Protein AF-0000000079777144 (afdb_homodimer)

Foldseek 3Di:
DPPQLLVVLQVVQPDQPQPQPPDDPGDRPRPRPNVNVVSVVVSVQLVVQVVCQVVVHPFFEWEDEDHDIGGHHLVLLLVQFVLSVVQCPPVVQDRGHGYHYDHLAHPVLVVQVRVCSRSVDHDDDLVCLLRNLVVCVVRHRVVSNVVSLVVCQVPPDLQCLLVQLVSCVVVVVPVSNVVSVVRCQQCVLQCCPPVHPNVVSLLPDDPVVLLVNLLDLSRQDQALVSSLVSLQSSCVSPVVPRVVCSQVSVVSRPLLRDDLVVLVCLCPDPPGSCVVHPSSSVVSVVSSVCSVPVPPDPPDPPDPPPPVPVDHRVNNVVAPWDWDAWDDDPPATFQAIWTHGPSVRDIDGDDGHPAGQWADWDWDDDPNDIDIHDTDRDD/DPPQLLVVLVVVQPDQPQPQPPDDPGDRPRPRPNVNVVSVVVSVQLVVQVVCQVVVHPFFEWEDEDHDIGGHHLVLLLVQFVLSVVVCPPVVQPDGHYYHYDHLAHPVLVVQVRVCSRSVDHDDDLVCLLRNLVVCVVRHRVVSNVVSLVVCQVPPDLQCLLVQLVSCVVVVVPVSNVVSVVRCQQCVLQLCPPVDPNVVSLLPDDPVVLLVNLLDLSRQDQALVSSLVSLQSSCVSPVVPRVVCSQVSVVSRPLLRDDLVVLVCLCPDPVHSCVVHPSSSVVSVVSSVCSVPVPPDPPDPPDPPPPVPVDHRVNNVVAPWDWDAWDDDPPATFQAIWTHGPSVRDIDGDDGHPDGQWADWDWDDDPNDIDIHDTDRDD

Secondary structure (DSSP, 8-state):
----THHHHHTTTT---------TTS--------HHHHHHHHHHHHHHHHHHHHTT-S--EEEEETTEEEEE-HHHHHHH-HHHHHHHHSTTS-SSSEEEE-TTS-HHHHHHHHHHHHHS-----TTTHHHHHHHHHHTT-HHHHHHHHHHHHHT--TTTHHHHHHHHHHTT-HHHHHHHHHHHHHTHHHHT-TTSTTHHHHHHS-HHHHHHHHH-TT---S-HHHHHHHHHHHHHHSHHHHGGGHHHHHTTS-GGGS-HHHHHHHHH-TT-GGGG-HHHHHHHHHHHHHHHHTTT----S-SS------PPPHHHH---EEEEEEEEETTEEEEEEEEEETTTTEEEEPPPPSSTTEEEEEEEEETTEEEEEEEEE--/----THHHHHTTTT---------TTS--------HHHHHHHHHHHHHHHHHHHHTT-S--EEEEETTEEEEE-HHHHHHH-HHHHHHHHSTT---SSEEEE-TTS-HHHHHHHHHHHHHS-----TTTHHHHHHHHHHTT-HHHHHHHHHHHHHT--TTTHHHHHHHHHHTT-HHHHHHHHHHHHHTHHHHT-TTSTTHHHHHHS-HHHHHHHHH-TT---S-HHHHHHHHHHHHHHSHHHHGGGHHHHHTTS-GGGS-HHHHHHHHH-TT-GGGG-HHHHHHHHHHHHHHHHTTT----S-SS------PPPHHHH---EEEEEEEEETTEEEEEEEEEETTTTEEEEPPPPSSTTEEEEEEEEETTEEEEEEEEE--

InterPro domains:
  IPR000210 BTB/POZ domain [PF00651] (49-155)
  IPR000210 BTB/POZ domain [PS50097] (59-126)
  IPR000210 BTB/POZ domain [SM00225] (59-156)
  IPR011333 SKP1/BTB/POZ domain superfamily [G3DSA:3.30.710.10] (37-157)
  IPR011333 SKP1/BTB/POZ domain superfamily [SSF54695] (44-154)
  IPR011705 BTB/Kelch-associated [PF07707] (161-267)
  IPR011705 BTB/Kelch-associated [SM00875] (161-268)

pLDDT: mean 78.2, std 20.76, range [20.33, 97.12]

Solvent-accessible surface area (backbone atoms only — not comparable to full-atom values): 42058 Å² total; per-residue (Å²): 135,78,82,56,74,65,67,63,51,58,74,51,54,70,82,73,71,78,60,71,54,71,51,87,90,70,60,58,44,37,44,53,54,52,60,60,46,23,45,53,42,44,50,40,29,34,51,24,44,43,50,28,41,77,69,59,47,80,49,43,27,34,42,30,19,85,94,43,77,43,64,34,41,56,54,54,46,30,20,48,14,61,46,45,32,54,53,65,65,37,77,87,48,66,88,57,76,36,75,44,80,39,82,92,35,56,51,69,40,50,52,46,51,51,46,23,56,49,68,20,48,47,80,35,30,85,88,47,34,65,60,36,30,53,40,24,57,72,45,40,26,66,64,58,31,52,50,36,52,52,48,49,62,75,62,62,40,83,80,45,18,66,62,49,22,54,53,19,56,76,69,65,35,60,69,55,21,50,53,22,44,52,54,41,29,64,40,36,57,60,35,52,29,80,90,35,80,37,20,57,59,57,52,67,52,54,68,68,58,52,50,53,56,50,54,42,55,69,37,32,36,88,47,64,60,58,55,48,50,40,52,50,52,39,28,59,72,42,43,90,79,34,48,84,48,45,47,67,52,52,70,36,39,64,64,86,78,50,55,57,68,58,54,50,49,48,58,66,35,86,87,33,69,46,63,79,27,63,69,36,44,52,50,52,50,49,52,41,47,52,66,65,50,60,72,78,62,78,72,72,81,67,75,86,73,60,81,70,70,76,70,78,41,57,38,50,65,62,42,66,50,50,65,48,72,44,52,77,54,99,89,43,56,33,30,45,29,41,26,30,27,69,78,72,69,38,77,43,91,44,72,57,49,93,55,67,23,51,36,80,56,45,78,45,77,55,95,92,36,83,43,74,44,81,43,44,65,58,128,136,78,82,54,73,63,67,62,51,59,73,50,50,71,81,72,70,79,60,72,54,72,51,88,89,70,60,57,45,36,43,53,52,52,58,57,46,22,44,53,41,44,49,41,28,34,51,24,45,42,49,29,41,76,68,60,48,79,48,41,27,33,41,30,19,86,93,42,78,43,64,33,41,57,54,55,45,29,21,48,13,62,47,45,32,56,54,62,64,38,70,88,50,62,60,71,73,37,74,45,80,40,82,92,35,56,49,68,41,49,52,45,51,51,44,24,55,48,67,20,46,46,80,38,29,83,87,46,32,65,58,34,30,54,42,25,57,72,45,41,27,66,65,58,31,52,50,35,52,53,47,50,62,74,63,63,41,84,78,46,18,65,61,49,21,53,53,20,56,76,70,66,35,61,70,57,22,51,55,23,44,52,54,40,27,63,40,37,57,58,36,53,29,83,90,36,80,37,20,58,58,58,51,66,52,54,68,69,57,52,51,53,55,50,53,42,55,70,38,32,37,88,45,63,62,60,56,48,50,41,53,51,51,38,29,60,71,44,44,90,81,34,46,85,47,46,48,67,52,51,70,39,38,62,63,85,78,50,55,57,69,58,55,50,49,47,58,65,37,86,86,33,69,46,62,78,27,64,66,36,44,52,51,52,50,50,51,41,46,53,67,64,50,59,74,77,63,77,72,73,82,68,75,85,73,61,81,70,72,74,71,78,42,57,40,49,63,63,41,66,51,49,66,46,72,43,51,77,55,100,89,43,55,32,30,45,29,41,27,30,26,69,76,71,68,40,75,43,90,43,73,55,48,93,54,66,25,49,37,81,55,44,78,45,77,56,96,92,35,81,42,75,46,81,43,45,67,58,127

Organism: Hymenolepis diminuta (NCBI:txid6216)

Sequence (758 aa):
MKNNPLCFIKRMSANLHLSEDLSENGVLKETYFLEDCIYEQVAVLLHGLEECRQKQLFTDVILCASEEEFPCHKVVLAASSRYFSAMFMTPFSEQRTSRVNLKQISPWALRHLIDFAYTGRLTLSTTVVQDLFVAANLLDYPLAVKACIDFMQRHLHISNCLGVQLLAEVYELHDLAKSARTLAVENFSTLVNPEESTSEEWLQLPLKSVESYLCADDLEVRSEKVVLEACLAWVAHEPEKRICHLTDLLHHVRLQQLSPGLLRTYIESPSSIIRESPAAQVYIKEVISSMDGNNHITLSPVNGNTAISVQPRPSTLKRPTLVAVGGISSTFILDSVDAFSFVRGRCLTCPAMPVNSLMWFSATVAENILIITGGIRVSMKNNPLCFIKRMSANLHLSEDLSENGVLKETYFLEDCIYEQVAVLLHGLEECRQKQLFTDVILCASEEEFPCHKVVLAASSRYFSAMFMTPFSEQRTSRVNLKQISPWALRHLIDFAYTGRLTLSTTVVQDLFVAANLLDYPLAVKACIDFMQRHLHISNCLGVQLLAEVYELHDLAKSARTLAVENFSTLVNPEESTSEEWLQLPLKSVESYLCADDLEVRSEKVVLEACLAWVAHEPEKRICHLTDLLHHVRLQQLSPGLLRTYIESPSSIIRESPAAQVYIKEVISSMDGNNHITLSPVNGNTAISVQPRPSTLKRPTLVAVGGISSTFILDSVDAFSFVRGRCLTCPAMPVNSLMWFSATVAENILIITGGIRVS

Nearest PDB structures (foldseek):
  8h3r-assembly1_B  TM=6.424E-01  e=6.244E-16  Homo sapiens
  6i2m-assembly1_A-2  TM=8.293E-01  e=1.165E-12  Vaccinia virus WR
  4hxi-assembly1_A  TM=8.090E-01  e=3.604E-12  Homo sapiens
  9dtq-assembly1_B  TM=6.673E-01  e=7.252E-12  Homo sapiens
  4j8z-assembly1_A  TM=7.845E-01  e=2.526E-10  Homo sapiens

Radius of gyration: 46.59 Å; Cα contacts (8 Å, |Δi|>4): 1109; chains: 2; bounding box: 46×141×112 Å

Structure (mmCIF, N/CA/C/O backbone):
data_AF-0000000079777144-model_v1
#
loop_
_entity.id
_entity.type
_entity.pdbx_description
1 polymer 'BTB domain-containing protein'
#
loop_
_atom_site.group_PDB
_atom_site.id
_atom_site.type_symbol
_atom_site.label_atom_id
_atom_site.label_alt_id
_atom_site.label_comp_id
_atom_site.label_asym_id
_atom_site.label_entity_id
_atom_site.label_seq_id
_atom_site.pdbx_PDB_ins_code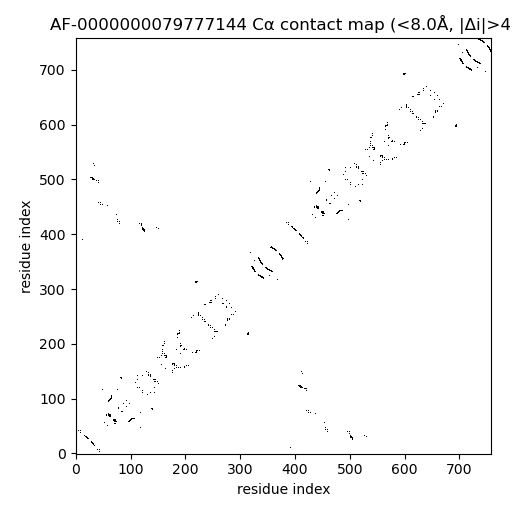
_atom_site.Cartn_x
_atom_site.Cartn_y
_atom_site.Cartn_z
_atom_site.occupancy
_atom_site.B_iso_or_equiv
_atom_site.auth_seq_id
_atom_site.auth_comp_id
_atom_site.auth_asym_id
_atom_site.auth_atom_id
_atom_site.pdbx_PDB_model_num
ATOM 1 N N . MET A 1 1 ? 22.859 -4.25 -3.549 1 20.56 1 MET A N 1
ATOM 2 C CA . MET A 1 1 ? 22.078 -3.084 -3.975 1 20.56 1 MET A CA 1
ATOM 3 C C . MET A 1 1 ? 20.578 -3.357 -3.869 1 20.56 1 MET A C 1
ATOM 5 O O . MET A 1 1 ? 20.031 -4.098 -4.68 1 20.56 1 MET A O 1
ATOM 9 N N . LYS A 1 2 ? 20.141 -3.473 -2.617 1 30.06 2 LYS A N 1
ATOM 10 C CA . LYS A 1 2 ? 18.875 -3.877 -2.002 1 30.06 2 LYS A CA 1
ATOM 11 C C . LYS A 1 2 ? 17.719 -3.051 -2.539 1 30.06 2 LYS A C 1
ATOM 13 O O . LYS A 1 2 ? 17.75 -1.818 -2.521 1 30.06 2 LYS A O 1
ATOM 18 N N . ASN A 1 3 ? 17.062 -3.633 -3.523 1 30.31 3 ASN A N 1
ATOM 19 C CA . ASN A 1 3 ? 15.969 -3.104 -4.332 1 30.31 3 ASN A CA 1
ATOM 20 C C . ASN A 1 3 ? 14.906 -2.439 -3.465 1 30.31 3 ASN A C 1
ATOM 22 O O . ASN A 1 3 ? 14.266 -3.102 -2.648 1 30.31 3 ASN A O 1
ATOM 26 N N . ASN A 1 4 ? 15.195 -1.216 -3.137 1 31.25 4 ASN A N 1
ATOM 27 C CA . ASN A 1 4 ? 14.461 -0.296 -2.281 1 31.25 4 ASN A CA 1
ATOM 28 C C . ASN A 1 4 ? 12.992 -0.189 -2.705 1 31.25 4 ASN A C 1
ATOM 30 O O . ASN A 1 4 ? 12.703 0.223 -3.83 1 31.25 4 ASN A O 1
ATOM 34 N N . PRO A 1 5 ? 12.234 -0.875 -2.182 1 35.34 5 PRO A N 1
ATOM 35 C CA . PRO A 1 5 ? 10.797 -0.856 -2.477 1 35.34 5 PRO A CA 1
ATOM 36 C C . PRO A 1 5 ? 10.281 0.546 -2.787 1 35.34 5 PRO A C 1
ATOM 38 O O . PRO A 1 5 ? 9.211 0.694 -3.385 1 35.34 5 PRO A O 1
ATOM 41 N N . LEU A 1 6 ? 10.953 1.584 -2.273 1 35.97 6 LEU A N 1
ATOM 42 C CA . LEU A 1 6 ? 10.555 2.982 -2.367 1 35.97 6 LEU A CA 1
ATOM 43 C C . LEU A 1 6 ? 10.586 3.463 -3.814 1 35.97 6 LEU A C 1
ATOM 45 O O . LEU A 1 6 ? 9.898 4.418 -4.176 1 35.97 6 LEU A O 1
ATOM 49 N N . CYS A 1 7 ? 11.531 2.939 -4.488 1 35.06 7 CYS A N 1
ATOM 50 C CA . CYS A 1 7 ? 11.742 3.457 -5.836 1 35.06 7 CYS A CA 1
ATOM 51 C C . CYS A 1 7 ? 10.492 3.264 -6.691 1 35.06 7 CYS A C 1
ATOM 53 O O . CYS A 1 7 ? 10.258 4.027 -7.629 1 35.06 7 CYS A O 1
ATOM 55 N N . PHE A 1 8 ? 9.797 2.283 -6.367 1 33.94 8 PHE A N 1
ATOM 56 C CA . PHE A 1 8 ? 8.711 1.914 -7.27 1 33.94 8 PHE A CA 1
ATOM 57 C C . PHE A 1 8 ? 7.496 2.814 -7.055 1 33.94 8 PHE A C 1
ATOM 59 O O . PHE A 1 8 ? 6.832 3.209 -8.016 1 33.94 8 PHE A O 1
ATOM 66 N N . ILE A 1 9 ? 7.199 3.184 -5.848 1 37.06 9 ILE A N 1
ATOM 67 C CA . ILE A 1 9 ? 5.984 3.936 -5.551 1 37.06 9 ILE A CA 1
ATOM 68 C C . ILE A 1 9 ? 6.133 5.371 -6.051 1 37.06 9 ILE A C 1
ATOM 70 O O . ILE A 1 9 ? 5.141 6.016 -6.402 1 37.06 9 ILE A O 1
ATOM 74 N N . LYS A 1 10 ? 7.309 5.914 -6.125 1 37.75 10 LYS A N 1
ATOM 75 C CA . LYS A 1 10 ? 7.547 7.297 -6.539 1 37.75 10 LYS A CA 1
ATOM 76 C C . LYS A 1 10 ? 6.941 7.566 -7.914 1 37.75 10 LYS A C 1
ATOM 78 O O . LYS A 1 10 ? 6.441 8.664 -8.172 1 37.75 10 LYS A O 1
ATOM 83 N N . ARG A 1 11 ? 7.211 6.598 -8.805 1 32.28 11 ARG A N 1
ATOM 84 C CA . ARG A 1 11 ? 6.855 6.949 -10.172 1 32.28 11 ARG A CA 1
ATOM 85 C C . ARG A 1 11 ? 5.34 7.062 -10.336 1 32.28 11 ARG A C 1
ATOM 87 O O . ARG A 1 11 ? 4.848 7.383 -11.422 1 32.28 11 ARG A O 1
ATOM 94 N N . MET A 1 12 ? 4.695 6.68 -9.359 1 32.44 12 MET A N 1
ATOM 95 C CA . MET A 1 12 ? 3.238 6.711 -9.445 1 32.44 12 MET A CA 1
ATOM 96 C C . MET A 1 12 ? 2.717 8.133 -9.305 1 32.44 12 MET A C 1
ATOM 98 O O . MET A 1 12 ? 1.505 8.359 -9.328 1 32.44 12 MET A O 1
ATOM 102 N N . SER A 1 13 ? 3.479 9.117 -8.852 1 32.5 13 SER A N 1
ATOM 103 C CA . SER A 1 13 ? 3.039 10.398 -8.305 1 32.5 13 SER A CA 1
ATOM 104 C C . SER A 1 13 ? 2.314 11.234 -9.359 1 32.5 13 SER A C 1
ATOM 106 O O . SER A 1 13 ? 1.896 12.359 -9.086 1 32.5 13 SER A O 1
ATOM 108 N N . ALA A 1 14 ? 2.361 10.938 -10.656 1 29.81 14 ALA A N 1
ATOM 109 C CA . ALA A 1 14 ? 2.092 12.141 -11.445 1 29.81 14 ALA A CA 1
ATOM 110 C C . ALA A 1 14 ? 0.622 12.539 -11.344 1 29.81 14 ALA A C 1
ATOM 112 O O . ALA A 1 14 ? 0.288 13.727 -11.422 1 29.81 14 ALA A O 1
ATOM 113 N N . ASN A 1 15 ? -0.402 11.688 -11.492 1 29.61 15 ASN A N 1
ATOM 114 C CA . ASN A 1 15 ? -1.648 12.32 -11.914 1 29.61 15 ASN A CA 1
ATOM 115 C C . ASN A 1 15 ? -2.482 12.758 -10.719 1 29.61 15 ASN A C 1
ATOM 117 O O . ASN A 1 15 ? -3.008 11.93 -9.977 1 29.61 15 ASN A O 1
ATOM 121 N N . LEU A 1 16 ? -2.318 13.883 -10.172 1 31.88 16 LEU A N 1
ATOM 122 C CA . LEU A 1 16 ? -2.918 14.758 -9.172 1 31.88 16 LEU A CA 1
ATOM 123 C C . LEU A 1 16 ? -4.406 14.953 -9.438 1 31.88 16 LEU A C 1
ATOM 125 O O . LEU A 1 16 ? -4.789 15.523 -10.461 1 31.88 16 LEU A O 1
ATOM 129 N N . HIS A 1 17 ? -5.332 13.961 -9.273 1 33.16 17 HIS A N 1
ATOM 130 C CA . HIS A 1 17 ? -6.656 14.562 -9.383 1 33.16 17 HIS A CA 1
ATOM 131 C C . HIS A 1 17 ? -7.043 15.266 -8.086 1 33.16 17 HIS A C 1
ATOM 133 O O . HIS A 1 17 ? -7 14.672 -7.008 1 33.16 17 HIS A O 1
ATOM 139 N N . LEU A 1 18 ? -6.863 16.484 -7.93 1 33.81 18 LEU A N 1
ATOM 140 C CA . LEU A 1 18 ? -7.488 17.438 -7.023 1 33.81 18 LEU A CA 1
ATOM 141 C C . LEU A 1 18 ? -9.008 17.328 -7.082 1 33.81 18 LEU A C 1
ATOM 143 O O . LEU A 1 18 ? -9.609 17.531 -8.141 1 33.81 18 LEU A O 1
ATOM 147 N N . SER A 1 19 ? -9.602 16.328 -6.457 1 35.16 19 SER A N 1
ATOM 148 C CA . SER A 1 19 ? -11.039 16.578 -6.461 1 35.16 19 SER A CA 1
ATOM 149 C C . SER A 1 19 ? -11.422 17.656 -5.453 1 35.16 19 SER A C 1
ATOM 151 O O . SER A 1 19 ? -11.047 17.578 -4.281 1 35.16 19 SER A O 1
ATOM 153 N N . GLU A 1 20 ? -11.555 18.828 -5.809 1 36.72 20 GLU A N 1
ATOM 154 C CA . GLU A 1 20 ? -12.164 19.984 -5.16 1 36.72 20 GLU A CA 1
ATOM 155 C C . GLU A 1 20 ? -13.633 19.719 -4.84 1 36.72 20 GLU A C 1
ATOM 157 O O . GLU A 1 20 ? -14.461 19.594 -5.746 1 36.72 20 GLU A O 1
ATOM 162 N N . ASP A 1 21 ? -14.016 18.797 -4.023 1 37.97 21 ASP A N 1
ATOM 163 C CA . ASP A 1 21 ? -15.445 18.859 -3.742 1 37.97 21 ASP A CA 1
ATOM 164 C C . ASP A 1 21 ? -15.781 20.047 -2.844 1 37.97 21 ASP A C 1
ATOM 166 O O . ASP A 1 21 ? -15.219 20.188 -1.755 1 37.97 21 ASP A O 1
ATOM 170 N N . LEU A 1 22 ? -16.156 21.172 -3.416 1 34.62 22 LEU A N 1
ATOM 171 C CA . LEU A 1 22 ? -16.797 22.344 -2.826 1 34.62 22 LEU A CA 1
ATOM 172 C C . LEU A 1 22 ? -17.984 21.922 -1.964 1 34.62 22 LEU A C 1
ATOM 174 O O . LEU A 1 22 ? -18.922 21.281 -2.451 1 34.62 22 LEU A O 1
ATOM 178 N N . SER A 1 23 ? -17.859 21.484 -0.775 1 36.31 23 SER A N 1
ATOM 179 C CA . SER A 1 23 ? -19.141 21.438 -0.089 1 36.31 23 SER A CA 1
ATOM 180 C C . SER A 1 23 ? -19.859 22.797 -0.171 1 36.31 23 SER A C 1
ATOM 182 O O . SER A 1 23 ? -19.219 23.812 -0.452 1 36.31 23 SER A O 1
ATOM 184 N N . GLU A 1 24 ? -21.234 22.812 -0.146 1 36.56 24 GLU A N 1
ATOM 185 C CA . GLU A 1 24 ? -22.203 23.906 -0.263 1 36.56 24 GLU A CA 1
ATOM 186 C C . GLU A 1 24 ? -21.781 25.109 0.583 1 36.56 24 GLU A C 1
ATOM 188 O O . GLU A 1 24 ? -21.969 26.25 0.175 1 36.56 24 GLU A O 1
ATOM 193 N N . ASN A 1 25 ? -21.672 24.953 1.952 1 39.28 25 ASN A N 1
ATOM 194 C CA . ASN A 1 25 ? -21.828 26.125 2.811 1 39.28 25 ASN A CA 1
ATOM 195 C C . ASN A 1 25 ? -20.516 26.875 2.99 1 39.28 25 ASN A C 1
ATOM 197 O O . ASN A 1 25 ? -20.328 27.594 3.969 1 39.28 25 ASN A O 1
ATOM 201 N N . GLY A 1 26 ? -19.5 26.906 2.1 1 37.88 26 GLY A N 1
ATOM 202 C CA . GLY A 1 26 ? -18.375 27.812 1.983 1 37.88 26 GLY A CA 1
ATOM 203 C C . GLY A 1 26 ? -17.094 27.281 2.598 1 37.88 26 GLY A C 1
ATOM 204 O O . GLY A 1 26 ? -16.062 27.953 2.609 1 37.88 26 GLY A O 1
ATOM 205 N N . VAL A 1 27 ? -17.219 26.406 3.498 1 43.16 27 VAL A N 1
ATOM 206 C CA . VAL A 1 27 ? -15.984 25.953 4.133 1 43.16 27 VAL A CA 1
ATOM 207 C C . VAL A 1 27 ? -15.25 24.984 3.205 1 43.16 27 VAL A C 1
ATOM 209 O O . VAL A 1 27 ? -15.828 24.016 2.725 1 43.16 27 VAL A O 1
ATOM 212 N N . LEU A 1 28 ? -14.312 25.328 2.463 1 40.69 28 LEU A N 1
ATOM 213 C CA . LEU A 1 28 ? -13.461 24.562 1.55 1 40.69 28 LEU A CA 1
ATOM 214 C C . LEU A 1 28 ? -12.914 23.312 2.232 1 40.69 28 LEU A C 1
ATOM 216 O O . LEU A 1 28 ? -12.039 23.406 3.1 1 40.69 28 LEU A O 1
ATOM 220 N N . LYS A 1 29 ? -13.758 22.375 2.527 1 46.12 29 LYS A N 1
ATOM 221 C CA . LYS A 1 29 ? -13.25 21.062 2.896 1 46.12 29 LYS A CA 1
ATOM 222 C C . LYS A 1 29 ? -12.406 20.453 1.772 1 46.12 29 LYS A C 1
ATOM 224 O O . LYS A 1 29 ? -12.945 20 0.763 1 46.12 29 LYS A O 1
ATOM 229 N N . GLU A 1 30 ? -11.359 21.094 1.35 1 45.97 30 GLU A N 1
ATOM 230 C CA . GLU A 1 30 ? -10.5 20.453 0.355 1 45.97 30 GLU A CA 1
ATOM 231 C C . GLU A 1 30 ? -9.867 19.188 0.903 1 45.97 30 GLU A C 1
ATOM 233 O O . GLU A 1 30 ? -9.109 19.219 1.875 1 45.97 30 GLU A O 1
ATOM 238 N N . THR A 1 31 ? -10.648 18.141 0.91 1 47 31 THR A N 1
ATOM 239 C CA . THR A 1 31 ? -9.945 16.891 1.106 1 47 31 THR A CA 1
ATOM 240 C C . THR A 1 31 ? -8.727 16.797 0.188 1 47 31 THR A C 1
ATOM 242 O O . THR A 1 31 ? -8.875 16.672 -1.03 1 47 31 THR A O 1
ATOM 245 N N . TYR A 1 32 ? -7.785 17.672 0.36 1 45.12 32 TYR A N 1
ATOM 246 C CA . TYR A 1 32 ? -6.551 17.547 -0.406 1 45.12 32 TYR A CA 1
ATOM 247 C C . TYR A 1 32 ? -5.902 16.188 -0.168 1 45.12 32 TYR A C 1
ATOM 249 O O . TYR A 1 32 ? -5.469 15.883 0.946 1 45.12 32 TYR A O 1
ATOM 257 N N . PHE A 1 33 ? -6.531 15.18 -0.796 1 49.03 33 PHE A N 1
ATOM 258 C CA . PHE A 1 33 ? -5.832 13.906 -0.879 1 49.03 33 PHE A CA 1
ATOM 259 C C . PHE A 1 33 ? -4.461 14.086 -1.525 1 49.03 33 PHE A C 1
ATOM 261 O O . PHE A 1 33 ? -4.367 14.414 -2.711 1 49.03 33 PHE A O 1
ATOM 268 N N . LEU A 1 34 ? -3.498 14.625 -0.739 1 52.56 34 LEU A N 1
ATOM 269 C CA . LEU A 1 34 ? -2.189 14.633 -1.384 1 52.56 34 LEU A CA 1
ATOM 270 C C . LEU A 1 34 ? -1.782 13.227 -1.813 1 52.56 34 LEU A C 1
ATOM 272 O O . LEU A 1 34 ? -1.414 12.398 -0.977 1 52.56 34 LEU A O 1
ATOM 276 N N . GLU A 1 35 ? -2.309 12.836 -2.938 1 55.84 35 GLU A N 1
ATOM 277 C CA . GLU A 1 35 ? -1.974 11.562 -3.568 1 55.84 35 GLU A CA 1
ATOM 278 C C . GLU A 1 35 ? -0.514 11.195 -3.322 1 55.84 35 GLU A C 1
ATOM 280 O O . GLU A 1 35 ? -0.202 10.031 -3.037 1 55.84 35 GLU A O 1
ATOM 285 N N . ASP A 1 36 ? 0.334 12.258 -3.439 1 59.22 36 ASP A N 1
ATOM 286 C CA . ASP A 1 36 ? 1.751 11.969 -3.242 1 59.22 36 ASP A CA 1
ATOM 287 C C . ASP A 1 36 ? 2.018 11.477 -1.819 1 59.22 36 ASP A C 1
ATOM 289 O O . ASP A 1 36 ? 2.82 10.57 -1.609 1 59.22 36 ASP A O 1
ATOM 293 N N . CYS A 1 37 ? 1.126 11.906 -1.021 1 73.75 37 CYS A N 1
ATOM 294 C CA . CYS A 1 37 ? 1.321 11.523 0.373 1 73.75 37 CYS A CA 1
ATOM 295 C C . CYS A 1 37 ? 0.818 10.109 0.627 1 73.75 37 CYS A C 1
ATOM 297 O O . CYS A 1 37 ? 1.357 9.398 1.475 1 73.75 37 CYS A O 1
ATOM 299 N N . ILE A 1 38 ? -0.057 9.75 -0.3 1 74.5 38 ILE A N 1
ATOM 300 C CA . ILE A 1 38 ? -0.657 8.438 -0.084 1 74.5 38 ILE A CA 1
ATOM 301 C C . ILE A 1 38 ? 0.367 7.344 -0.39 1 74.5 38 ILE A C 1
ATOM 303 O O . ILE A 1 38 ? 0.574 6.438 0.417 1 74.5 38 ILE A O 1
ATOM 307 N N . TYR A 1 39 ? 1.053 7.562 -1.457 1 75.69 39 TYR A N 1
ATOM 308 C CA . TYR A 1 39 ? 2.016 6.547 -1.877 1 75.69 39 TYR A CA 1
ATOM 309 C C . TYR A 1 39 ? 3.162 6.438 -0.88 1 75.69 39 TYR A C 1
ATOM 311 O O . TYR A 1 39 ? 3.594 5.336 -0.54 1 75.69 39 TYR A O 1
ATOM 319 N N . GLU A 1 40 ? 3.555 7.59 -0.477 1 83.06 40 GLU A N 1
ATOM 320 C CA . GLU A 1 40 ? 4.676 7.602 0.459 1 83.06 40 GLU A CA 1
ATOM 321 C C . GLU A 1 40 ? 4.281 6.98 1.796 1 83.06 40 GLU A C 1
ATOM 323 O O . GLU A 1 40 ? 5.047 6.203 2.373 1 83.06 40 GLU A O 1
ATOM 328 N N . GLN A 1 41 ? 3.137 7.281 2.139 1 85.12 41 GLN A N 1
ATOM 329 C CA . GLN A 1 41 ? 2.676 6.734 3.41 1 85.12 41 GLN A CA 1
ATOM 330 C C . GLN A 1 41 ? 2.48 5.223 3.32 1 85.12 41 GLN A C 1
ATOM 332 O O . GLN A 1 41 ? 2.799 4.492 4.262 1 85.12 41 GLN A O 1
ATOM 337 N N . VAL A 1 42 ? 1.94 4.789 2.252 1 85.06 42 VAL A N 1
ATOM 338 C CA . VAL A 1 42 ? 1.706 3.361 2.055 1 85.06 42 VAL A CA 1
ATOM 339 C C . VAL A 1 42 ? 3.039 2.617 2.031 1 85.06 42 VAL A C 1
ATOM 341 O O . VAL A 1 42 ? 3.168 1.542 2.621 1 85.06 42 VAL A O 1
ATOM 344 N N . ALA A 1 43 ? 3.943 3.232 1.376 1 84.62 43 ALA A N 1
ATOM 345 C CA . ALA A 1 43 ? 5.277 2.641 1.342 1 84.62 43 ALA A CA 1
ATOM 346 C C . ALA A 1 43 ? 5.855 2.506 2.748 1 84.62 43 ALA A C 1
ATOM 348 O O . ALA A 1 43 ? 6.461 1.484 3.082 1 84.62 43 ALA A O 1
ATOM 349 N N . VAL A 1 44 ? 5.68 3.525 3.498 1 87.75 44 VAL A N 1
ATOM 350 C CA . VAL A 1 44 ? 6.172 3.52 4.871 1 87.75 44 VAL A CA 1
ATOM 351 C C . VAL A 1 44 ? 5.469 2.42 5.668 1 87.75 44 VAL A C 1
ATOM 353 O O . VAL A 1 44 ? 6.113 1.688 6.422 1 87.75 44 VAL A O 1
ATOM 356 N N . LEU A 1 45 ? 4.234 2.332 5.469 1 91 45 LEU A N 1
ATOM 357 C CA . LEU A 1 45 ? 3.459 1.322 6.18 1 91 45 LEU A CA 1
ATOM 358 C C . LEU A 1 45 ? 3.934 -0.082 5.82 1 91 45 LEU A C 1
ATOM 360 O O . LEU A 1 45 ? 4.164 -0.909 6.707 1 91 45 LEU A O 1
ATOM 364 N N . LEU A 1 46 ? 4.074 -0.313 4.555 1 89.94 46 LEU A N 1
ATOM 365 C CA . LEU A 1 46 ? 4.484 -1.636 4.098 1 89.94 46 LEU A CA 1
ATOM 366 C C . LEU A 1 46 ? 5.875 -1.987 4.617 1 89.94 46 LEU A C 1
ATOM 368 O O . LEU A 1 46 ? 6.102 -3.107 5.082 1 89.94 46 LEU A O 1
ATOM 372 N N . HIS A 1 47 ? 6.699 -1.034 4.512 1 91.06 47 HIS A N 1
ATOM 373 C CA . HIS A 1 47 ? 8.047 -1.233 5.035 1 91.06 47 HIS A CA 1
ATOM 374 C C . HIS A 1 47 ? 8.023 -1.506 6.535 1 91.06 47 HIS A C 1
ATOM 376 O O . HIS A 1 47 ? 8.758 -2.371 7.023 1 91.06 47 HIS A O 1
ATOM 382 N N . GLY A 1 48 ? 7.25 -0.769 7.145 1 92.56 48 GLY A N 1
ATOM 383 C CA . GLY A 1 48 ? 7.121 -0.962 8.578 1 92.56 48 GLY A CA 1
ATOM 384 C C . GLY A 1 48 ? 6.57 -2.326 8.953 1 92.56 48 GLY A C 1
ATOM 385 O O . GLY A 1 48 ? 7.051 -2.959 9.898 1 92.56 48 GLY A O 1
ATOM 386 N N . LEU A 1 49 ? 5.566 -2.742 8.219 1 94.44 49 LEU A N 1
ATOM 387 C CA . LEU A 1 49 ? 4.988 -4.059 8.469 1 94.44 49 LEU A CA 1
ATOM 388 C C . LEU A 1 49 ? 6.023 -5.156 8.258 1 94.44 49 LEU A C 1
ATOM 390 O O . LEU A 1 49 ? 6.121 -6.086 9.062 1 94.44 49 LEU A O 1
ATOM 394 N N . GLU A 1 50 ? 6.742 -5.016 7.219 1 92.25 50 GLU A N 1
ATOM 395 C CA . GLU A 1 50 ? 7.777 -5.996 6.91 1 92.25 50 GLU A CA 1
ATOM 396 C C . GLU A 1 50 ? 8.867 -6.008 7.984 1 92.25 50 GLU A C 1
ATOM 398 O O . GLU A 1 50 ? 9.336 -7.07 8.383 1 92.25 50 GLU A O 1
ATOM 403 N N . GLU A 1 51 ? 9.234 -4.852 8.391 1 93.12 51 GLU A N 1
ATOM 404 C CA . GLU A 1 51 ? 10.25 -4.742 9.43 1 93.12 51 GLU A CA 1
ATOM 405 C C . GLU A 1 51 ? 9.773 -5.387 10.734 1 93.12 51 GLU A C 1
ATOM 407 O O . GLU A 1 51 ? 10.539 -6.078 11.406 1 93.12 51 GLU A O 1
ATOM 412 N N . CYS A 1 52 ? 8.547 -5.102 11.062 1 94.12 52 CYS A N 1
ATOM 413 C CA . CYS A 1 52 ? 7.988 -5.699 12.266 1 94.12 52 CYS A CA 1
ATOM 414 C C . CYS A 1 52 ? 7.973 -7.219 12.172 1 94.12 52 CYS A C 1
ATOM 416 O O . CYS A 1 52 ? 8.266 -7.91 13.148 1 94.12 52 CYS A O 1
ATOM 418 N N . ARG A 1 53 ? 7.68 -7.762 11.016 1 94.81 53 ARG A N 1
ATOM 419 C CA . ARG A 1 53 ? 7.668 -9.211 10.82 1 94.81 53 ARG A CA 1
ATOM 420 C C . ARG A 1 53 ? 9.07 -9.789 10.953 1 94.81 53 ARG A C 1
ATOM 422 O O . ARG A 1 53 ? 9.273 -10.789 11.648 1 94.81 53 ARG A O 1
ATOM 429 N N . GLN A 1 54 ? 10.008 -9.148 10.312 1 92.69 54 GLN A N 1
ATOM 430 C CA . GLN A 1 54 ? 11.391 -9.625 10.328 1 92.69 54 GLN A CA 1
ATOM 431 C C . GLN A 1 54 ? 11.953 -9.648 11.75 1 92.69 54 GLN A C 1
ATOM 433 O O . GLN A 1 54 ? 12.688 -10.562 12.117 1 92.69 54 GLN A O 1
ATOM 438 N N . LYS A 1 55 ? 11.594 -8.664 12.492 1 92.81 55 LYS A N 1
ATOM 439 C CA . LYS A 1 55 ? 12.07 -8.555 13.859 1 92.81 55 LYS A CA 1
ATOM 440 C C . LYS A 1 55 ? 11.148 -9.289 14.828 1 92.81 55 LYS A C 1
ATOM 442 O O . LYS A 1 55 ? 11.359 -9.266 16.047 1 92.81 55 LYS A O 1
ATOM 447 N N . GLN A 1 56 ? 10.062 -9.93 14.305 1 93.25 56 GLN A N 1
ATOM 448 C CA . GLN A 1 56 ? 9.062 -10.68 15.062 1 93.25 56 GLN A CA 1
ATOM 449 C C . GLN A 1 56 ? 8.43 -9.805 16.141 1 93.25 56 GLN A C 1
ATOM 451 O O . GLN A 1 56 ? 8.289 -10.227 17.297 1 93.25 56 GLN A O 1
ATOM 456 N N . LEU A 1 57 ? 8.188 -8.547 15.727 1 91.5 57 LEU A N 1
ATOM 457 C CA . LEU A 1 57 ? 7.527 -7.613 16.62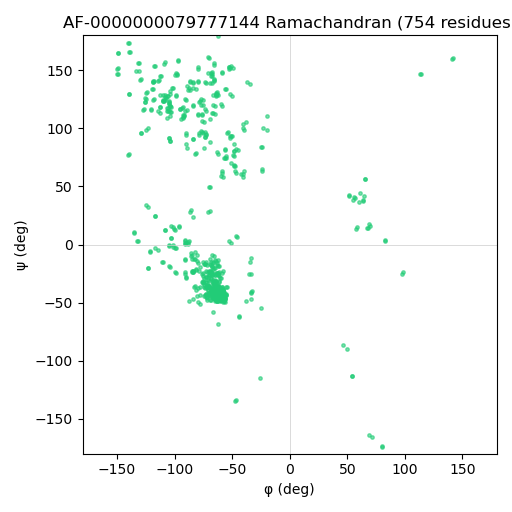5 1 91.5 57 LEU A CA 1
ATOM 458 C C . LEU A 1 57 ? 6.012 -7.664 16.469 1 91.5 57 LEU A C 1
ATOM 460 O O . LEU A 1 57 ? 5.504 -7.598 15.344 1 91.5 57 LEU A O 1
ATOM 464 N N . PHE A 1 58 ? 5.285 -7.891 17.516 1 89.94 58 PHE A N 1
ATOM 465 C CA . PHE A 1 58 ? 3.83 -7.84 17.609 1 89.94 58 PHE A CA 1
ATOM 466 C C . PHE A 1 58 ? 3.193 -8.984 16.844 1 89.94 58 PHE A C 1
ATOM 468 O O . PHE A 1 58 ? 2.045 -8.883 16.406 1 89.94 58 PHE A O 1
ATOM 475 N N . THR A 1 59 ? 3.951 -9.977 16.516 1 92.62 59 THR A N 1
ATOM 476 C CA . THR A 1 59 ? 3.381 -11.133 15.828 1 92.62 59 THR A CA 1
ATOM 477 C C . THR A 1 59 ? 2.436 -11.898 16.75 1 92.62 59 THR A C 1
ATOM 479 O O . THR A 1 59 ? 2.678 -12 17.953 1 92.62 59 THR A O 1
ATOM 482 N N . ASP A 1 60 ? 1.362 -12.461 16.156 1 91.12 60 ASP A N 1
ATOM 483 C CA . ASP A 1 60 ? 0.369 -13.125 17 1 91.12 60 ASP A CA 1
ATOM 484 C C . ASP A 1 60 ? -0.046 -14.469 16.406 1 91.12 60 ASP A C 1
ATOM 486 O O . ASP A 1 60 ? -0.989 -15.102 16.891 1 91.12 60 ASP A O 1
ATOM 490 N N . VAL A 1 61 ? 0.647 -14.961 15.383 1 93.31 61 VAL A N 1
ATOM 491 C CA . VAL A 1 61 ? 0.401 -16.281 14.812 1 93.31 61 VAL A CA 1
ATOM 492 C C . VAL A 1 61 ? 1.699 -16.859 14.25 1 93.31 61 VAL A C 1
ATOM 494 O O . VAL A 1 61 ? 2.562 -16.109 13.781 1 93.31 61 VAL A O 1
ATOM 497 N N . ILE A 1 62 ? 1.84 -18.125 14.328 1 94.88 62 ILE A N 1
ATOM 498 C CA . ILE A 1 62 ? 2.973 -18.828 13.734 1 94.88 62 ILE A CA 1
ATOM 499 C C . ILE A 1 62 ? 2.471 -19.844 12.703 1 94.88 62 ILE A C 1
ATOM 501 O O . ILE A 1 62 ? 1.723 -20.766 13.047 1 94.88 62 ILE A O 1
ATOM 505 N N . LEU A 1 63 ? 2.807 -19.656 11.461 1 95.12 63 LEU A N 1
ATOM 506 C CA . LEU A 1 63 ? 2.496 -20.625 10.406 1 95.12 63 LEU A CA 1
ATOM 507 C C . LEU A 1 63 ? 3.586 -21.688 10.297 1 95.12 63 LEU A C 1
ATOM 509 O O . LEU A 1 63 ? 4.773 -21.359 10.297 1 95.12 63 LEU A O 1
ATOM 513 N N . CYS A 1 64 ? 3.158 -22.891 10.234 1 95.31 64 CYS A N 1
ATOM 514 C CA . CYS A 1 64 ? 4.105 -24 10.18 1 95.31 64 CYS A CA 1
ATOM 515 C C . CYS A 1 64 ? 3.945 -24.781 8.883 1 95.31 64 CYS A C 1
ATOM 517 O O . CYS A 1 64 ? 2.834 -25.172 8.523 1 95.31 64 CYS A O 1
ATOM 519 N N . ALA A 1 65 ? 4.977 -24.922 8.172 1 93.44 65 ALA A N 1
ATOM 520 C CA . ALA A 1 65 ? 5.074 -25.781 7.004 1 93.44 65 ALA A CA 1
ATOM 521 C C . ALA A 1 65 ? 6.277 -26.719 7.117 1 93.44 65 ALA A C 1
ATOM 523 O O . ALA A 1 65 ? 7.426 -26.266 7.117 1 93.44 65 ALA A O 1
ATOM 524 N N . SER A 1 66 ? 5.996 -28 7.18 1 89.88 66 SER A N 1
ATOM 525 C CA . SER A 1 66 ? 7.039 -28.984 7.453 1 89.88 66 SER A CA 1
ATOM 526 C C . SER A 1 66 ? 7.805 -28.641 8.727 1 89.88 66 SER A C 1
ATOM 528 O O . SER A 1 66 ? 7.219 -28.547 9.805 1 89.88 66 SER A O 1
ATOM 530 N N . GLU A 1 67 ? 9.133 -28.281 8.648 1 89.12 67 GLU A N 1
ATOM 531 C CA . GLU A 1 67 ? 9.945 -28.031 9.836 1 89.12 67 GLU A CA 1
ATOM 532 C C . GLU A 1 67 ? 10.242 -26.531 9.992 1 89.12 67 GLU A C 1
ATOM 534 O O . GLU A 1 67 ? 10.945 -26.141 10.922 1 89.12 67 GLU A O 1
ATOM 539 N N . GLU A 1 68 ? 9.531 -25.781 9.219 1 94.94 68 GLU A N 1
ATOM 540 C CA . GLU A 1 68 ? 9.82 -24.359 9.289 1 94.94 68 GLU A CA 1
ATOM 541 C C . GLU A 1 68 ? 8.648 -23.594 9.898 1 94.94 68 GLU A C 1
ATOM 543 O O . GLU A 1 68 ? 7.488 -23.953 9.695 1 94.94 68 GLU A O 1
ATOM 548 N N . GLU A 1 69 ? 9.062 -22.578 10.633 1 95.56 69 GLU A N 1
ATOM 549 C CA . GLU A 1 69 ? 8.062 -21.734 11.281 1 95.56 69 GLU A CA 1
ATOM 550 C C . GLU A 1 69 ? 8.164 -20.297 10.797 1 95.56 69 GLU A C 1
ATOM 552 O O . GLU A 1 69 ? 9.266 -19.766 10.594 1 95.56 69 GLU A O 1
ATOM 557 N N . PHE A 1 70 ? 6.969 -19.656 10.602 1 96.5 70 PHE A N 1
ATOM 558 C CA . PHE A 1 70 ? 6.906 -18.281 10.109 1 96.5 70 PHE A CA 1
ATOM 559 C C . PHE A 1 70 ? 6.016 -17.438 11 1 96.5 70 PHE A C 1
ATOM 561 O O . PHE A 1 70 ? 4.793 -17.438 10.859 1 96.5 70 PHE A O 1
ATOM 568 N N . PRO A 1 71 ? 6.676 -16.734 11.93 1 96.06 71 PRO A N 1
ATOM 569 C CA . PRO A 1 71 ? 5.871 -15.781 12.711 1 96.06 71 PRO A CA 1
ATOM 570 C C . PRO A 1 71 ? 5.289 -14.664 11.852 1 96.06 71 PRO A C 1
ATOM 572 O O . PRO A 1 71 ? 6.004 -14.062 11.047 1 96.06 71 PRO A O 1
ATOM 575 N N . CYS A 1 72 ? 3.963 -14.406 11.945 1 96.25 72 CYS A N 1
ATOM 576 C CA . CYS A 1 72 ? 3.27 -13.414 11.141 1 96.25 72 CYS A CA 1
ATOM 577 C C . CYS A 1 72 ? 2.229 -12.664 11.969 1 96.25 72 CYS A C 1
ATOM 579 O O . CYS A 1 72 ? 2.059 -12.953 13.156 1 96.25 72 CYS A O 1
ATOM 581 N N . HIS A 1 73 ? 1.639 -11.711 11.477 1 95.38 73 HIS A N 1
ATOM 582 C CA . HIS A 1 73 ? 0.52 -10.984 12.07 1 95.38 73 HIS A CA 1
ATOM 583 C C . HIS A 1 73 ? -0.81 -11.461 11.484 1 95.38 73 HIS A C 1
ATOM 585 O O . HIS A 1 73 ? -1 -11.445 10.273 1 95.38 73 HIS A O 1
ATOM 591 N N . LYS A 1 74 ? -1.758 -11.812 12.344 1 94.19 74 LYS A N 1
ATOM 592 C CA . LYS A 1 74 ? -3.066 -12.289 11.898 1 94.19 74 LYS A CA 1
ATOM 593 C C . LYS A 1 74 ? -3.75 -11.25 11.008 1 94.19 74 LYS A C 1
ATOM 595 O O . LYS A 1 74 ? -4.355 -11.602 9.992 1 94.19 74 LYS A O 1
ATOM 600 N N . VAL A 1 75 ? -3.625 -10 11.375 1 94.88 75 VAL A N 1
ATOM 601 C CA . VAL A 1 75 ? -4.352 -8.945 10.672 1 94.88 75 VAL A CA 1
ATOM 602 C C . VAL A 1 75 ? -3.852 -8.844 9.234 1 94.88 75 VAL A C 1
ATOM 604 O O . VAL A 1 75 ? -4.641 -8.633 8.312 1 94.88 75 VAL A O 1
ATOM 607 N N . VAL A 1 76 ? -2.539 -8.977 9.016 1 96.5 76 VAL A N 1
ATOM 608 C CA . VAL A 1 76 ? -1.969 -8.875 7.676 1 96.5 76 VAL A CA 1
ATOM 609 C C . VAL A 1 76 ? -2.4 -10.078 6.836 1 96.5 76 VAL A C 1
ATOM 611 O O . VAL A 1 76 ? -2.814 -9.922 5.684 1 96.5 76 VAL A O 1
ATOM 614 N N . LEU A 1 77 ? -2.34 -11.258 7.445 1 95.44 77 LEU A N 1
ATOM 615 C CA . LEU A 1 77 ? -2.727 -12.469 6.734 1 95.44 77 LEU A CA 1
ATOM 616 C C . LEU A 1 77 ? -4.215 -12.453 6.395 1 95.44 77 LEU A C 1
ATOM 618 O O . LEU A 1 77 ? -4.602 -12.758 5.266 1 95.44 77 LEU A O 1
ATOM 622 N N . ALA A 1 78 ? -5.004 -12.062 7.375 1 94.31 78 ALA A N 1
ATOM 623 C CA . ALA A 1 78 ? -6.449 -12.016 7.184 1 94.31 78 ALA A CA 1
ATOM 624 C C . ALA A 1 78 ? -6.836 -10.953 6.16 1 94.31 78 ALA A C 1
ATOM 626 O O . ALA A 1 78 ? -7.797 -11.125 5.406 1 94.31 78 ALA A O 1
ATOM 627 N N . ALA A 1 79 ? -6.113 -9.906 6.121 1 94.25 79 ALA A N 1
ATOM 628 C CA . ALA A 1 79 ? -6.375 -8.82 5.184 1 94.25 79 ALA A CA 1
ATOM 629 C C . ALA A 1 79 ? -6.055 -9.234 3.752 1 94.25 79 ALA A C 1
ATOM 631 O O . ALA A 1 79 ? -6.668 -8.742 2.803 1 94.25 79 ALA A O 1
ATOM 632 N N . SER A 1 80 ? -5.18 -10.164 3.588 1 93.25 80 SER A N 1
ATOM 633 C CA . SER A 1 80 ? -4.656 -10.484 2.266 1 93.25 80 SER A CA 1
ATOM 634 C C . SER A 1 80 ? -5.254 -11.781 1.735 1 93.25 80 SER A C 1
ATOM 636 O O . SER A 1 80 ? -5.184 -12.062 0.536 1 93.25 80 SER A O 1
ATOM 638 N N . SER A 1 81 ? -5.805 -12.602 2.57 1 93.88 81 SER A N 1
ATOM 639 C CA . SER A 1 81 ? -6.277 -13.938 2.201 1 93.88 81 SER A CA 1
ATOM 640 C C . SER A 1 81 ? -7.602 -14.258 2.883 1 93.88 81 SER A C 1
ATOM 642 O O . SER A 1 81 ? -7.703 -14.203 4.109 1 93.88 81 SER A O 1
ATOM 644 N N . ARG A 1 82 ? -8.562 -14.703 2.092 1 91.88 82 ARG A N 1
ATOM 645 C CA . ARG A 1 82 ? -9.852 -15.094 2.654 1 91.88 82 ARG A CA 1
ATOM 646 C C . ARG A 1 82 ? -9.727 -16.391 3.459 1 91.88 82 ARG A C 1
ATOM 648 O O . ARG A 1 82 ? -10.484 -16.609 4.402 1 91.88 82 ARG A O 1
ATOM 655 N N . TYR A 1 83 ? -8.797 -17.234 3.035 1 92.88 83 TYR A N 1
ATOM 656 C CA . TYR A 1 83 ? -8.523 -18.469 3.77 1 92.88 83 TYR A CA 1
ATOM 657 C C . TYR A 1 83 ? -8.141 -18.156 5.215 1 92.88 83 TYR A C 1
ATOM 659 O O . TYR A 1 83 ? -8.742 -18.703 6.145 1 92.88 83 TYR A O 1
ATOM 667 N N . PHE A 1 84 ? -7.234 -17.234 5.391 1 93 84 PHE A N 1
ATOM 668 C CA . PHE A 1 84 ? -6.781 -16.891 6.73 1 93 84 PHE A CA 1
ATOM 669 C C . PHE A 1 84 ? -7.84 -16.062 7.461 1 93 84 PHE A C 1
ATOM 671 O O . PHE A 1 84 ? -8 -16.203 8.68 1 93 84 PHE A O 1
ATOM 678 N N . SER A 1 85 ? -8.523 -15.188 6.723 1 91.5 85 SER A N 1
ATOM 679 C CA . SER A 1 85 ? -9.609 -14.422 7.328 1 91.5 85 SER A CA 1
ATOM 680 C C . SER A 1 85 ? -10.656 -15.328 7.949 1 91.5 85 SER A C 1
ATOM 682 O O . SER A 1 85 ? -11.055 -15.133 9.094 1 91.5 85 SER A O 1
ATOM 684 N N . ALA A 1 86 ? -11.055 -16.344 7.219 1 88.5 86 ALA A N 1
ATOM 685 C CA . ALA A 1 86 ? -12.047 -17.297 7.695 1 88.5 86 ALA A CA 1
ATOM 686 C C . ALA A 1 86 ? -11.5 -18.125 8.859 1 88.5 86 ALA A C 1
ATOM 688 O O . ALA A 1 86 ? -12.219 -18.406 9.828 1 88.5 86 ALA A O 1
ATOM 689 N N . MET A 1 87 ? -10.289 -18.453 8.773 1 87.62 87 MET A N 1
ATOM 690 C CA . MET A 1 87 ? -9.656 -19.297 9.789 1 87.62 87 MET A CA 1
ATOM 691 C C . MET A 1 87 ? -9.586 -18.578 11.125 1 87.62 87 MET A C 1
ATOM 693 O O . MET A 1 87 ? -9.859 -19.156 12.172 1 87.62 87 MET A O 1
ATOM 697 N N . PHE A 1 88 ? -9.227 -17.297 11.086 1 88.62 88 PHE A N 1
ATOM 698 C CA . PHE A 1 88 ? -8.977 -16.562 12.32 1 88.62 88 PHE A CA 1
ATOM 699 C C . PHE A 1 88 ? -10.273 -16.016 12.906 1 88.62 88 PHE A C 1
ATOM 701 O O . PHE A 1 88 ? -10.328 -15.641 14.078 1 88.62 88 PHE A O 1
ATOM 708 N N . MET A 1 89 ? -11.305 -15.836 12.109 1 81.38 89 MET A N 1
ATOM 709 C CA . MET A 1 89 ? -12.578 -15.312 12.586 1 81.38 89 MET A CA 1
ATOM 710 C C . MET A 1 89 ? -13.383 -16.406 13.289 1 81.38 89 MET A C 1
ATOM 712 O O . MET A 1 89 ? -14.359 -16.109 13.984 1 81.38 89 MET A O 1
ATOM 716 N N . THR A 1 90 ? -13.133 -17.641 13.016 1 69.12 90 THR A N 1
ATOM 717 C CA . THR A 1 90 ? -13.883 -18.719 13.648 1 69.12 90 THR A CA 1
ATOM 718 C C . THR A 1 90 ? -13.57 -18.797 15.141 1 69.12 90 THR A C 1
ATOM 720 O O . THR A 1 90 ? -12.414 -18.703 15.547 1 69.12 90 THR A O 1
ATOM 723 N N . PRO A 1 91 ? -14.68 -18.453 15.898 1 59.88 91 PRO A N 1
ATOM 724 C CA . PRO A 1 91 ? -14.586 -18.391 17.359 1 59.88 91 PRO A CA 1
ATOM 725 C C . PRO A 1 91 ? -13.695 -19.5 17.938 1 59.88 91 PRO A C 1
ATOM 727 O O . PRO A 1 91 ? -13.047 -19.297 18.969 1 59.88 91 PRO A O 1
ATOM 730 N N . PHE A 1 92 ? -13.969 -20.703 17.469 1 51.25 92 PHE A N 1
ATOM 731 C CA . PHE A 1 92 ? -13.273 -21.797 18.156 1 51.25 92 PHE A CA 1
ATOM 732 C C . PHE A 1 92 ? -11.766 -21.672 17.969 1 51.25 92 PHE A C 1
ATOM 734 O O . PHE A 1 92 ? -11 -22.438 18.547 1 51.25 92 PHE A O 1
ATOM 741 N N . SER A 1 93 ? -11.445 -20.922 17.016 1 50.59 93 SER A N 1
ATOM 742 C CA . SER A 1 93 ? -10.008 -20.797 16.766 1 50.59 93 SER A CA 1
ATOM 743 C C . SER A 1 93 ? -9.336 -19.922 17.828 1 50.59 93 SER A C 1
ATOM 745 O O . SER A 1 93 ? -9.711 -18.766 18 1 50.59 93 SER A O 1
ATOM 747 N N . GLU A 1 94 ? -8.93 -20.281 19 1 46.06 94 GLU A N 1
ATOM 748 C CA . GLU A 1 94 ? -8.211 -19.797 20.172 1 46.06 94 GLU A CA 1
ATOM 749 C C . GLU A 1 94 ? -7.355 -18.578 19.828 1 46.06 94 GLU A C 1
ATOM 751 O O . GLU A 1 94 ? -6.676 -18.562 18.797 1 46.06 94 GLU A O 1
ATOM 756 N N . GLN A 1 95 ? -7.672 -17.266 20.312 1 47.47 95 GLN A N 1
ATOM 757 C CA . GLN A 1 95 ? -7.219 -15.883 20.422 1 47.47 95 GLN A CA 1
ATOM 758 C C . GLN A 1 95 ? -5.695 -15.805 20.359 1 47.47 95 GLN A C 1
ATOM 760 O O . GLN A 1 95 ? -5.141 -14.781 19.953 1 47.47 95 GLN A O 1
ATOM 765 N N . ARG A 1 96 ? -4.977 -16.656 21.359 1 46.31 96 ARG A N 1
ATOM 766 C CA . ARG A 1 96 ? -3.541 -16.578 21.609 1 46.31 96 ARG A CA 1
ATOM 767 C C . ARG A 1 96 ? -2.752 -16.953 20.359 1 46.31 96 ARG A C 1
ATOM 769 O O . ARG A 1 96 ? -3.314 -17.5 19.406 1 46.31 96 ARG A O 1
ATOM 776 N N . THR A 1 97 ? -1.379 -16.859 20.641 1 57.59 97 THR A N 1
ATOM 777 C CA . THR A 1 97 ? -0.417 -17.234 19.609 1 57.59 97 THR A CA 1
ATOM 778 C C . THR A 1 97 ? -0.788 -18.578 19 1 57.59 97 THR A C 1
ATOM 780 O O . THR A 1 97 ? -0.732 -19.609 19.672 1 57.59 97 THR A O 1
ATOM 783 N N . SER A 1 98 ? -1.719 -18.547 17.922 1 75.44 98 SER A N 1
ATOM 784 C CA . SER A 1 98 ? -2.242 -19.734 17.25 1 75.44 98 SER A CA 1
ATOM 785 C C . SER A 1 98 ? -1.239 -20.281 16.234 1 75.44 98 SER A C 1
ATOM 787 O O . SER A 1 98 ? -0.473 -19.516 15.641 1 75.44 98 SER A O 1
ATOM 789 N N . ARG A 1 99 ? -0.742 -21.453 16.625 1 87 99 ARG A N 1
ATOM 790 C CA . ARG A 1 99 ? 0.047 -22.188 15.641 1 87 99 ARG A CA 1
ATOM 791 C C . ARG A 1 99 ? -0.85 -22.844 14.586 1 87 99 ARG A C 1
ATOM 793 O O . ARG A 1 99 ? -1.84 -23.484 14.922 1 87 99 ARG A O 1
ATOM 800 N N . VAL A 1 100 ? -0.619 -22.562 13.344 1 90.88 100 VAL A N 1
ATOM 801 C CA . VAL A 1 100 ? -1.366 -23.109 12.219 1 90.88 100 VAL A CA 1
ATOM 802 C C . VAL A 1 100 ? -0.465 -24.031 11.406 1 90.88 100 VAL A C 1
ATOM 804 O O . VAL A 1 100 ? 0.551 -23.594 10.859 1 90.88 100 VAL A O 1
ATOM 807 N N . ASN A 1 101 ? -0.791 -25.266 11.297 1 91.56 101 ASN A N 1
ATOM 808 C CA . ASN A 1 101 ? -0.021 -26.25 10.531 1 91.56 101 ASN A CA 1
ATOM 809 C C . ASN A 1 101 ? -0.578 -26.422 9.125 1 91.56 101 ASN A C 1
ATOM 811 O O . ASN A 1 101 ? -1.711 -26.875 8.945 1 91.56 101 ASN A O 1
ATOM 815 N N . LEU A 1 102 ? 0.249 -26.062 8.203 1 92.38 102 LEU A N 1
ATOM 816 C CA . LEU A 1 102 ? -0.12 -26.203 6.801 1 92.38 102 LEU A CA 1
ATOM 817 C C . LEU A 1 102 ? 0.601 -27.391 6.16 1 92.38 102 LEU A C 1
ATOM 819 O O . LEU A 1 102 ? 1.66 -27.219 5.555 1 92.38 102 LEU A O 1
ATOM 823 N N . LYS A 1 103 ? 0.104 -28.531 6.133 1 88.12 103 LYS A N 1
ATOM 824 C CA . LYS A 1 103 ? 0.735 -29.797 5.77 1 88.12 103 LYS A CA 1
ATOM 825 C C . LYS A 1 103 ? 0.927 -29.906 4.262 1 88.12 103 LYS A C 1
ATOM 827 O O . LYS A 1 103 ? 1.871 -30.547 3.793 1 88.12 103 LYS A O 1
ATOM 832 N N . GLN A 1 104 ? 0.127 -29.297 3.459 1 86.56 104 GLN A N 1
ATOM 833 C CA . GLN A 1 104 ? 0.137 -29.516 2.018 1 86.56 104 GLN A CA 1
ATOM 834 C C . GLN A 1 104 ? 0.904 -28.406 1.298 1 86.56 104 GLN A C 1
ATOM 836 O O . GLN A 1 104 ? 0.904 -28.344 0.066 1 86.56 104 GLN A O 1
ATOM 841 N N . ILE A 1 105 ? 1.629 -27.625 2.127 1 91.5 105 ILE A N 1
ATOM 842 C CA . ILE A 1 105 ? 2.305 -26.5 1.503 1 91.5 105 ILE A CA 1
ATOM 843 C C . ILE A 1 105 ? 3.801 -26.562 1.807 1 91.5 105 ILE A C 1
ATOM 845 O O . ILE A 1 105 ? 4.199 -26.812 2.947 1 91.5 105 ILE A O 1
ATOM 849 N N . SER A 1 106 ? 4.598 -26.422 0.748 1 91.12 106 SER A N 1
ATOM 850 C CA . SER A 1 106 ? 6.043 -26.359 0.944 1 91.12 106 SER A CA 1
ATOM 851 C C . SER A 1 106 ? 6.453 -25.062 1.652 1 91.12 106 SER A C 1
ATOM 853 O O . SER A 1 106 ? 5.824 -24.031 1.463 1 91.12 106 SER A O 1
ATOM 855 N N . PRO A 1 107 ? 7.531 -25.141 2.469 1 93.12 107 PRO A N 1
ATOM 856 C CA . PRO A 1 107 ? 8.023 -23.938 3.158 1 93.12 107 PRO A CA 1
ATOM 857 C C . PRO A 1 107 ? 8.422 -22.828 2.195 1 93.12 107 PRO A C 1
ATOM 859 O O . PRO A 1 107 ? 8.219 -21.641 2.496 1 93.12 107 PRO A O 1
ATOM 862 N N . TRP A 1 108 ? 8.953 -23.234 1.144 1 90.69 108 TRP A N 1
ATOM 863 C CA . TRP A 1 108 ? 9.375 -22.25 0.157 1 90.69 108 TRP A CA 1
ATOM 864 C C . TRP A 1 108 ? 8.18 -21.469 -0.383 1 90.69 108 TRP A C 1
ATOM 866 O O . TRP A 1 108 ? 8.211 -20.234 -0.437 1 90.69 108 TRP A O 1
ATOM 876 N N . ALA A 1 109 ? 7.113 -22.156 -0.779 1 93 109 ALA A N 1
ATOM 877 C CA . ALA A 1 109 ? 5.918 -21.5 -1.313 1 93 109 ALA A CA 1
ATOM 878 C C . ALA A 1 109 ? 5.258 -20.625 -0.261 1 93 109 ALA A C 1
ATOM 880 O O . ALA A 1 109 ? 4.816 -19.516 -0.565 1 93 109 ALA A O 1
ATOM 881 N N . LEU A 1 110 ? 5.273 -21.141 0.954 1 95.31 110 LEU A N 1
ATOM 882 C CA . LEU A 1 110 ? 4.656 -20.375 2.037 1 95.31 110 LEU A CA 1
ATOM 883 C C . LEU A 1 110 ? 5.41 -19.078 2.291 1 95.31 110 LEU A C 1
ATOM 885 O O . LEU A 1 110 ? 4.797 -18.031 2.457 1 95.31 110 LEU A O 1
ATOM 889 N N . ARG A 1 111 ? 6.711 -19.188 2.285 1 94 111 ARG A N 1
ATOM 890 C CA . ARG A 1 111 ? 7.555 -18.016 2.498 1 94 111 ARG A CA 1
ATOM 891 C C . ARG A 1 111 ? 7.27 -16.938 1.454 1 94 111 ARG A C 1
ATOM 893 O O . ARG A 1 111 ? 7.129 -15.758 1.791 1 94 111 ARG A O 1
ATOM 900 N N . HIS A 1 112 ? 7.148 -17.297 0.226 1 91.38 112 HIS A N 1
ATOM 901 C CA . HIS A 1 112 ? 6.941 -16.344 -0.856 1 91.38 112 HIS A CA 1
ATOM 902 C C . HIS A 1 112 ? 5.539 -15.742 -0.795 1 91.38 112 HIS A C 1
ATOM 904 O O . HIS A 1 112 ? 5.348 -14.57 -1.132 1 91.38 112 HIS A O 1
ATOM 910 N N . LEU A 1 113 ? 4.59 -16.531 -0.386 1 94.5 113 LEU A N 1
ATOM 911 C CA . LEU A 1 113 ? 3.232 -16.016 -0.273 1 94.5 113 LEU A CA 1
ATOM 912 C C . LEU A 1 113 ? 3.117 -15.047 0.903 1 94.5 113 LEU A C 1
ATOM 914 O O . LEU A 1 113 ? 2.381 -14.062 0.833 1 94.5 113 LEU A O 1
ATOM 918 N N . ILE A 1 114 ? 3.861 -15.391 1.965 1 95.31 114 ILE A N 1
ATOM 919 C CA . ILE A 1 114 ? 3.895 -14.477 3.102 1 95.31 114 ILE A CA 1
ATOM 920 C C . ILE A 1 114 ? 4.535 -13.156 2.682 1 95.31 114 ILE A C 1
ATOM 922 O O . ILE A 1 114 ? 4.016 -12.086 2.986 1 95.31 114 ILE A O 1
ATOM 926 N N . ASP A 1 115 ? 5.637 -13.258 1.966 1 91.62 115 ASP A N 1
ATOM 927 C CA . ASP A 1 115 ? 6.281 -12.055 1.445 1 91.62 115 ASP A CA 1
ATOM 928 C C . ASP A 1 115 ? 5.324 -11.258 0.562 1 91.62 115 ASP A C 1
ATOM 930 O O . ASP A 1 115 ? 5.281 -10.031 0.631 1 91.62 115 ASP A O 1
ATOM 934 N N . PHE A 1 116 ? 4.598 -11.945 -0.168 1 91.94 116 PHE A N 1
ATOM 935 C CA . PHE A 1 116 ? 3.613 -11.328 -1.047 1 91.94 116 PHE A CA 1
ATOM 936 C C . PHE A 1 116 ? 2.549 -10.594 -0.238 1 91.94 116 PHE A C 1
ATOM 938 O O . PHE A 1 116 ? 2.145 -9.484 -0.593 1 91.94 116 PHE A O 1
ATOM 945 N N . ALA A 1 117 ? 2.139 -11.156 0.798 1 94 117 ALA A N 1
ATOM 946 C CA . ALA A 1 117 ? 1.114 -10.555 1.652 1 94 117 ALA A CA 1
ATOM 947 C C . ALA A 1 117 ? 1.611 -9.258 2.283 1 94 117 ALA A C 1
ATOM 949 O O . ALA A 1 117 ? 0.857 -8.289 2.404 1 94 117 ALA A O 1
ATOM 950 N N . TYR A 1 118 ? 2.893 -9.211 2.594 1 92.25 118 TYR A N 1
ATOM 951 C CA . TYR A 1 118 ? 3.443 -8.086 3.334 1 92.25 118 TYR A CA 1
ATOM 952 C C . TYR A 1 118 ? 3.932 -6.996 2.383 1 92.25 118 TYR A C 1
ATOM 954 O O . TYR A 1 118 ? 3.939 -5.812 2.734 1 92.25 118 TYR A O 1
ATOM 962 N N . THR A 1 119 ? 4.336 -7.398 1.2 1 85.12 119 THR A N 1
ATOM 963 C CA . THR A 1 119 ? 5.043 -6.43 0.371 1 85.12 119 THR A CA 1
ATOM 964 C C . THR A 1 119 ? 4.344 -6.25 -0.973 1 85.12 119 THR A C 1
ATOM 966 O O . THR A 1 119 ? 4.609 -5.289 -1.695 1 85.12 119 THR A O 1
ATOM 969 N N . GLY A 1 120 ? 3.535 -7.238 -1.317 1 84.81 120 GLY A N 1
ATOM 970 C CA . GLY A 1 120 ? 2.92 -7.238 -2.635 1 84.81 120 GLY A CA 1
ATOM 971 C C . GLY A 1 120 ? 3.83 -7.789 -3.717 1 84.81 120 GLY A C 1
ATOM 972 O O . GLY A 1 120 ? 3.43 -7.887 -4.879 1 84.81 120 GLY A O 1
ATOM 973 N N . ARG A 1 121 ? 4.973 -8.234 -3.318 1 82.44 121 ARG A N 1
ATOM 974 C CA . ARG A 1 121 ? 5.938 -8.742 -4.289 1 82.44 121 ARG A CA 1
ATOM 975 C C . ARG A 1 121 ? 5.938 -10.266 -4.324 1 82.44 121 ARG A C 1
ATOM 977 O O . ARG A 1 121 ? 5.855 -10.914 -3.277 1 82.44 121 ARG A O 1
ATOM 984 N N . LEU A 1 122 ? 5.926 -10.734 -5.574 1 85.62 122 LEU A N 1
ATOM 985 C CA . LEU A 1 122 ? 5.961 -12.18 -5.773 1 85.62 122 LEU A CA 1
ATOM 986 C C . LEU A 1 122 ? 7.117 -12.578 -6.688 1 85.62 122 LEU A C 1
ATOM 988 O O . LEU A 1 122 ? 7.27 -12.023 -7.781 1 85.62 122 LEU A O 1
ATOM 992 N N . THR A 1 123 ? 8.016 -13.438 -6.254 1 80.94 123 THR A N 1
ATOM 993 C CA . THR A 1 123 ? 9.125 -13.953 -7.047 1 80.94 123 THR A CA 1
ATOM 994 C C . THR A 1 123 ? 8.75 -15.273 -7.715 1 80.94 123 THR A C 1
ATOM 996 O O . THR A 1 123 ? 8.406 -16.25 -7.035 1 80.94 123 THR A O 1
ATOM 999 N N . LEU A 1 124 ? 8.773 -15.203 -9.07 1 85 124 LEU A N 1
ATOM 1000 C CA . LEU A 1 124 ? 8.367 -16.391 -9.812 1 85 124 LEU A CA 1
ATOM 1001 C C . LEU A 1 124 ? 9.516 -16.922 -10.656 1 85 124 LEU A C 1
ATOM 1003 O O . LEU A 1 124 ? 10.359 -16.156 -11.117 1 85 124 LEU A O 1
ATOM 1007 N N . SER A 1 125 ? 9.656 -18.172 -10.727 1 83 125 SER A N 1
ATOM 1008 C CA . SER A 1 125 ? 10.555 -18.891 -11.625 1 83 125 SER A CA 1
ATOM 1009 C C . SER A 1 125 ? 9.891 -20.141 -12.195 1 83 125 SER A C 1
ATOM 1011 O O . SER A 1 125 ? 8.867 -20.594 -11.68 1 83 125 SER A O 1
ATOM 1013 N N . THR A 1 126 ? 10.461 -20.703 -13.219 1 81.75 126 THR A N 1
ATOM 1014 C CA . THR A 1 126 ? 9.875 -21.859 -13.875 1 81.75 126 THR A CA 1
ATOM 1015 C C . THR A 1 126 ? 9.945 -23.094 -12.961 1 81.75 126 THR A C 1
ATOM 1017 O O . THR A 1 126 ? 9.125 -24 -13.078 1 81.75 126 THR A O 1
ATOM 1020 N N . THR A 1 127 ? 10.836 -23.078 -12.062 1 79.19 127 THR A N 1
ATOM 1021 C CA . THR A 1 127 ? 11.055 -24.234 -11.203 1 79.19 127 THR A CA 1
ATOM 1022 C C . THR A 1 127 ? 10.086 -24.234 -10.023 1 79.19 127 THR A C 1
ATOM 1024 O O . THR A 1 127 ? 9.758 -25.297 -9.484 1 79.19 127 THR A O 1
ATOM 1027 N N . VAL A 1 128 ? 9.625 -23.031 -9.75 1 84.19 128 VAL A N 1
ATOM 1028 C CA . VAL A 1 128 ? 8.891 -23 -8.492 1 84.19 128 VAL A CA 1
ATOM 1029 C C . VAL A 1 128 ? 7.465 -22.516 -8.742 1 84.19 128 VAL A C 1
ATOM 1031 O O . VAL A 1 128 ? 6.605 -22.609 -7.863 1 84.19 128 VAL A O 1
ATOM 1034 N N . VAL A 1 129 ? 7.078 -22.109 -9.898 1 89 129 VAL A N 1
ATOM 1035 C CA . VAL A 1 129 ? 5.812 -21.438 -10.188 1 89 129 VAL A CA 1
ATOM 1036 C C . VAL A 1 129 ? 4.656 -22.406 -9.945 1 89 129 VAL A C 1
ATOM 1038 O O . VAL A 1 129 ? 3.596 -22.016 -9.453 1 89 129 VAL A O 1
ATOM 1041 N N . GLN A 1 130 ? 4.801 -23.609 -10.258 1 88.81 130 GLN A N 1
ATOM 1042 C CA . GLN A 1 130 ? 3.709 -24.562 -10.102 1 88.81 130 GLN A CA 1
ATOM 1043 C C . GLN A 1 130 ? 3.381 -24.781 -8.633 1 88.81 130 GLN A C 1
ATOM 1045 O O . GLN A 1 130 ? 2.211 -24.797 -8.242 1 88.81 130 GLN A O 1
ATOM 1050 N N . ASP A 1 131 ? 4.461 -24.938 -7.859 1 91.31 131 ASP A N 1
ATOM 1051 C CA . ASP A 1 131 ? 4.27 -25.094 -6.418 1 91.31 131 ASP A CA 1
ATOM 1052 C C . ASP A 1 131 ? 3.596 -23.859 -5.816 1 91.31 131 ASP A C 1
ATOM 1054 O O . ASP A 1 131 ? 2.732 -23.984 -4.945 1 91.31 131 ASP A O 1
ATOM 1058 N N . LEU A 1 132 ? 4 -22.766 -6.238 1 93 132 LEU A N 1
ATOM 1059 C CA . LEU A 1 132 ? 3.447 -21.5 -5.746 1 93 132 LEU A CA 1
ATOM 1060 C C . LEU A 1 132 ? 1.979 -21.375 -6.141 1 93 132 LEU A C 1
ATOM 1062 O O . LEU A 1 132 ? 1.161 -20.891 -5.352 1 93 132 LEU A O 1
ATOM 1066 N N . PHE A 1 133 ? 1.688 -21.797 -7.348 1 93.88 133 PHE A N 1
ATOM 1067 C CA . PHE A 1 133 ? 0.31 -21.766 -7.824 1 93.88 133 PHE A CA 1
ATOM 1068 C C . PHE A 1 133 ? -0.591 -22.609 -6.93 1 93.88 133 PHE A C 1
ATOM 1070 O O . PHE A 1 133 ? -1.659 -22.156 -6.512 1 93.88 133 PHE A O 1
ATOM 1077 N N . VAL A 1 134 ? -0.15 -23.797 -6.641 1 94 134 VAL A N 1
ATOM 1078 C CA . VAL A 1 134 ? -0.949 -24.703 -5.832 1 94 134 VAL A CA 1
ATOM 1079 C C . VAL A 1 134 ? -1.153 -24.125 -4.438 1 94 134 VAL A C 1
ATOM 1081 O O . VAL A 1 134 ? -2.271 -24.125 -3.916 1 94 134 VAL A O 1
ATOM 1084 N N . ALA A 1 135 ? -0.141 -23.578 -3.844 1 95.19 135 ALA A N 1
ATOM 1085 C CA . ALA A 1 135 ? -0.217 -22.969 -2.516 1 95.19 135 ALA A CA 1
ATOM 1086 C C . ALA A 1 135 ? -1.137 -21.766 -2.518 1 95.19 135 ALA A C 1
ATOM 1088 O O . ALA A 1 135 ? -1.963 -21.594 -1.617 1 95.19 135 ALA A O 1
ATOM 1089 N N . ALA A 1 136 ? -0.933 -20.922 -3.5 1 95.69 136 ALA A N 1
ATOM 1090 C CA . ALA A 1 136 ? -1.744 -19.703 -3.619 1 95.69 136 ALA A CA 1
ATOM 1091 C C . ALA A 1 136 ? -3.225 -20.047 -3.756 1 95.69 136 ALA A C 1
ATOM 1093 O O . ALA A 1 136 ? -4.082 -19.359 -3.197 1 95.69 136 ALA A O 1
ATOM 1094 N N . ASN A 1 137 ? -3.467 -21.078 -4.539 1 94.69 137 ASN A N 1
ATOM 1095 C CA . ASN A 1 137 ? -4.844 -21.531 -4.715 1 94.69 137 ASN A CA 1
ATOM 1096 C C . ASN A 1 137 ? -5.426 -22.078 -3.414 1 94.69 137 ASN A C 1
ATOM 1098 O O . ASN A 1 137 ? -6.57 -21.781 -3.07 1 94.69 137 ASN A O 1
ATOM 1102 N N . LEU A 1 138 ? -4.668 -22.828 -2.699 1 94.38 138 LEU A N 1
ATOM 1103 C CA . LEU A 1 138 ? -5.109 -23.406 -1.438 1 94.38 138 LEU A CA 1
ATOM 1104 C C . LEU A 1 138 ? -5.375 -22.328 -0.398 1 94.38 138 LEU A C 1
ATOM 1106 O O . LEU A 1 138 ? -6.379 -22.375 0.318 1 94.38 138 LEU A O 1
ATOM 1110 N N . LEU A 1 139 ? -4.531 -21.359 -0.341 1 95.25 139 LEU A N 1
ATOM 1111 C CA . LEU A 1 139 ? -4.621 -20.328 0.687 1 95.25 139 LEU A CA 1
ATOM 1112 C C . LEU A 1 139 ? -5.461 -19.156 0.204 1 95.25 139 LEU A C 1
ATOM 1114 O O . LEU A 1 139 ? -5.57 -18.141 0.895 1 95.25 139 LEU A O 1
ATOM 1118 N N . ASP A 1 140 ? -5.973 -19.203 -0.962 1 94.94 140 ASP A N 1
ATOM 1119 C CA . ASP A 1 140 ? -6.914 -18.25 -1.532 1 94.94 140 ASP A CA 1
ATOM 1120 C C . ASP A 1 140 ? -6.266 -16.875 -1.716 1 94.94 140 ASP A C 1
ATOM 1122 O O . ASP A 1 140 ? -6.77 -15.875 -1.214 1 94.94 140 ASP A O 1
ATOM 1126 N N . TYR A 1 141 ? -5.211 -16.828 -2.424 1 94.38 141 TYR A N 1
ATOM 1127 C CA . TYR A 1 141 ? -4.582 -15.602 -2.916 1 94.38 141 TYR A CA 1
ATOM 1128 C C . TYR A 1 141 ? -4.863 -15.406 -4.402 1 94.38 141 TYR A C 1
ATOM 1130 O O . TYR A 1 141 ? -4.031 -15.75 -5.246 1 94.38 141 TYR A O 1
ATOM 1138 N N . PRO A 1 142 ? -5.926 -14.766 -4.742 1 92.81 142 PRO A N 1
ATOM 1139 C CA . PRO A 1 142 ? -6.348 -14.703 -6.145 1 92.81 142 PRO A CA 1
ATOM 1140 C C . PRO A 1 142 ? -5.352 -13.953 -7.031 1 92.81 142 PRO A C 1
ATOM 1142 O O . PRO A 1 142 ? -5.148 -14.328 -8.188 1 92.81 142 PRO A O 1
ATOM 1145 N N . LEU A 1 143 ? -4.777 -12.969 -6.52 1 91.56 143 LEU A N 1
ATOM 1146 C CA . LEU A 1 143 ? -3.838 -12.195 -7.32 1 91.56 143 LEU A CA 1
ATOM 1147 C C . LEU A 1 143 ? -2.562 -12.984 -7.582 1 91.56 143 LEU A C 1
ATOM 1149 O O . LEU A 1 143 ? -1.988 -12.906 -8.672 1 91.56 143 LEU A O 1
ATOM 1153 N N . ALA A 1 144 ? -2.123 -13.703 -6.605 1 92.69 144 ALA A N 1
ATOM 1154 C CA . ALA A 1 144 ? -0.96 -14.562 -6.801 1 92.69 144 ALA A CA 1
ATOM 1155 C C . ALA A 1 144 ? -1.258 -15.664 -7.812 1 92.69 144 ALA A C 1
ATOM 1157 O O . ALA A 1 144 ? -0.402 -16.016 -8.633 1 92.69 144 ALA A O 1
ATOM 1158 N N . VAL A 1 145 ? -2.477 -16.203 -7.746 1 93.62 145 VAL A N 1
ATOM 1159 C CA . VAL A 1 145 ? -2.906 -17.219 -8.695 1 93.62 145 VAL A CA 1
ATOM 1160 C C . VAL A 1 145 ? -2.855 -16.656 -10.117 1 93.62 145 VAL A C 1
ATOM 1162 O O . VAL A 1 145 ? -2.289 -17.281 -11.016 1 93.62 145 VAL A O 1
ATOM 1165 N N . LYS A 1 146 ? -3.402 -15.539 -10.25 1 91.12 146 LYS A N 1
ATOM 1166 C CA . LYS A 1 146 ? -3.408 -14.891 -11.555 1 91.12 146 LYS A CA 1
ATOM 1167 C C . LYS A 1 146 ? -1.986 -14.656 -12.055 1 91.12 146 LYS A C 1
ATOM 1169 O O . LYS A 1 146 ? -1.69 -14.875 -13.234 1 91.12 146 LYS A O 1
ATOM 1174 N N . ALA A 1 147 ? -1.15 -14.227 -11.172 1 89.19 147 ALA A N 1
ATOM 1175 C CA . ALA A 1 147 ? 0.241 -13.969 -11.531 1 89.19 147 ALA A CA 1
ATOM 1176 C C . ALA A 1 147 ? 0.939 -15.258 -11.977 1 89.19 147 ALA A C 1
ATOM 1178 O O . ALA A 1 147 ? 1.711 -15.25 -12.938 1 89.19 147 ALA A O 1
ATOM 1179 N N . CYS A 1 148 ? 0.69 -16.297 -11.32 1 91.75 148 CYS A N 1
ATOM 1180 C CA . CYS A 1 148 ? 1.291 -17.578 -11.656 1 91.75 148 CYS A CA 1
ATOM 1181 C C . CYS A 1 148 ? 0.823 -18.062 -13.023 1 91.75 148 CYS A C 1
ATOM 1183 O O . CYS A 1 148 ? 1.627 -18.531 -13.828 1 91.75 148 CYS A O 1
ATOM 1185 N N . ILE A 1 149 ? -0.465 -17.922 -13.273 1 92.69 149 ILE A N 1
ATOM 1186 C CA . ILE A 1 149 ? -1.031 -18.344 -14.547 1 92.69 149 ILE A CA 1
ATOM 1187 C C . ILE A 1 149 ? -0.402 -17.547 -15.688 1 92.69 149 ILE A C 1
ATOM 1189 O O . ILE A 1 149 ? 0.034 -18.125 -16.688 1 92.69 149 ILE A O 1
ATOM 1193 N N . ASP A 1 150 ? -0.32 -16.281 -15.484 1 88.69 150 ASP A N 1
ATOM 1194 C CA . ASP A 1 150 ? 0.283 -15.414 -16.5 1 88.69 150 ASP A CA 1
ATOM 1195 C C . ASP A 1 150 ? 1.742 -15.789 -16.734 1 88.69 150 ASP A C 1
ATOM 1197 O O . ASP A 1 150 ? 2.201 -15.805 -17.875 1 88.69 150 ASP A O 1
ATOM 1201 N N . PHE A 1 151 ? 2.395 -16.031 -15.758 1 89.31 151 PHE A N 1
ATOM 1202 C CA . PHE A 1 151 ? 3.801 -16.406 -15.859 1 89.31 151 PHE A CA 1
ATOM 1203 C C . PHE A 1 151 ? 3.965 -17.719 -16.609 1 89.31 151 PHE A C 1
ATOM 1205 O O . PHE A 1 151 ? 4.812 -17.828 -17.5 1 89.31 151 PHE A O 1
ATOM 1212 N N . MET A 1 152 ? 3.178 -18.703 -16.219 1 92.31 152 MET A N 1
ATOM 1213 C CA . MET A 1 152 ? 3.254 -20 -16.875 1 92.31 152 MET A CA 1
ATOM 1214 C C . MET A 1 152 ? 2.918 -19.891 -18.359 1 92.31 152 MET A C 1
ATOM 1216 O O . MET A 1 152 ? 3.547 -20.547 -19.188 1 92.31 152 MET A O 1
ATOM 1220 N N . GLN A 1 153 ? 2.004 -19.062 -18.625 1 91.5 153 GLN A N 1
ATOM 1221 C CA . GLN A 1 153 ? 1.63 -18.859 -20.016 1 91.5 153 GLN A CA 1
ATOM 1222 C C . GLN A 1 153 ? 2.775 -18.219 -20.812 1 91.5 153 GLN A C 1
ATOM 1224 O O . GLN A 1 153 ? 3.062 -18.641 -21.938 1 91.5 153 GLN A O 1
ATOM 1229 N N . ARG A 1 154 ? 3.41 -17.312 -20.219 1 88 154 ARG A N 1
ATOM 1230 C CA . ARG A 1 154 ? 4.473 -16.562 -20.891 1 88 154 ARG A CA 1
ATOM 1231 C C . ARG A 1 154 ? 5.742 -17.406 -21 1 88 154 ARG A C 1
ATOM 1233 O O . ARG A 1 154 ? 6.559 -17.188 -21.891 1 88 154 ARG A O 1
ATOM 1240 N N . HIS A 1 155 ? 5.895 -18.359 -20.125 1 89.56 155 HIS A N 1
ATOM 1241 C CA . HIS A 1 155 ? 7.148 -19.109 -20.078 1 89.56 155 HIS A CA 1
ATOM 1242 C C . HIS A 1 155 ? 6.918 -20.578 -20.391 1 89.56 155 HIS A C 1
ATOM 1244 O O . HIS A 1 155 ? 7.699 -21.438 -19.969 1 89.56 155 HIS A O 1
ATOM 1250 N N . LEU A 1 156 ? 5.855 -20.75 -21.094 1 92.56 156 LEU A N 1
ATOM 1251 C CA . LEU A 1 156 ? 5.59 -22.109 -21.516 1 92.56 156 LEU A CA 1
ATOM 1252 C C . LEU A 1 156 ? 6.691 -22.625 -22.453 1 92.56 156 LEU A C 1
ATOM 1254 O O . LEU A 1 156 ? 7.105 -21.906 -23.359 1 92.56 156 LEU A O 1
ATOM 1258 N N . HIS A 1 157 ? 7.211 -23.781 -22.188 1 91.88 157 HIS A N 1
ATOM 1259 C CA . HIS A 1 157 ? 8.336 -24.375 -22.906 1 91.88 157 HIS A CA 1
ATOM 1260 C C . HIS A 1 157 ? 8.227 -25.891 -22.922 1 91.88 157 HIS A C 1
ATOM 1262 O O . HIS A 1 157 ? 7.484 -26.484 -22.125 1 91.88 157 HIS A O 1
ATOM 1268 N N . ILE A 1 158 ? 8.969 -26.531 -23.75 1 91.06 158 ILE A N 1
ATOM 1269 C CA . ILE A 1 158 ? 8.945 -27.984 -23.906 1 91.06 158 ILE A CA 1
ATOM 1270 C C . ILE A 1 158 ? 9.383 -28.656 -22.609 1 91.06 158 ILE A C 1
ATOM 1272 O O . ILE A 1 158 ? 8.891 -29.734 -22.266 1 91.06 158 ILE A O 1
ATOM 1276 N N . SER A 1 159 ? 10.141 -27.969 -21.812 1 88.56 159 SER A N 1
ATOM 1277 C CA . SER A 1 159 ? 10.695 -28.547 -20.594 1 88.56 159 SER A CA 1
ATOM 1278 C C . SER A 1 159 ? 9.672 -28.547 -19.469 1 88.56 159 SER A C 1
ATOM 1280 O O . SER A 1 159 ? 9.844 -29.266 -18.469 1 88.56 159 SER A O 1
ATOM 1282 N N . ASN A 1 160 ? 8.648 -27.812 -19.656 1 90.88 160 ASN A N 1
ATOM 1283 C CA . ASN A 1 160 ? 7.703 -27.719 -18.547 1 90.88 160 ASN A CA 1
ATOM 1284 C C . ASN A 1 160 ? 6.266 -27.922 -19.016 1 90.88 160 ASN A C 1
ATOM 1286 O O . ASN A 1 160 ? 5.336 -27.922 -18.203 1 90.88 160 ASN A O 1
ATOM 1290 N N . CYS A 1 161 ? 6.035 -28.203 -20.234 1 93.31 161 CYS A N 1
ATOM 1291 C CA . CYS A 1 161 ? 4.699 -28.172 -20.812 1 93.31 161 CYS A CA 1
ATOM 1292 C C . CYS A 1 161 ? 3.846 -29.312 -20.281 1 93.31 161 CYS A C 1
ATOM 1294 O O . CYS A 1 161 ? 2.643 -29.156 -20.078 1 93.31 161 CYS A O 1
ATOM 1296 N N . LEU A 1 162 ? 4.438 -30.484 -20.031 1 94.12 162 LEU A N 1
ATOM 1297 C CA . LEU A 1 162 ? 3.65 -31.609 -19.516 1 94.12 162 LEU A CA 1
ATOM 1298 C C . LEU A 1 162 ? 3.131 -31.312 -18.125 1 94.12 162 LEU A C 1
ATOM 1300 O O . LEU A 1 162 ? 1.948 -31.516 -17.844 1 94.12 162 LEU A O 1
ATOM 1304 N N . GLY A 1 163 ? 4.023 -30.781 -17.297 1 92.88 163 GLY A N 1
ATOM 1305 C CA . GLY A 1 163 ? 3.619 -30.422 -15.945 1 92.88 163 GLY A CA 1
ATOM 1306 C C . GLY A 1 163 ? 2.574 -29.312 -15.914 1 92.88 163 GLY A C 1
ATOM 1307 O O . GLY A 1 163 ? 1.609 -29.391 -15.148 1 92.88 163 GLY A O 1
ATOM 1308 N N . VAL A 1 164 ? 2.744 -28.375 -16.703 1 94.81 164 VAL A N 1
ATOM 1309 C CA . VAL A 1 164 ? 1.816 -27.25 -16.781 1 94.81 164 VAL A CA 1
ATOM 1310 C C . VAL A 1 164 ? 0.458 -27.734 -17.281 1 94.81 164 VAL A C 1
ATOM 1312 O O . VAL A 1 164 ? -0.585 -27.281 -16.797 1 94.81 164 VAL A O 1
ATOM 1315 N N . GLN A 1 165 ? 0.501 -28.594 -18.281 1 94.81 165 GLN A N 1
ATOM 1316 C CA . GLN A 1 165 ? -0.748 -29.125 -18.812 1 94.81 165 GLN A CA 1
ATOM 1317 C C . GLN A 1 165 ? -1.527 -29.891 -17.734 1 94.81 165 GLN A C 1
ATOM 1319 O O . GLN A 1 165 ? -2.742 -29.719 -17.609 1 94.81 165 GLN A O 1
ATOM 1324 N N . LEU A 1 166 ? -0.784 -30.734 -17.047 1 93.62 166 LEU A N 1
ATOM 1325 C CA . LEU A 1 166 ? -1.422 -31.5 -15.977 1 93.62 166 LEU A CA 1
ATOM 1326 C C . LEU A 1 166 ? -2.057 -30.562 -14.953 1 93.62 166 LEU A C 1
ATOM 1328 O O . LEU A 1 166 ? -3.221 -30.734 -14.586 1 93.62 166 LEU A O 1
ATOM 1332 N N . LEU A 1 167 ? -1.325 -29.609 -14.516 1 94.31 167 LEU A N 1
ATOM 1333 C CA . LEU A 1 167 ? -1.799 -28.641 -13.547 1 94.31 167 LEU A CA 1
ATOM 1334 C C . LEU A 1 167 ? -3.006 -27.875 -14.078 1 94.31 167 LEU A C 1
ATOM 1336 O O . LEU A 1 167 ? -3.988 -27.672 -13.367 1 94.31 167 LEU A O 1
ATOM 1340 N N . ALA A 1 168 ? -2.924 -27.438 -15.297 1 95.44 168 ALA A N 1
ATOM 1341 C CA . ALA A 1 168 ? -3.984 -26.656 -15.938 1 95.44 168 ALA A CA 1
ATOM 1342 C C . ALA A 1 168 ? -5.27 -27.484 -16.047 1 95.44 168 ALA A C 1
ATOM 1344 O O . ALA A 1 168 ? -6.367 -26.938 -15.914 1 95.44 168 ALA A O 1
ATOM 1345 N N . GLU A 1 169 ? -5.16 -28.734 -16.266 1 92.62 169 GLU A N 1
ATOM 1346 C CA . GLU A 1 169 ? -6.328 -29.594 -16.359 1 92.62 169 GLU A CA 1
ATOM 1347 C C . GLU A 1 169 ? -6.984 -29.797 -14.992 1 92.62 169 GLU A C 1
ATOM 1349 O O . GLU A 1 169 ? -8.211 -29.719 -14.867 1 92.62 169 GLU A O 1
ATOM 1354 N N . VAL A 1 170 ? -6.176 -30.062 -14.008 1 91.94 170 VAL A N 1
ATOM 1355 C CA . VAL A 1 170 ? -6.672 -30.297 -12.656 1 91.94 170 VAL A CA 1
ATOM 1356 C C . VAL A 1 170 ? -7.414 -29.062 -12.156 1 91.94 170 VAL A C 1
ATOM 1358 O O . VAL A 1 170 ? -8.484 -29.172 -11.555 1 91.94 170 VAL A O 1
ATOM 1361 N N . TYR A 1 171 ? -6.957 -27.922 -12.477 1 93.5 171 TYR A N 1
ATOM 1362 C CA . TYR A 1 171 ? -7.523 -26.688 -11.938 1 93.5 171 TYR A CA 1
ATOM 1363 C C . TYR A 1 171 ? -8.406 -26 -12.977 1 93.5 171 TYR A C 1
ATOM 1365 O O . TYR A 1 171 ? -8.805 -24.844 -12.789 1 93.5 171 TYR A O 1
ATOM 1373 N N . GLU A 1 172 ? -8.641 -26.625 -14.148 1 93.56 172 GLU A N 1
ATOM 1374 C CA . GLU A 1 172 ? -9.586 -26.219 -15.18 1 93.56 172 GLU A CA 1
ATOM 1375 C C . GLU A 1 172 ? -9.203 -24.875 -15.781 1 93.56 172 GLU A C 1
ATOM 1377 O O . GLU A 1 172 ? -10.047 -23.984 -15.93 1 93.56 172 GLU A O 1
ATOM 1382 N N . LEU A 1 173 ? -7.926 -24.703 -15.922 1 95.25 173 LEU A N 1
ATOM 1383 C CA . LEU A 1 173 ? -7.418 -23.562 -16.672 1 95.25 173 LEU A CA 1
ATOM 1384 C C . LEU A 1 173 ? -7.398 -23.875 -18.172 1 95.25 173 LEU A C 1
ATOM 1386 O O . LEU A 1 173 ? -6.355 -24.234 -18.719 1 95.25 173 LEU A O 1
ATOM 1390 N N . HIS A 1 174 ? -8.375 -23.609 -18.875 1 95.38 174 HIS A N 1
ATOM 1391 C CA . HIS A 1 174 ? -8.641 -24.141 -20.219 1 95.38 174 HIS A CA 1
ATOM 1392 C C . HIS A 1 174 ? -7.637 -23.578 -21.234 1 95.38 174 HIS A C 1
ATOM 1394 O O . HIS A 1 174 ? -7.051 -24.328 -22.016 1 95.38 174 HIS A O 1
ATOM 1400 N N . ASP A 1 175 ? -7.445 -22.266 -21.203 1 95.94 175 ASP A N 1
ATOM 1401 C CA . ASP A 1 175 ? -6.543 -21.641 -22.172 1 95.94 175 ASP A CA 1
ATOM 1402 C C . ASP A 1 175 ? -5.113 -22.141 -21.984 1 95.94 175 ASP A C 1
ATOM 1404 O O . ASP A 1 175 ? -4.434 -22.469 -22.969 1 95.94 175 ASP A O 1
ATOM 1408 N N . LEU A 1 176 ? -4.707 -22.203 -20.812 1 96.19 176 LEU A N 1
ATOM 1409 C CA . LEU A 1 176 ? -3.357 -22.672 -20.5 1 96.19 176 LEU A CA 1
ATOM 1410 C C . LEU A 1 176 ? -3.207 -24.156 -20.844 1 96.19 176 LEU A C 1
ATOM 1412 O O . LEU A 1 176 ? -2.174 -24.578 -21.375 1 96.19 176 LEU A O 1
ATOM 1416 N N . ALA A 1 177 ? -4.254 -24.938 -20.578 1 96.31 177 ALA A N 1
ATOM 1417 C CA . ALA A 1 177 ? -4.242 -26.375 -20.891 1 96.31 177 ALA A CA 1
ATOM 1418 C C . ALA A 1 177 ? -4.121 -26.609 -22.391 1 96.31 177 ALA A C 1
ATOM 1420 O O . ALA A 1 177 ? -3.34 -27.453 -22.828 1 96.31 177 ALA A O 1
ATOM 1421 N N . LYS A 1 178 ? -4.844 -25.859 -23.078 1 95.5 178 LYS A N 1
ATOM 1422 C CA . LYS A 1 178 ? -4.832 -26 -24.531 1 95.5 178 LYS A CA 1
ATOM 1423 C C . LYS A 1 178 ? -3.461 -25.656 -25.109 1 95.5 178 LYS A C 1
ATOM 1425 O O . LYS A 1 178 ? -2.938 -26.375 -25.953 1 95.5 178 LYS A O 1
ATOM 1430 N N . SER A 1 179 ? -2.939 -24.562 -24.688 1 95.88 179 SER A N 1
ATOM 1431 C CA . SER A 1 179 ? -1.629 -24.125 -25.172 1 95.88 179 SER A CA 1
ATOM 1432 C C . SER A 1 179 ? -0.55 -25.141 -24.812 1 95.88 179 SER A C 1
ATOM 1434 O O . SER A 1 179 ? 0.31 -25.469 -25.625 1 95.88 179 SER A O 1
ATOM 1436 N N . ALA A 1 180 ? -0.609 -25.609 -23.609 1 96.44 180 ALA A N 1
ATOM 1437 C CA . ALA A 1 180 ? 0.371 -26.594 -23.156 1 96.44 180 ALA A CA 1
ATOM 1438 C C . ALA A 1 180 ? 0.227 -27.906 -23.922 1 96.44 180 ALA A C 1
ATOM 1440 O O . ALA A 1 180 ? 1.225 -28.516 -24.312 1 96.44 180 ALA A O 1
ATOM 1441 N N . ARG A 1 181 ? -0.972 -28.297 -24.188 1 95.25 181 ARG A N 1
ATOM 1442 C CA . ARG A 1 181 ? -1.235 -29.531 -24.938 1 95.25 181 ARG A CA 1
ATOM 1443 C C . ARG A 1 181 ? -0.722 -29.422 -26.359 1 95.25 181 ARG A C 1
ATOM 1445 O O . ARG A 1 181 ? -0.131 -30.359 -26.891 1 95.25 181 ARG A O 1
ATOM 1452 N N . THR A 1 182 ? -1.005 -28.359 -26.953 1 94.38 182 THR A N 1
ATOM 1453 C CA . THR A 1 182 ? -0.543 -28.125 -28.312 1 94.38 182 THR A CA 1
ATOM 1454 C C . THR A 1 182 ? 0.976 -28.25 -28.406 1 94.38 182 THR A C 1
ATOM 1456 O O . THR A 1 182 ? 1.502 -28.922 -29.297 1 94.38 182 THR A O 1
ATOM 1459 N N . LEU A 1 183 ? 1.615 -27.641 -27.5 1 93.81 183 LEU A N 1
ATOM 1460 C CA . LEU A 1 183 ? 3.072 -27.703 -27.484 1 93.81 183 LEU A CA 1
ATOM 1461 C C . LEU A 1 183 ? 3.551 -29.125 -27.266 1 93.81 183 LEU A C 1
ATOM 1463 O O . LEU A 1 183 ? 4.516 -29.578 -27.891 1 93.81 183 LEU A O 1
ATOM 1467 N N . ALA A 1 184 ? 2.906 -29.844 -26.359 1 95.38 184 ALA A N 1
ATOM 1468 C CA . ALA A 1 184 ? 3.277 -31.219 -26.047 1 95.38 184 ALA A CA 1
ATOM 1469 C C . ALA A 1 184 ? 3.078 -32.125 -27.25 1 95.38 184 ALA A C 1
ATOM 1471 O O . ALA A 1 184 ? 3.955 -32.938 -27.578 1 95.38 184 ALA A O 1
ATOM 1472 N N . VAL A 1 185 ? 1.963 -31.969 -27.906 1 93.81 185 VAL A N 1
ATOM 1473 C CA . VAL A 1 185 ? 1.629 -32.812 -29.031 1 93.81 185 VAL A CA 1
ATOM 1474 C C . VAL A 1 185 ? 2.6 -32.562 -30.188 1 93.81 185 VAL A C 1
ATOM 1476 O O . VAL A 1 185 ? 3.029 -33.469 -30.875 1 93.81 185 VAL A O 1
ATOM 1479 N N . GLU A 1 186 ? 2.947 -31.328 -30.344 1 90.44 186 GLU A N 1
ATOM 1480 C CA . GLU A 1 186 ? 3.834 -30.938 -31.438 1 90.44 186 GLU A CA 1
ATOM 1481 C C . GLU A 1 186 ? 5.262 -31.422 -31.188 1 90.44 186 GLU A C 1
ATOM 1483 O O . GLU A 1 186 ? 6.035 -31.594 -32.125 1 90.44 186 GLU A O 1
ATOM 1488 N N . ASN A 1 187 ? 5.602 -31.641 -29.953 1 92.94 187 ASN A N 1
ATOM 1489 C CA . ASN A 1 187 ? 6.969 -32.031 -29.609 1 92.94 187 ASN A CA 1
ATOM 1490 C C . ASN A 1 187 ? 7.02 -33.344 -28.859 1 92.94 187 ASN A C 1
ATOM 1492 O O . ASN A 1 187 ? 7.898 -33.562 -28.016 1 92.94 187 ASN A O 1
ATOM 1496 N N . PHE A 1 188 ? 6.145 -34.219 -29.141 1 94.62 188 PHE A N 1
ATOM 1497 C CA . PHE A 1 188 ? 5.969 -35.438 -28.391 1 94.62 188 PHE A CA 1
ATOM 1498 C C . PHE A 1 188 ? 7.219 -36.312 -28.469 1 94.62 188 PHE A C 1
ATOM 1500 O O . PHE A 1 188 ? 7.664 -36.875 -27.453 1 94.62 188 PHE A O 1
ATOM 1507 N N . SER A 1 189 ? 7.859 -36.375 -29.625 1 92 189 SER A N 1
ATOM 1508 C CA . SER A 1 189 ? 9.039 -37.219 -29.797 1 92 189 SER A CA 1
ATOM 1509 C C . SER A 1 189 ? 10.172 -36.781 -28.891 1 92 189 SER A C 1
ATOM 1511 O O . SER A 1 189 ? 10.875 -37.625 -28.312 1 92 189 SER A O 1
ATOM 1513 N N . THR A 1 190 ? 10.305 -35.531 -28.75 1 91.94 190 THR A N 1
ATOM 1514 C CA . THR A 1 190 ? 11.344 -35 -27.891 1 91.94 190 THR A CA 1
ATOM 1515 C C . THR A 1 190 ? 11 -35.219 -26.422 1 91.94 190 THR A C 1
ATOM 1517 O O . THR A 1 190 ? 11.875 -35.531 -25.609 1 91.94 190 THR A O 1
ATOM 1520 N N . LEU A 1 191 ? 9.766 -35.125 -26.047 1 94.44 191 LEU A N 1
ATOM 1521 C CA . LEU A 1 191 ? 9.289 -35.219 -24.672 1 94.44 191 LEU A CA 1
ATOM 1522 C C . LEU A 1 191 ? 9.461 -36.625 -24.109 1 94.44 191 LEU A C 1
ATOM 1524 O O . LEU A 1 191 ? 9.68 -36.812 -22.906 1 94.44 191 LEU A O 1
ATOM 1528 N N . VAL A 1 192 ? 9.398 -37.594 -25.016 1 94.69 192 VAL A N 1
ATOM 1529 C CA . VAL A 1 192 ? 9.406 -39 -24.547 1 94.69 192 VAL A CA 1
ATOM 1530 C C . VAL A 1 192 ? 10.773 -39.625 -24.812 1 94.69 192 VAL A C 1
ATOM 1532 O O . VAL A 1 192 ? 10.992 -40.781 -24.5 1 94.69 192 VAL A O 1
ATOM 1535 N N . ASN A 1 193 ? 11.633 -38.812 -25.406 1 92.62 193 ASN A N 1
ATOM 1536 C CA . ASN A 1 193 ? 12.984 -39.312 -25.656 1 92.62 193 ASN A CA 1
ATOM 1537 C C . ASN A 1 193 ? 13.734 -39.594 -24.359 1 92.62 193 ASN A C 1
ATOM 1539 O O . ASN A 1 193 ? 13.953 -38.656 -23.562 1 92.62 193 ASN A O 1
ATOM 1543 N N . PRO A 1 194 ? 14.164 -40.781 -24.078 1 89.88 194 PRO A N 1
ATOM 1544 C CA . PRO A 1 194 ? 14.836 -41.125 -22.828 1 89.88 194 PRO A CA 1
ATOM 1545 C C . PRO A 1 194 ? 16.141 -40.375 -22.609 1 89.88 194 PRO A C 1
ATOM 1547 O O . PRO A 1 194 ? 16.609 -40.25 -21.484 1 89.88 194 PRO A O 1
ATOM 1550 N N . GLU A 1 195 ? 16.719 -39.812 -23.656 1 89.56 195 GLU A N 1
ATOM 1551 C CA . GLU A 1 195 ? 17.984 -39.094 -23.562 1 89.56 195 GLU A CA 1
ATOM 1552 C C . GLU A 1 195 ? 17.75 -37.656 -23.109 1 89.56 195 GLU A C 1
ATOM 1554 O O . GLU A 1 195 ? 18.688 -36.969 -22.672 1 89.56 195 GLU A O 1
ATOM 1559 N N . GLU A 1 196 ? 16.531 -37.344 -23.172 1 88 196 GLU A N 1
ATOM 1560 C CA . GLU A 1 196 ? 16.172 -35.969 -22.797 1 88 196 GLU A CA 1
ATOM 1561 C C . GLU A 1 196 ? 15.672 -35.906 -21.359 1 88 196 GLU A C 1
ATOM 1563 O O . GLU A 1 196 ? 15.031 -36.844 -20.875 1 88 196 GLU A O 1
ATOM 1568 N N . SER A 1 197 ? 15.945 -34.812 -20.688 1 85.75 197 SER A N 1
ATOM 1569 C CA . SER A 1 197 ? 15.516 -34.625 -19.297 1 85.75 197 SER A CA 1
ATOM 1570 C C . SER A 1 197 ? 13.992 -34.5 -19.203 1 85.75 197 SER A C 1
ATOM 1572 O O . SER A 1 197 ? 13.414 -34.781 -18.156 1 85.75 197 SER A O 1
ATOM 1574 N N . THR A 1 198 ? 13.391 -34.219 -20.266 1 85.88 198 THR A N 1
ATOM 1575 C CA . THR A 1 198 ? 11.945 -34 -20.312 1 85.88 198 THR A CA 1
ATOM 1576 C C . THR A 1 198 ? 11.203 -35.344 -20.172 1 85.88 198 THR A C 1
ATOM 1578 O O . THR A 1 198 ? 10.016 -35.375 -19.828 1 85.88 198 THR A O 1
ATOM 1581 N N . SER A 1 199 ? 11.891 -36.438 -20.375 1 89.81 199 SER A N 1
ATOM 1582 C CA . SER A 1 199 ? 11.258 -37.75 -20.328 1 89.81 199 SER A CA 1
ATOM 1583 C C . SER A 1 199 ? 10.805 -38.062 -18.906 1 89.81 199 SER A C 1
ATOM 1585 O O . SER A 1 199 ? 9.859 -38.844 -18.719 1 89.81 199 SER A O 1
ATOM 1587 N N . GLU A 1 200 ? 11.453 -37.469 -17.953 1 90.25 200 GLU A N 1
ATOM 1588 C CA . GLU A 1 200 ? 11.094 -37.719 -16.578 1 90.25 200 GLU A CA 1
ATOM 1589 C C . GLU A 1 200 ? 9.68 -37.25 -16.266 1 90.25 200 GLU A C 1
ATOM 1591 O O . GLU A 1 200 ? 8.953 -37.875 -15.5 1 90.25 200 GLU A O 1
ATOM 1596 N N . GLU A 1 201 ? 9.312 -36.219 -16.844 1 90.56 201 GLU A N 1
ATOM 1597 C CA . GLU A 1 201 ? 7.969 -35.688 -16.625 1 90.56 201 GLU A CA 1
ATOM 1598 C C . GLU A 1 201 ? 6.91 -36.625 -17.219 1 90.56 201 GLU A C 1
ATOM 1600 O O . GLU A 1 201 ? 5.84 -36.781 -16.625 1 90.56 201 GLU A O 1
ATOM 1605 N N . TRP A 1 202 ? 7.281 -37.156 -18.344 1 94.62 202 TRP A N 1
ATOM 1606 C CA . TRP A 1 202 ? 6.375 -38.125 -18.984 1 94.62 202 TRP A CA 1
ATOM 1607 C C . TRP A 1 202 ? 6.129 -39.312 -18.078 1 94.62 202 TRP A C 1
ATOM 1609 O O . TRP A 1 202 ? 4.984 -39.75 -17.906 1 94.62 202 TRP A O 1
ATOM 1619 N N . LEU A 1 203 ? 7.215 -39.75 -17.5 1 95.06 203 LEU A N 1
ATOM 1620 C CA . LEU A 1 203 ? 7.152 -40.969 -16.703 1 95.06 203 LEU A CA 1
ATOM 1621 C C . LEU A 1 203 ? 6.34 -40.75 -15.43 1 95.06 203 LEU A C 1
ATOM 1623 O O . LEU A 1 203 ? 5.82 -41.688 -14.836 1 95.06 203 LEU A O 1
ATOM 1627 N N . GLN A 1 204 ? 6.137 -39.469 -15.055 1 92.44 204 GLN A N 1
ATOM 1628 C CA . GLN A 1 204 ? 5.465 -39.156 -13.797 1 92.44 204 GLN A CA 1
ATOM 1629 C C . GLN A 1 204 ? 4.004 -38.812 -14.031 1 92.44 204 GLN A C 1
ATOM 1631 O O . GLN A 1 204 ? 3.246 -38.625 -13.078 1 92.44 204 GLN A O 1
ATOM 1636 N N . LEU A 1 205 ? 3.58 -38.781 -15.234 1 94.62 205 LEU A N 1
ATOM 1637 C CA . LEU A 1 205 ? 2.211 -38.406 -15.555 1 94.62 205 LEU A CA 1
ATOM 1638 C C . LEU A 1 205 ? 1.222 -39.438 -15.062 1 94.62 205 LEU A C 1
ATOM 1640 O O . LEU A 1 205 ? 1.542 -40.656 -15.016 1 94.62 205 LEU A O 1
ATOM 1644 N N . PRO A 1 206 ? 0.049 -39 -14.664 1 94.94 206 PRO A N 1
ATOM 1645 C CA . PRO A 1 206 ? -0.997 -39.938 -14.297 1 94.94 206 PRO A CA 1
ATOM 1646 C C . PRO A 1 206 ? -1.562 -40.688 -15.5 1 94.94 206 PRO A C 1
ATOM 1648 O O . PRO A 1 206 ? -1.401 -40.25 -16.641 1 94.94 206 PRO A O 1
ATOM 1651 N N . LEU A 1 207 ? -2.199 -41.781 -15.258 1 96.25 207 LEU A N 1
ATOM 1652 C CA . LEU A 1 207 ? -2.719 -42.719 -16.266 1 96.25 207 LEU A CA 1
ATOM 1653 C C . LEU A 1 207 ? -3.645 -41.969 -17.234 1 96.25 207 LEU A C 1
ATOM 1655 O O . LEU A 1 207 ? -3.531 -42.156 -18.453 1 96.25 207 LEU A O 1
ATOM 1659 N N . LYS A 1 208 ? -4.449 -41.156 -16.703 1 95.06 208 LYS A N 1
ATOM 1660 C CA . LYS A 1 208 ? -5.449 -40.5 -17.516 1 95.06 208 LYS A CA 1
ATOM 1661 C C . LYS A 1 208 ? -4.781 -39.594 -18.562 1 95.06 208 LYS A C 1
ATOM 1663 O O . LYS A 1 208 ? -5.238 -39.5 -19.703 1 95.06 208 LYS A O 1
ATOM 1668 N N . SER A 1 209 ? -3.762 -38.938 -18.141 1 95.25 209 SER A N 1
ATOM 1669 C CA . SER A 1 209 ? -3.043 -38.062 -19.062 1 95.25 209 SER A CA 1
ATOM 1670 C C . SER A 1 209 ? -2.307 -38.844 -20.141 1 95.25 209 SER A C 1
ATOM 1672 O O . SER A 1 209 ? -2.309 -38.469 -21.312 1 95.25 209 SER A O 1
ATOM 1674 N N . VAL A 1 210 ? -1.677 -39.906 -19.734 1 96.5 210 VAL A N 1
ATOM 1675 C CA . VAL A 1 210 ? -0.95 -40.75 -20.672 1 96.5 210 VAL A CA 1
ATOM 1676 C C . VAL A 1 210 ? -1.91 -41.312 -21.719 1 96.5 210 VAL A C 1
ATOM 1678 O O . VAL A 1 210 ? -1.606 -41.281 -22.922 1 96.5 210 VAL A O 1
ATOM 1681 N N . GLU A 1 211 ? -3.033 -41.75 -21.297 1 96.12 211 GLU A N 1
ATOM 1682 C CA . GLU A 1 211 ? -4.055 -42.25 -22.203 1 96.12 211 GLU A CA 1
ATOM 1683 C C . GLU A 1 211 ? -4.48 -41.188 -23.219 1 96.12 211 GLU A C 1
ATOM 1685 O O . GLU A 1 211 ? -4.637 -41.469 -24.406 1 96.12 211 GLU A O 1
ATOM 1690 N N . SER A 1 212 ? -4.621 -40.062 -22.672 1 95 212 SER A N 1
ATOM 1691 C CA . SER A 1 212 ? -5.07 -38.969 -23.5 1 95 212 SER A CA 1
ATOM 1692 C C . SER A 1 212 ? -4.07 -38.656 -24.609 1 95 212 SER A C 1
ATOM 1694 O O . SER A 1 212 ? -4.461 -38.344 -25.75 1 95 212 SER A O 1
ATOM 1696 N N . TYR A 1 213 ? -2.809 -38.719 -24.344 1 95.5 213 TYR A N 1
ATOM 1697 C CA . TYR A 1 213 ? -1.783 -38.469 -25.344 1 95.5 213 TYR A CA 1
ATOM 1698 C C . TYR A 1 213 ? -1.685 -39.625 -26.344 1 95.5 213 TYR A C 1
ATOM 1700 O O . TYR A 1 213 ? -1.598 -39.406 -27.547 1 95.5 213 TYR A O 1
ATOM 1708 N N . LEU A 1 214 ? -1.695 -40.812 -25.875 1 95.31 214 LEU A N 1
ATOM 1709 C CA . LEU A 1 214 ? -1.532 -42 -26.734 1 95.31 214 LEU A CA 1
ATOM 1710 C C . LEU A 1 214 ? -2.691 -42.125 -27.719 1 95.31 214 LEU A C 1
ATOM 1712 O O . LEU A 1 214 ? -2.51 -42.562 -28.844 1 95.31 214 LEU A O 1
ATOM 1716 N N . CYS A 1 215 ? -3.82 -41.688 -27.297 1 92.81 215 CYS A N 1
ATOM 1717 C CA . CYS A 1 215 ? -5.008 -41.812 -28.141 1 92.81 215 CYS A CA 1
ATOM 1718 C C . CYS A 1 215 ? -5.117 -40.625 -29.109 1 92.81 215 CYS A C 1
ATOM 1720 O O . CYS A 1 215 ? -5.867 -40.688 -30.078 1 92.81 215 CYS A O 1
ATOM 1722 N N . ALA A 1 216 ? -4.355 -39.688 -28.922 1 91.56 216 ALA A N 1
ATOM 1723 C CA . ALA A 1 216 ? -4.484 -38.438 -29.688 1 91.56 216 ALA A CA 1
ATOM 1724 C C . ALA A 1 216 ? -4.105 -38.656 -31.141 1 91.56 216 ALA A C 1
ATOM 1726 O O . ALA A 1 216 ? -3.08 -39.281 -31.438 1 91.56 216 ALA A O 1
ATOM 1727 N N . ASP A 1 217 ? -4.859 -38.062 -32.031 1 88.25 217 ASP A N 1
ATOM 1728 C CA . ASP A 1 217 ? -4.609 -38.156 -33.469 1 88.25 217 ASP A CA 1
ATOM 1729 C C . ASP A 1 217 ? -3.578 -37.125 -33.938 1 88.25 217 ASP A C 1
ATOM 1731 O O . ASP A 1 217 ? -2.873 -37.344 -34.906 1 88.25 217 ASP A O 1
ATOM 1735 N N . ASP A 1 218 ? -3.486 -36.125 -33.188 1 87.12 218 ASP A N 1
ATOM 1736 C CA . ASP A 1 218 ? -2.688 -35 -33.656 1 87.12 218 ASP A CA 1
ATOM 1737 C C . ASP A 1 218 ? -1.27 -35.062 -33.094 1 87.12 218 ASP A C 1
ATOM 1739 O O . ASP A 1 218 ? -0.538 -34.062 -33.125 1 87.12 218 ASP A O 1
ATOM 1743 N N . LEU A 1 219 ? -0.885 -36.219 -32.562 1 90.38 219 LEU A N 1
ATOM 1744 C CA . LEU A 1 219 ? 0.477 -36.375 -32.062 1 90.38 219 LEU A CA 1
ATOM 1745 C C . LEU A 1 219 ? 1.489 -36.25 -33.219 1 90.38 219 LEU A C 1
ATOM 1747 O O . LEU A 1 219 ? 1.353 -36.906 -34.25 1 90.38 219 LEU A O 1
ATOM 1751 N N . GLU A 1 220 ? 2.414 -35.406 -33 1 84.69 220 GLU A N 1
ATOM 1752 C CA . GLU A 1 220 ? 3.441 -35.25 -34.031 1 84.69 220 GLU A CA 1
ATOM 1753 C C . GLU A 1 220 ? 4.609 -36.219 -33.781 1 84.69 220 GLU A C 1
ATOM 1755 O O . GLU A 1 220 ? 5.523 -35.875 -33 1 84.69 220 GLU A O 1
ATOM 1760 N N . VAL A 1 221 ? 4.574 -37.312 -34.375 1 88.38 221 VAL A N 1
ATOM 1761 C CA . VAL A 1 221 ? 5.609 -38.344 -34.281 1 88.38 221 VAL A CA 1
ATOM 1762 C C . VAL A 1 221 ? 6.004 -38.812 -35.656 1 88.38 221 VAL A C 1
ATOM 1764 O O . VAL A 1 221 ? 5.188 -38.812 -36.594 1 88.38 221 VAL A O 1
ATOM 1767 N N . ARG A 1 222 ? 7.254 -39.219 -35.781 1 80.94 222 ARG A N 1
ATOM 1768 C CA . ARG A 1 222 ? 7.75 -39.719 -37.062 1 80.94 222 ARG A CA 1
ATOM 1769 C C . ARG A 1 222 ? 7.238 -41.156 -37.312 1 80.94 222 ARG A C 1
ATOM 1771 O O . ARG A 1 222 ? 7.051 -41.531 -38.469 1 80.94 222 ARG A O 1
ATOM 1778 N N . SER A 1 223 ? 7.086 -41.844 -36.281 1 86.56 223 SER A N 1
ATOM 1779 C CA . SER A 1 223 ? 6.648 -43.25 -36.375 1 86.56 223 SER A CA 1
ATOM 1780 C C . SER A 1 223 ? 5.844 -43.625 -35.156 1 86.56 223 SER A C 1
ATOM 1782 O O . SER A 1 223 ? 6.035 -43.094 -34.062 1 86.56 223 SER A O 1
ATOM 1784 N N . GLU A 1 224 ? 4.949 -44.594 -35.438 1 91.94 224 GLU A N 1
ATOM 1785 C CA . GLU A 1 224 ? 4.16 -45.125 -34.312 1 91.94 224 GLU A CA 1
ATOM 1786 C C . GLU A 1 224 ? 5.047 -45.844 -33.312 1 91.94 224 GLU A C 1
ATOM 1788 O O . GLU A 1 224 ? 4.633 -46.094 -32.156 1 91.94 224 GLU A O 1
ATOM 1793 N N . LYS A 1 225 ? 6.223 -46.094 -33.75 1 92.62 225 LYS A N 1
ATOM 1794 C CA . LYS A 1 225 ? 7.188 -46.75 -32.844 1 92.62 225 LYS A CA 1
ATOM 1795 C C . LYS A 1 225 ? 7.477 -45.875 -31.641 1 92.62 225 LYS A C 1
ATOM 1797 O O . LYS A 1 225 ? 7.625 -46.406 -30.516 1 92.62 225 LYS A O 1
ATOM 1802 N N . VAL A 1 226 ? 7.547 -44.594 -31.859 1 93.62 226 VAL A N 1
ATOM 1803 C CA . VAL A 1 226 ? 7.828 -43.656 -30.797 1 93.62 226 VAL A CA 1
ATOM 1804 C C . VAL A 1 226 ? 6.719 -43.719 -29.75 1 93.62 226 VAL A C 1
ATOM 1806 O O . VAL A 1 226 ? 6.988 -43.688 -28.547 1 93.62 226 VAL A O 1
ATOM 1809 N N . VAL A 1 227 ? 5.5 -43.906 -30.188 1 95.69 227 VAL A N 1
ATOM 1810 C CA . VAL A 1 227 ? 4.336 -43.938 -29.297 1 95.69 227 VAL A CA 1
ATOM 1811 C C . VAL A 1 227 ? 4.352 -45.25 -28.5 1 95.69 227 VAL A C 1
ATOM 1813 O O . VAL A 1 227 ? 4.102 -45.219 -27.281 1 95.69 227 VAL A O 1
ATOM 1816 N N . LEU A 1 228 ? 4.66 -46.281 -29.219 1 95.69 228 LEU A N 1
ATOM 1817 C CA . LEU A 1 228 ? 4.742 -47.562 -28.547 1 95.69 228 LEU A CA 1
ATOM 1818 C C . LEU A 1 228 ? 5.82 -47.562 -27.469 1 95.69 228 LEU A C 1
ATOM 1820 O O . LEU A 1 228 ? 5.582 -47.969 -26.328 1 95.69 228 LEU A O 1
ATOM 1824 N N . GLU A 1 229 ? 6.934 -47.062 -27.828 1 95.12 229 GLU A N 1
ATOM 1825 C CA . GLU A 1 229 ? 8.047 -47 -26.875 1 95.12 229 GLU A CA 1
ATOM 1826 C C . GLU A 1 229 ? 7.727 -46.125 -25.688 1 95.12 229 GLU A C 1
ATOM 1828 O O . GLU A 1 229 ? 8.125 -46.406 -24.547 1 95.12 229 GLU A O 1
ATOM 1833 N N . ALA A 1 230 ? 7.086 -45.031 -25.938 1 96.38 230 ALA A N 1
ATOM 1834 C CA . ALA A 1 230 ? 6.668 -44.125 -24.875 1 96.38 230 ALA A CA 1
ATOM 1835 C C . ALA A 1 230 ? 5.715 -44.844 -23.906 1 96.38 230 ALA A C 1
ATOM 1837 O O . ALA A 1 230 ? 5.816 -44.688 -22.688 1 96.38 230 ALA A O 1
ATOM 1838 N N . CYS A 1 231 ? 4.809 -45.594 -24.469 1 97.12 231 CYS A N 1
ATOM 1839 C CA . CYS A 1 231 ? 3.852 -46.344 -23.688 1 97.12 231 CYS A CA 1
ATOM 1840 C C . CYS A 1 231 ? 4.562 -47.375 -22.812 1 97.12 231 CYS A C 1
ATOM 1842 O O . CYS A 1 231 ? 4.324 -47.438 -21.609 1 97.12 231 CYS A O 1
ATOM 1844 N N . LEU A 1 232 ? 5.469 -48.062 -23.406 1 96.5 232 LEU A N 1
ATOM 1845 C CA . LEU A 1 232 ? 6.191 -49.094 -22.688 1 96.5 232 LEU A CA 1
ATOM 1846 C C . LEU A 1 232 ? 7.078 -48.5 -21.609 1 96.5 232 LEU A C 1
ATOM 1848 O O . LEU A 1 232 ? 7.172 -49.031 -20.5 1 96.5 232 LEU A O 1
ATOM 1852 N N . ALA A 1 233 ? 7.711 -47.406 -21.938 1 96.19 233 ALA A N 1
ATOM 1853 C CA . ALA A 1 233 ? 8.578 -46.719 -20.969 1 96.19 233 ALA A CA 1
ATOM 1854 C C . ALA A 1 233 ? 7.785 -46.281 -19.75 1 96.19 233 ALA A C 1
ATOM 1856 O O . ALA A 1 233 ? 8.266 -46.375 -18.609 1 96.19 233 ALA A O 1
ATOM 1857 N N . TRP A 1 234 ? 6.605 -45.75 -19.969 1 97.12 234 TRP A N 1
ATOM 1858 C CA . TRP A 1 234 ? 5.758 -45.281 -18.875 1 97.12 234 TRP A CA 1
ATOM 1859 C C . TRP A 1 234 ? 5.375 -46.438 -17.953 1 97.12 234 TRP A C 1
ATOM 1861 O O . TRP A 1 234 ? 5.449 -46.312 -16.734 1 97.12 234 TRP A O 1
ATOM 1871 N N . VAL A 1 235 ? 5.027 -47.594 -18.438 1 96.94 235 VAL A N 1
ATOM 1872 C CA . VAL A 1 235 ? 4.633 -48.75 -17.641 1 96.94 235 VAL A CA 1
ATOM 1873 C C . VAL A 1 235 ? 5.848 -49.312 -16.922 1 96.94 235 VAL A C 1
ATOM 1875 O O . VAL A 1 235 ? 5.75 -49.719 -15.758 1 96.94 235 VAL A O 1
ATOM 1878 N N . ALA A 1 236 ? 6.984 -49.281 -17.594 1 95.75 236 ALA A N 1
ATOM 1879 C CA . ALA A 1 236 ? 8.211 -49.844 -17.047 1 95.75 236 ALA A CA 1
ATOM 1880 C C . ALA A 1 236 ? 8.711 -49.031 -15.859 1 95.75 236 ALA A C 1
ATOM 1882 O O . ALA A 1 236 ? 9.453 -49.562 -15.016 1 95.75 236 ALA A O 1
ATOM 1883 N N . HIS A 1 237 ? 8.367 -47.781 -15.789 1 95.62 237 HIS A N 1
ATOM 1884 C CA . HIS A 1 237 ? 8.805 -46.906 -14.703 1 95.62 237 HIS A CA 1
ATOM 1885 C C . HIS A 1 237 ? 8.25 -47.375 -13.367 1 95.62 237 HIS A C 1
ATOM 1887 O O . HIS A 1 237 ? 8.93 -47.281 -12.336 1 95.62 237 HIS A O 1
ATOM 1893 N N . GLU A 1 238 ? 7.027 -47.875 -13.367 1 95.56 238 GLU A N 1
ATOM 1894 C CA . GLU A 1 238 ? 6.402 -48.469 -12.195 1 95.56 238 GLU A CA 1
ATOM 1895 C C . GLU A 1 238 ? 5.586 -49.719 -12.57 1 95.56 238 GLU A C 1
ATOM 1897 O O . GLU A 1 238 ? 4.359 -49.688 -12.461 1 95.56 238 GLU A O 1
ATOM 1902 N N . PRO A 1 239 ? 6.219 -50.781 -12.789 1 94.69 239 PRO A N 1
ATOM 1903 C CA . PRO A 1 239 ? 5.535 -51.938 -13.32 1 94.69 239 PRO A CA 1
ATOM 1904 C C . PRO A 1 239 ? 4.523 -52.531 -12.344 1 94.69 239 PRO A C 1
ATOM 1906 O O . PRO A 1 239 ? 3.475 -53.031 -12.758 1 94.69 239 PRO A O 1
ATOM 1909 N N . GLU A 1 240 ? 4.809 -52.438 -11.109 1 94.5 240 GLU A N 1
ATOM 1910 C CA . GLU A 1 240 ? 3.943 -53.031 -10.094 1 94.5 240 GLU A CA 1
ATOM 1911 C C . GLU A 1 240 ? 2.547 -52.438 -10.125 1 94.5 240 GLU A C 1
ATOM 1913 O O . GLU A 1 240 ? 1.549 -53.125 -9.984 1 94.5 240 GLU A O 1
ATOM 1918 N N . LYS A 1 241 ? 2.49 -51.188 -10.375 1 95.44 241 LYS A N 1
ATOM 1919 C CA . LYS A 1 241 ? 1.216 -50.469 -10.312 1 95.44 241 LYS A CA 1
ATOM 1920 C C . LYS A 1 241 ? 0.62 -50.281 -11.703 1 95.44 241 LYS A C 1
ATOM 1922 O O . LYS A 1 241 ? -0.596 -50.156 -11.852 1 95.44 241 LYS A O 1
ATOM 1927 N N . ARG A 1 242 ? 1.466 -50.312 -12.742 1 96.69 242 ARG A N 1
ATOM 1928 C CA . ARG A 1 242 ? 1.001 -49.812 -14.031 1 96.69 242 ARG A CA 1
ATOM 1929 C C . ARG A 1 242 ? 0.842 -50.969 -15.039 1 96.69 242 ARG A C 1
ATOM 1931 O O . ARG A 1 242 ? 0.192 -50.781 -16.078 1 96.69 242 ARG A O 1
ATOM 1938 N N . ILE A 1 243 ? 1.377 -52.156 -14.812 1 96.06 243 ILE A N 1
ATOM 1939 C CA . ILE A 1 243 ? 1.381 -53.25 -15.758 1 96.06 243 ILE A CA 1
ATOM 1940 C C . ILE A 1 243 ? -0.055 -53.656 -16.078 1 96.06 243 ILE A C 1
ATOM 1942 O O . ILE A 1 243 ? -0.352 -54.094 -17.188 1 96.06 243 ILE A O 1
ATOM 1946 N N . CYS A 1 244 ? -0.916 -53.5 -15.086 1 95.5 244 CYS A N 1
ATOM 1947 C CA . CYS A 1 244 ? -2.309 -53.906 -15.258 1 95.5 244 CYS A CA 1
ATOM 1948 C C . CYS A 1 244 ? -2.992 -53.062 -16.328 1 95.5 244 CYS A C 1
ATOM 1950 O O . CYS A 1 244 ? -3.998 -53.469 -16.906 1 95.5 244 CYS A O 1
ATOM 1952 N N . HIS A 1 245 ? -2.451 -51.906 -16.641 1 96.38 245 HIS A N 1
ATOM 1953 C CA . HIS A 1 245 ? -3.074 -51 -17.594 1 96.38 245 HIS A CA 1
ATOM 1954 C C . HIS A 1 245 ? -2.436 -51.125 -18.984 1 96.38 245 HIS A C 1
ATOM 1956 O O . HIS A 1 245 ? -2.875 -50.469 -19.938 1 96.38 245 HIS A O 1
ATOM 1962 N N . LEU A 1 246 ? -1.415 -51.938 -19.156 1 97 246 LEU A N 1
ATOM 1963 C CA . LEU A 1 246 ? -0.615 -52 -20.375 1 97 246 LEU A CA 1
ATOM 1964 C C . LEU A 1 246 ? -1.477 -52.375 -21.578 1 97 246 LEU A C 1
ATOM 1966 O O . LEU A 1 246 ? -1.413 -51.719 -22.625 1 97 246 LEU A O 1
ATOM 1970 N N . THR A 1 247 ? -2.316 -53.406 -21.453 1 95.62 247 THR A N 1
ATOM 1971 C CA . THR A 1 247 ? -3.139 -53.875 -22.578 1 95.62 247 THR A CA 1
ATOM 1972 C C . THR A 1 247 ? -4.078 -52.781 -23.047 1 95.62 247 THR A C 1
ATOM 1974 O O . THR A 1 247 ? -4.199 -52.531 -24.25 1 95.62 247 THR A O 1
ATOM 1977 N N . ASP A 1 248 ? -4.715 -52.156 -22.109 1 96.19 248 ASP A N 1
ATOM 1978 C CA . ASP A 1 248 ? -5.629 -51.094 -22.438 1 96.19 248 ASP A CA 1
ATOM 1979 C C . ASP A 1 248 ? -4.895 -49.938 -23.141 1 96.19 248 ASP A C 1
ATOM 1981 O O . ASP A 1 248 ? -5.422 -49.344 -24.078 1 96.19 248 ASP A O 1
ATOM 1985 N N . LEU A 1 249 ? -3.717 -49.625 -22.656 1 97.06 249 LEU A N 1
ATOM 1986 C CA . LEU A 1 249 ? -2.918 -48.531 -23.234 1 97.06 249 LEU A CA 1
ATOM 1987 C C . LEU A 1 249 ? -2.508 -48.906 -24.672 1 97.06 249 LEU A C 1
ATOM 1989 O O . LEU A 1 249 ? -2.488 -48.031 -25.547 1 97.06 249 LEU A O 1
ATOM 1993 N N . LEU A 1 250 ? -2.15 -50.125 -24.922 1 95.88 250 LEU A N 1
ATOM 1994 C CA . LEU A 1 250 ? -1.727 -50.594 -26.25 1 95.88 250 LEU A CA 1
ATOM 1995 C C . LEU A 1 250 ? -2.855 -50.438 -27.25 1 95.88 250 LEU A C 1
ATOM 1997 O O . LEU A 1 250 ? -2.604 -50.281 -28.453 1 95.88 250 LEU A O 1
ATOM 2001 N N . HIS A 1 251 ? -4.082 -50.469 -26.766 1 94.19 251 HIS A N 1
ATOM 2002 C CA . HIS A 1 251 ? -5.234 -50.281 -27.641 1 94.19 251 HIS A CA 1
ATOM 2003 C C . HIS A 1 251 ? -5.273 -48.875 -28.219 1 94.19 251 HIS A C 1
ATOM 2005 O O . HIS A 1 251 ? -5.914 -48.625 -29.25 1 94.19 251 HIS A O 1
ATOM 2011 N N . HIS A 1 252 ? -4.562 -47.969 -27.547 1 93.75 252 HIS A N 1
ATOM 2012 C CA . HIS A 1 252 ? -4.535 -46.594 -28.031 1 93.75 252 HIS A CA 1
ATOM 2013 C C . HIS A 1 252 ? -3.371 -46.375 -28.984 1 93.75 252 HIS A C 1
ATOM 2015 O O . HIS A 1 252 ? -3.291 -45.312 -29.625 1 93.75 252 HIS A O 1
ATOM 2021 N N . VAL A 1 253 ? -2.471 -47.312 -29 1 94.56 253 VAL A N 1
ATOM 2022 C CA . VAL A 1 253 ? -1.355 -47.25 -29.938 1 94.56 253 VAL A CA 1
ATOM 2023 C C . VAL A 1 253 ? -1.762 -47.906 -31.266 1 94.56 253 VAL A C 1
ATOM 2025 O O . VAL A 1 253 ? -2.369 -48.969 -31.281 1 94.56 253 VAL A O 1
ATOM 2028 N N . ARG A 1 254 ? -1.473 -47.312 -32.312 1 90.88 254 ARG A N 1
ATOM 2029 C CA . ARG A 1 254 ? -1.797 -47.844 -33.625 1 90.88 254 ARG A CA 1
ATOM 2030 C C . ARG A 1 254 ? -0.764 -48.875 -34.062 1 90.88 254 ARG A C 1
ATOM 2032 O O . ARG A 1 254 ? 0.02 -48.656 -35 1 90.88 254 ARG A O 1
ATOM 2039 N N . LEU A 1 255 ? -0.878 -50.031 -33.562 1 92.19 255 LEU A N 1
ATOM 2040 C CA . LEU A 1 255 ? 0.105 -51.094 -33.719 1 92.19 255 LEU A CA 1
ATOM 2041 C C . LEU A 1 255 ? 0.122 -51.562 -35.188 1 92.19 255 LEU A C 1
ATOM 2043 O O . LEU A 1 255 ? 1.149 -52.062 -35.656 1 92.19 255 LEU A O 1
ATOM 2047 N N . GLN A 1 256 ? -1.034 -51.406 -35.812 1 87.94 256 GLN A N 1
ATOM 2048 C CA . GLN A 1 256 ? -1.159 -51.875 -37.188 1 87.94 256 GLN A CA 1
ATOM 2049 C C . GLN A 1 256 ? -0.271 -51.062 -38.125 1 87.94 256 GLN A C 1
ATOM 2051 O O . GLN A 1 256 ? -0.019 -51.5 -39.281 1 87.94 256 GLN A O 1
ATOM 2056 N N . GLN A 1 257 ? 0.156 -49.969 -37.625 1 87.06 257 GLN A N 1
ATOM 2057 C CA . GLN A 1 257 ? 1.007 -49.125 -38.438 1 87.06 257 GLN A CA 1
ATOM 2058 C C . GLN A 1 257 ? 2.475 -49.5 -38.312 1 87.06 257 GLN A C 1
ATOM 2060 O O . GLN A 1 257 ? 3.336 -48.969 -39 1 87.06 257 GLN A O 1
ATOM 2065 N N . LEU A 1 258 ? 2.797 -50.531 -37.562 1 89.31 258 LEU A N 1
ATOM 2066 C CA . LEU A 1 258 ? 4.148 -51.031 -37.344 1 89.31 258 LEU A CA 1
ATOM 2067 C C . LEU A 1 258 ? 4.34 -52.375 -38.062 1 89.31 258 LEU A C 1
ATOM 2069 O O . LEU A 1 258 ? 3.367 -53.062 -38.344 1 89.31 258 LEU A O 1
ATOM 2073 N N . SER A 1 259 ? 5.621 -52.688 -38.375 1 89.25 259 SER A N 1
ATOM 2074 C CA . SER A 1 259 ? 5.914 -53.969 -39.031 1 89.25 259 SER A CA 1
ATOM 2075 C C . SER A 1 259 ? 5.758 -55.125 -38.062 1 89.25 259 SER A C 1
ATOM 2077 O O . SER A 1 259 ? 6.105 -55.031 -36.875 1 89.25 259 SER A O 1
ATOM 2079 N N . PRO A 1 260 ? 5.152 -56.219 -38.594 1 90.38 260 PRO A N 1
ATOM 2080 C CA . PRO A 1 260 ? 5.016 -57.406 -37.75 1 90.38 260 PRO A CA 1
ATOM 2081 C C . PRO A 1 260 ? 6.352 -57.875 -37.188 1 90.38 260 PRO A C 1
ATOM 2083 O O . PRO A 1 260 ? 6.406 -58.344 -36.031 1 90.38 260 PRO A O 1
ATOM 2086 N N . GLY A 1 261 ? 7.332 -57.719 -38.031 1 91.38 261 GLY A N 1
ATOM 2087 C CA . GLY A 1 261 ? 8.648 -58.094 -37.531 1 91.38 261 GLY A CA 1
ATOM 2088 C C . GLY A 1 261 ? 9.078 -57.312 -36.312 1 91.38 261 GLY A C 1
ATOM 2089 O O . GLY A 1 261 ? 9.617 -57.875 -35.344 1 91.38 261 GLY A O 1
ATOM 2090 N N . LEU A 1 262 ? 8.812 -56.094 -36.406 1 91.56 262 LEU A N 1
ATOM 2091 C CA . LEU A 1 262 ? 9.148 -55.25 -35.281 1 91.56 262 LEU A CA 1
ATOM 2092 C C . LEU A 1 262 ? 8.344 -55.594 -34.031 1 91.56 262 LEU A C 1
ATOM 2094 O O . LEU A 1 262 ? 8.883 -55.656 -32.938 1 91.56 262 LEU A O 1
ATOM 2098 N N . LEU A 1 263 ? 7.109 -55.875 -34.156 1 93.44 263 LEU A N 1
ATOM 2099 C CA . LEU A 1 263 ? 6.234 -56.219 -33.031 1 93.44 263 LEU A CA 1
ATOM 2100 C C . LEU A 1 263 ? 6.688 -57.531 -32.406 1 93.44 263 LEU A C 1
ATOM 2102 O O . LEU A 1 263 ? 6.664 -57.656 -31.172 1 93.44 263 LEU A O 1
ATOM 2106 N N . ARG A 1 264 ? 7.105 -58.469 -33.219 1 92.75 264 ARG A N 1
ATOM 2107 C CA . ARG A 1 264 ? 7.605 -59.75 -32.719 1 92.75 264 ARG A CA 1
ATOM 2108 C C . ARG A 1 264 ? 8.859 -59.531 -31.875 1 92.75 264 ARG A C 1
ATOM 2110 O O . ARG A 1 264 ? 9.055 -60.25 -30.875 1 92.75 264 ARG A O 1
ATOM 2117 N N . THR A 1 265 ? 9.656 -58.594 -32.312 1 92.94 265 THR A N 1
ATOM 2118 C CA . THR A 1 265 ? 10.875 -58.312 -31.578 1 92.94 265 THR A CA 1
ATOM 2119 C C . THR A 1 265 ? 10.555 -57.844 -30.156 1 92.94 265 THR A C 1
ATOM 2121 O O . THR A 1 265 ? 11.258 -58.188 -29.203 1 92.94 265 THR A O 1
ATOM 2124 N N . TYR A 1 266 ? 9.492 -57.094 -29.984 1 92.38 266 TYR A N 1
ATOM 2125 C CA . TYR A 1 266 ? 9.117 -56.562 -28.672 1 92.38 266 TYR A CA 1
ATOM 2126 C C . TYR A 1 266 ? 8.555 -57.656 -27.781 1 92.38 266 TYR A C 1
ATOM 2128 O O . TYR A 1 266 ? 8.742 -57.625 -26.562 1 92.38 266 TYR A O 1
ATOM 2136 N N . ILE A 1 267 ? 7.895 -58.625 -28.344 1 91.25 267 ILE A N 1
ATOM 2137 C CA . ILE A 1 267 ? 7.32 -59.719 -27.578 1 91.25 267 ILE A CA 1
ATOM 2138 C C . ILE A 1 267 ? 8.422 -60.688 -27.141 1 91.25 267 ILE A C 1
ATOM 2140 O O . ILE A 1 267 ? 8.383 -61.219 -26.031 1 91.25 267 ILE A O 1
ATOM 2144 N N . GLU A 1 268 ? 9.414 -60.781 -27.984 1 89.38 268 GLU A N 1
ATOM 2145 C CA . GLU A 1 268 ? 10.438 -61.812 -27.766 1 89.38 268 GLU A CA 1
ATOM 2146 C C . GLU A 1 268 ? 11.586 -61.25 -26.906 1 89.38 268 GLU A C 1
ATOM 2148 O O . GLU A 1 268 ? 12.312 -62.031 -26.281 1 89.38 268 GLU A O 1
ATOM 2153 N N . SER A 1 269 ? 11.734 -60 -26.922 1 89.75 269 SER A N 1
ATOM 2154 C CA . SER A 1 269 ? 12.828 -59.406 -26.156 1 89.75 269 SER A CA 1
ATOM 2155 C C . SER A 1 269 ? 12.664 -59.656 -24.656 1 89.75 269 SER A C 1
ATOM 2157 O O . SER A 1 269 ? 11.609 -59.375 -24.094 1 89.75 269 SER A O 1
ATOM 2159 N N . PRO A 1 270 ? 13.719 -60.156 -23.969 1 85.38 270 PRO A N 1
ATOM 2160 C CA . PRO A 1 270 ? 13.617 -60.5 -22.547 1 85.38 270 PRO A CA 1
ATOM 2161 C C . PRO A 1 270 ? 13.492 -59.25 -21.656 1 85.38 270 PRO A C 1
ATOM 2163 O O . PRO A 1 270 ? 12.984 -59.344 -20.547 1 85.38 270 PRO A O 1
ATOM 2166 N N . SER A 1 271 ? 13.914 -58.156 -22.109 1 86.69 271 SER A N 1
ATOM 2167 C CA . SER A 1 271 ? 13.898 -56.938 -21.312 1 86.69 271 SER A CA 1
ATOM 2168 C C . SER A 1 271 ? 12.602 -56.156 -21.5 1 86.69 271 SER A C 1
ATOM 2170 O O . SER A 1 271 ? 12.367 -55.156 -20.828 1 86.69 271 SER A O 1
ATOM 2172 N N . SER A 1 272 ? 11.742 -56.719 -22.25 1 88.88 272 SER A N 1
ATOM 2173 C CA . SER A 1 272 ? 10.523 -56 -22.578 1 88.88 272 SER A CA 1
ATOM 2174 C C . SER A 1 272 ? 9.469 -56.156 -21.5 1 88.88 272 SER A C 1
ATOM 2176 O O . SER A 1 272 ? 9.281 -57.25 -20.969 1 88.88 272 SER A O 1
ATOM 2178 N N . ILE A 1 273 ? 8.789 -55.125 -21.188 1 92.5 273 ILE A N 1
ATOM 2179 C CA . ILE A 1 273 ? 7.754 -55.125 -20.156 1 92.5 273 ILE A CA 1
ATOM 2180 C C . ILE A 1 273 ? 6.527 -55.875 -20.656 1 92.5 273 ILE A C 1
ATOM 2182 O O . ILE A 1 273 ? 5.699 -56.312 -19.844 1 92.5 273 ILE A O 1
ATOM 2186 N N . ILE A 1 274 ? 6.418 -56.125 -21.922 1 92.88 274 ILE A N 1
ATOM 2187 C CA . ILE A 1 274 ? 5.297 -56.844 -22.531 1 92.88 274 ILE A CA 1
ATOM 2188 C C . ILE A 1 274 ? 5.258 -58.281 -22.031 1 92.88 274 ILE A C 1
ATOM 2190 O O . ILE A 1 274 ? 4.184 -58.875 -21.891 1 92.88 274 ILE A O 1
ATOM 2194 N N . ARG A 1 275 ? 6.406 -58.781 -21.75 1 90.06 275 ARG A N 1
ATOM 2195 C CA . ARG A 1 275 ? 6.523 -60.156 -21.297 1 90.06 275 ARG A CA 1
ATOM 2196 C C . ARG A 1 275 ? 5.852 -60.344 -19.953 1 90.06 275 ARG A C 1
ATOM 2198 O O . ARG A 1 275 ? 5.375 -61.438 -19.641 1 90.06 275 ARG A O 1
ATOM 2205 N N . GLU A 1 276 ? 5.793 -59.344 -19.281 1 91.62 276 GLU A N 1
ATOM 2206 C CA . GLU A 1 276 ? 5.23 -59.406 -17.922 1 91.62 276 GLU A CA 1
ATOM 2207 C C . GLU A 1 276 ? 3.707 -59.344 -17.953 1 91.62 276 GLU A C 1
ATOM 2209 O O . GLU A 1 276 ? 3.049 -59.531 -16.938 1 91.62 276 GLU A O 1
ATOM 2214 N N . SER A 1 277 ? 3.148 -59.125 -19.094 1 94.12 277 SER A N 1
ATOM 2215 C CA . SER A 1 277 ? 1.699 -59.031 -19.25 1 94.12 277 SER A CA 1
ATOM 2216 C C . SER A 1 277 ? 1.2 -60 -20.297 1 94.12 277 SER A C 1
ATOM 2218 O O . SER A 1 277 ? 1.216 -59.719 -21.5 1 94.12 277 SER A O 1
ATOM 2220 N N . PRO A 1 278 ? 0.718 -61.094 -19.875 1 93.5 278 PRO A N 1
ATOM 2221 C CA . PRO A 1 278 ? 0.201 -62.062 -20.844 1 93.5 278 PRO A CA 1
ATOM 2222 C C . PRO A 1 278 ? -0.912 -61.5 -21.719 1 93.5 278 PRO A C 1
ATOM 2224 O O . PRO A 1 278 ? -0.979 -61.844 -22.906 1 93.5 278 PRO A O 1
ATOM 2227 N N . ALA A 1 279 ? -1.74 -60.781 -21.094 1 94.38 279 ALA A N 1
ATOM 2228 C CA . ALA A 1 279 ? -2.838 -60.188 -21.859 1 94.38 279 ALA A CA 1
ATOM 2229 C C . ALA A 1 279 ? -2.311 -59.312 -22.984 1 94.38 279 ALA A C 1
ATOM 2231 O O . ALA A 1 279 ? -2.863 -59.312 -24.094 1 94.38 279 ALA A O 1
ATOM 2232 N N . ALA A 1 280 ? -1.269 -58.562 -22.703 1 95.19 280 ALA A N 1
ATOM 2233 C CA . ALA A 1 280 ? -0.665 -57.719 -23.703 1 95.19 280 ALA A CA 1
ATOM 2234 C C . ALA A 1 280 ? -0.029 -58.531 -24.828 1 95.19 280 ALA A C 1
ATOM 2236 O O . ALA A 1 280 ? -0.115 -58.156 -26 1 95.19 280 ALA A O 1
ATOM 2237 N N . GLN A 1 281 ? 0.608 -59.656 -24.469 1 93.88 281 GLN A N 1
ATOM 2238 C CA . GLN A 1 281 ? 1.22 -60.531 -25.469 1 93.88 281 GLN A CA 1
ATOM 2239 C C . GLN A 1 281 ? 0.172 -61.094 -26.406 1 93.88 281 GLN A C 1
ATOM 2241 O O . GLN A 1 281 ? 0.377 -61.125 -27.625 1 93.88 281 GLN A O 1
ATOM 2246 N N . VAL A 1 282 ? -0.863 -61.531 -25.797 1 94.19 282 VAL A N 1
ATOM 2247 C CA . VAL A 1 282 ? -1.951 -62.094 -26.594 1 94.19 282 VAL A CA 1
ATOM 2248 C C . VAL A 1 282 ? -2.488 -61.062 -27.562 1 94.19 282 VAL A C 1
ATOM 2250 O O . VAL A 1 282 ? -2.729 -61.344 -28.734 1 94.19 282 VAL A O 1
ATOM 2253 N N . TYR A 1 283 ? -2.645 -59.938 -27.078 1 93.94 283 TYR A N 1
ATOM 2254 C CA . TYR A 1 283 ? -3.186 -58.875 -27.891 1 93.94 283 TYR A CA 1
ATOM 2255 C C . TYR A 1 283 ? -2.266 -58.562 -29.078 1 93.94 283 TYR A C 1
ATOM 2257 O O . TYR A 1 283 ? -2.723 -58.438 -30.219 1 93.94 283 TYR A O 1
ATOM 2265 N N . ILE A 1 284 ? -0.989 -58.406 -28.875 1 93.75 284 ILE A N 1
ATOM 2266 C CA . ILE A 1 284 ? -0.033 -58.094 -29.922 1 93.75 284 ILE A CA 1
ATOM 2267 C C . ILE A 1 284 ? 0.024 -59.219 -30.938 1 93.75 284 ILE A C 1
ATOM 2269 O O . ILE A 1 284 ? 0.086 -58.969 -32.156 1 93.75 284 ILE A O 1
ATOM 2273 N N . LYS A 1 285 ? -0.057 -60.438 -30.469 1 92.56 285 LYS A N 1
ATOM 2274 C CA . LYS A 1 285 ? -0.068 -61.594 -31.359 1 92.56 285 LYS A CA 1
ATOM 2275 C C . LYS A 1 285 ? -1.309 -61.594 -32.25 1 92.56 285 LYS A C 1
ATOM 2277 O O . LYS A 1 285 ? -1.237 -61.938 -33.406 1 92.56 285 LYS A O 1
ATOM 2282 N N . GLU A 1 286 ? -2.348 -61.219 -31.609 1 91.94 286 GLU A N 1
ATOM 2283 C CA . GLU A 1 286 ? -3.58 -61.094 -32.375 1 91.94 286 GLU A CA 1
ATOM 2284 C C . GLU A 1 286 ? -3.443 -60.031 -33.469 1 91.94 286 GLU A C 1
ATOM 2286 O O . GLU A 1 286 ? -3.924 -60.25 -34.594 1 91.94 286 GLU A O 1
ATOM 2291 N N . VAL A 1 287 ? -2.85 -59 -33.125 1 91.62 287 VAL A N 1
ATOM 2292 C CA . VAL A 1 287 ? -2.639 -57.938 -34.094 1 91.62 287 VAL A CA 1
ATOM 2293 C C . VAL A 1 287 ? -1.724 -58.406 -35.219 1 91.62 287 VAL A C 1
ATOM 2295 O O . VAL A 1 287 ? -1.996 -58.156 -36.406 1 91.62 287 VAL A O 1
ATOM 2298 N N . ILE A 1 288 ? -0.682 -59.094 -34.906 1 90.5 288 ILE A N 1
ATOM 2299 C CA . ILE A 1 288 ? 0.256 -59.625 -35.906 1 90.5 288 ILE A CA 1
ATOM 2300 C C . ILE A 1 288 ? -0.465 -60.594 -36.812 1 90.5 288 ILE A C 1
ATOM 2302 O O . ILE A 1 288 ? -0.296 -60.562 -38.031 1 90.5 288 ILE A O 1
ATOM 2306 N N . SER A 1 289 ? -1.322 -61.469 -36.25 1 89.81 289 SER A N 1
ATOM 2307 C CA . SER A 1 289 ? -2.068 -62.438 -37 1 89.81 289 SER A CA 1
ATOM 2308 C C . SER A 1 289 ? -3.035 -61.781 -37.969 1 89.81 289 SER A C 1
ATOM 2310 O O . SER A 1 289 ? -3.211 -62.25 -39.125 1 89.81 289 SER A O 1
ATOM 2312 N N . SER A 1 290 ? -3.625 -60.781 -37.469 1 86.44 290 SER A N 1
ATOM 2313 C CA . SER A 1 290 ? -4.566 -60.062 -38.312 1 86.44 290 SER A CA 1
ATOM 2314 C C . SER A 1 290 ? -3.85 -59.375 -39.469 1 86.44 290 SER A C 1
ATOM 2316 O O . SER A 1 290 ? -4.426 -59.188 -40.531 1 86.44 290 SER A O 1
ATOM 2318 N N . MET A 1 291 ? -2.635 -58.969 -39.281 1 83 291 MET A N 1
ATOM 2319 C CA . MET A 1 291 ? -1.833 -58.312 -40.312 1 83 291 MET A CA 1
ATOM 2320 C C . MET A 1 291 ? -1.351 -59.344 -41.344 1 83 291 MET A C 1
ATOM 2322 O O . MET A 1 291 ? -1.295 -59.031 -42.531 1 83 291 MET A O 1
ATOM 2326 N N . ASP A 1 292 ? -1.06 -60.594 -40.875 1 77.12 292 ASP A N 1
ATOM 2327 C CA . ASP A 1 292 ? -0.596 -61.656 -41.75 1 77.12 292 ASP A CA 1
ATOM 2328 C C . ASP A 1 292 ? -1.761 -62.281 -42.5 1 77.12 292 ASP A C 1
ATOM 2330 O O . ASP A 1 292 ? -1.611 -62.656 -43.688 1 77.12 292 ASP A O 1
ATOM 2334 N N . GLY A 1 293 ? -2.928 -62.688 -41.812 1 63.41 293 GLY A N 1
ATOM 2335 C CA . GLY A 1 293 ? -4.086 -63.312 -42.438 1 63.41 293 GLY A CA 1
ATOM 2336 C C . GLY A 1 293 ? -4.805 -62.406 -43.406 1 63.41 293 GLY A C 1
ATOM 2337 O O . GLY A 1 293 ? -5.59 -62.875 -44.25 1 63.41 293 GLY A O 1
ATOM 2338 N N . ASN A 1 294 ? -5.094 -61.156 -43.062 1 51.81 294 ASN A N 1
ATOM 2339 C CA . ASN A 1 294 ? -5.812 -60.281 -44 1 51.81 294 ASN A CA 1
ATOM 2340 C C . ASN A 1 294 ? -5.156 -60.281 -45.375 1 51.81 294 ASN A C 1
ATOM 2342 O O . ASN A 1 294 ? -5.559 -59.5 -46.25 1 51.81 294 ASN A O 1
ATOM 2346 N N . ASN A 1 295 ? -4.145 -60.906 -45.812 1 44.41 295 ASN A N 1
ATOM 2347 C CA . ASN A 1 295 ? -4.02 -61 -47.281 1 44.41 295 ASN A CA 1
ATOM 2348 C C . ASN A 1 295 ? -5.145 -61.875 -47.875 1 44.41 295 ASN A C 1
ATOM 2350 O O . ASN A 1 295 ? -5.613 -61.594 -48.969 1 44.41 295 ASN A O 1
ATOM 2354 N N . HIS A 1 296 ? -5.535 -63.281 -47.625 1 37.66 296 HIS A N 1
ATOM 2355 C CA . HIS A 1 296 ? -6.496 -64.062 -48.375 1 37.66 296 HIS A CA 1
ATOM 2356 C C . HIS A 1 296 ? -7.91 -63.875 -47.844 1 37.66 296 HIS A C 1
ATOM 2358 O O . HIS A 1 296 ? -8.875 -64.375 -48.438 1 37.66 296 HIS A O 1
ATOM 2364 N N . ILE A 1 297 ? -8.344 -63.938 -46.594 1 37.59 297 ILE A N 1
ATOM 2365 C CA . ILE A 1 297 ? -9.742 -64 -46.188 1 37.59 297 ILE A CA 1
ATOM 2366 C C . ILE A 1 297 ? -10.414 -62.656 -46.375 1 37.59 297 ILE A C 1
ATOM 2368 O O . ILE A 1 297 ? -10.016 -61.656 -45.781 1 37.59 297 ILE A O 1
ATOM 2372 N N . THR A 1 298 ? -11.078 -62.406 -47.594 1 35.19 298 THR A N 1
ATOM 2373 C CA . THR A 1 298 ? -12.203 -61.5 -47.844 1 35.19 298 THR A CA 1
ATOM 2374 C C . THR A 1 298 ? -13.227 -61.594 -46.688 1 35.19 298 THR A C 1
ATOM 2376 O O . THR A 1 298 ? -13.969 -62.562 -46.594 1 35.19 298 THR A O 1
ATOM 2379 N N . LEU A 1 299 ? -13 -61.375 -45.438 1 33.06 299 LEU A N 1
ATOM 2380 C CA . LEU A 1 299 ? -14.062 -61.312 -44.438 1 33.06 299 LEU A CA 1
ATOM 2381 C C . LEU A 1 299 ? -15.305 -60.625 -45 1 33.06 299 LEU A C 1
ATOM 2383 O O . LEU A 1 299 ? -15.195 -59.594 -45.656 1 33.06 299 LEU A O 1
ATOM 2387 N N . SER A 1 300 ? -16.344 -61.344 -45.312 1 33.59 300 SER A N 1
ATOM 2388 C CA . SER A 1 300 ? -17.688 -60.844 -45.625 1 33.59 300 SER A CA 1
ATOM 2389 C C . SER A 1 300 ? -18.031 -59.656 -44.75 1 33.59 300 SER A C 1
ATOM 2391 O O . SER A 1 300 ? -17.562 -59.531 -43.625 1 33.59 300 SER A O 1
ATOM 2393 N N . PRO A 1 301 ? -18.688 -58.594 -45.281 1 34.25 301 PRO A N 1
ATOM 2394 C CA . PRO A 1 301 ? -19.25 -57.406 -44.594 1 34.25 301 PRO A CA 1
ATOM 2395 C C . PRO A 1 301 ? -20.047 -57.781 -43.375 1 34.25 301 PRO A C 1
ATOM 2397 O O . PRO A 1 301 ? -20.891 -57 -42.906 1 34.25 301 PRO A O 1
ATOM 2400 N N . VAL A 1 302 ? -20.125 -59 -42.875 1 32.62 302 VAL A N 1
ATOM 2401 C CA . VAL A 1 302 ? -21.234 -59.031 -41.938 1 32.62 302 VAL A CA 1
ATOM 2402 C C . VAL A 1 302 ? -21.172 -57.844 -41 1 32.62 302 VAL A C 1
ATOM 2404 O O . VAL A 1 302 ? -22.109 -57.031 -40.969 1 32.62 302 VAL A O 1
ATOM 2407 N N . ASN A 1 303 ? -21.406 -58.156 -39.531 1 32.66 303 ASN A N 1
ATOM 2408 C CA . ASN A 1 303 ? -21.672 -57.062 -38.625 1 32.66 303 ASN A CA 1
ATOM 2409 C C . ASN A 1 303 ? -20.594 -55.969 -38.719 1 32.66 303 ASN A C 1
ATOM 2411 O O . ASN A 1 303 ? -19.5 -56.219 -39.219 1 32.66 303 ASN A O 1
ATOM 2415 N N . GLY A 1 304 ? -20.938 -54.656 -38.406 1 33.03 304 GLY A N 1
ATOM 2416 C CA . GLY A 1 304 ? -20.375 -53.344 -38.344 1 33.03 304 GLY A CA 1
ATOM 2417 C C . GLY A 1 304 ? -18.906 -53.312 -37.938 1 33.03 304 GLY A C 1
ATOM 2418 O O . GLY A 1 304 ? -18.359 -52.281 -37.594 1 33.03 304 GLY A O 1
ATOM 2419 N N . ASN A 1 305 ? -18.422 -54.438 -37.469 1 32.41 305 ASN A N 1
ATOM 2420 C CA . ASN A 1 305 ? -17.078 -54.219 -36.969 1 32.41 305 ASN A CA 1
ATOM 2421 C C . ASN A 1 305 ? -16.094 -53.969 -38.094 1 32.41 305 ASN A C 1
ATOM 2423 O O . ASN A 1 305 ? -15.711 -54.906 -38.812 1 32.41 305 ASN A O 1
ATOM 2427 N N . THR A 1 306 ? -16.312 -53.062 -39.094 1 34.38 306 THR A N 1
ATOM 2428 C CA . THR A 1 306 ? -15.406 -52.469 -40.062 1 34.38 306 THR A CA 1
ATOM 2429 C C . THR A 1 306 ? -13.953 -52.594 -39.594 1 34.38 306 THR A C 1
ATOM 2431 O O . THR A 1 306 ? -13.641 -52.312 -38.438 1 34.38 306 THR A O 1
ATOM 2434 N N . ALA A 1 307 ? -13.211 -53.562 -40.062 1 40.22 307 ALA A N 1
ATOM 2435 C CA . ALA A 1 307 ? -11.758 -53.469 -39.938 1 40.22 307 ALA A CA 1
ATOM 2436 C C . ALA A 1 307 ? -11.32 -52 -39.812 1 40.22 307 ALA A C 1
ATOM 2438 O O . ALA A 1 307 ? -11.438 -51.25 -40.781 1 40.22 307 ALA A O 1
ATOM 2439 N N . ILE A 1 308 ? -11.68 -51.312 -38.75 1 43.25 308 ILE A N 1
ATOM 2440 C CA . ILE A 1 308 ? -11.281 -49.938 -38.531 1 43.25 308 ILE A CA 1
ATOM 2441 C C . ILE A 1 308 ? -9.828 -49.75 -38.938 1 43.25 308 ILE A C 1
ATOM 2443 O O . ILE A 1 308 ? -8.914 -50.312 -38.312 1 43.25 308 ILE A O 1
ATOM 2447 N N . SER A 1 309 ? -9.414 -49.969 -40.219 1 49.72 309 SER A N 1
ATOM 2448 C CA . SER A 1 309 ? -8.125 -49.469 -40.688 1 49.72 309 SER A CA 1
ATOM 2449 C C . SER A 1 309 ? -7.641 -48.281 -39.875 1 49.72 309 SER A C 1
ATOM 2451 O O . SER A 1 309 ? -8.312 -47.25 -39.812 1 49.72 309 SER A O 1
ATOM 2453 N N . VAL A 1 310 ? -7.062 -48.625 -38.844 1 64.19 310 VAL A N 1
ATOM 2454 C CA . VAL A 1 310 ? -6.535 -47.562 -38 1 64.19 310 VAL A CA 1
ATOM 2455 C C . VAL A 1 310 ? -5.699 -46.594 -38.875 1 64.19 310 VAL A C 1
ATOM 2457 O O . VAL A 1 310 ? -4.719 -47.031 -39.5 1 64.19 310 VAL A O 1
ATOM 2460 N N . GLN A 1 311 ? -6.215 -45.562 -39.375 1 68.25 311 GLN A N 1
ATOM 2461 C CA . GLN A 1 311 ? -5.555 -44.531 -40.156 1 68.25 311 GLN A CA 1
ATOM 2462 C C . GLN A 1 311 ? -4.32 -44 -39.438 1 68.25 311 GLN A C 1
ATOM 2464 O O . GLN A 1 311 ? -4.301 -43.906 -38.219 1 68.25 311 GLN A O 1
ATOM 2469 N N . PRO A 1 312 ? -3.125 -43.969 -40.219 1 72.94 312 PRO A N 1
ATOM 2470 C CA . PRO A 1 312 ? -1.953 -43.312 -39.625 1 72.94 312 PRO A CA 1
ATOM 2471 C C . PRO A 1 312 ? -2.258 -41.938 -39.062 1 72.94 312 PRO A C 1
ATOM 2473 O O . PRO A 1 312 ? -3.221 -41.281 -39.5 1 72.94 312 PRO A O 1
ATOM 2476 N N . ARG A 1 313 ? -1.563 -41.531 -38.125 1 77.44 313 ARG A N 1
ATOM 2477 C CA . ARG A 1 313 ? -1.726 -40.188 -37.594 1 77.44 313 ARG A CA 1
ATOM 2478 C C . ARG A 1 313 ? -1.333 -39.125 -38.625 1 77.44 313 ARG A C 1
ATOM 2480 O O . ARG A 1 313 ? -0.404 -39.344 -39.406 1 77.44 313 ARG A O 1
ATOM 2487 N N . PRO A 1 314 ? -2.078 -38.031 -38.656 1 65.88 314 PRO A N 1
ATOM 2488 C CA . PRO A 1 314 ? -1.866 -37 -39.688 1 65.88 314 PRO A CA 1
ATOM 2489 C C . PRO A 1 314 ? -0.425 -36.5 -39.719 1 65.88 314 PRO A C 1
ATOM 2491 O O . PRO A 1 314 ? 0.094 -36.188 -40.812 1 65.88 314 PRO A O 1
ATOM 2494 N N . SER A 1 315 ? 0.164 -36.281 -38.594 1 59.59 315 SER A N 1
ATOM 2495 C CA . SER A 1 315 ? 1.522 -35.75 -38.531 1 59.59 315 SER A CA 1
ATOM 2496 C C . SER A 1 315 ? 2.506 -36.688 -39.25 1 59.59 315 SER A C 1
ATOM 2498 O O . SER A 1 315 ? 3.48 -36.219 -39.844 1 59.59 315 SER A O 1
ATOM 2500 N N . THR A 1 316 ? 2.246 -37.844 -39.062 1 50.16 316 THR A N 1
ATOM 2501 C CA . THR A 1 316 ? 3.105 -38.844 -39.719 1 50.1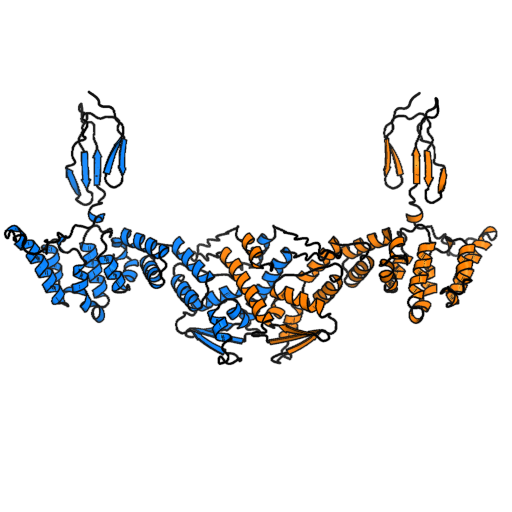6 316 THR A CA 1
ATOM 2502 C C . THR A 1 316 ? 3.008 -38.719 -41.219 1 50.16 316 THR A C 1
ATOM 2504 O O . THR A 1 316 ? 3.959 -39.031 -41.938 1 50.16 316 THR A O 1
ATOM 2507 N N . LEU A 1 317 ? 1.817 -38.188 -41.469 1 46.41 317 LEU A N 1
ATOM 2508 C CA . LEU A 1 317 ? 1.558 -38 -42.906 1 46.41 317 LEU A CA 1
ATOM 2509 C C . LEU A 1 317 ? 2.182 -36.719 -43.406 1 46.41 317 LEU A C 1
ATOM 2511 O O . LEU A 1 317 ? 2.51 -36.594 -44.594 1 46.41 317 LEU A O 1
ATOM 2515 N N . LYS A 1 318 ? 2.152 -35.625 -42.469 1 49.81 318 LYS A N 1
ATOM 2516 C CA . LYS A 1 318 ? 2.592 -34.281 -42.844 1 49.81 318 LYS A CA 1
ATOM 2517 C C . LYS A 1 318 ? 4.105 -34.219 -43.031 1 49.81 318 LYS A C 1
ATOM 2519 O O . LYS A 1 318 ? 4.82 -33.656 -42.219 1 49.81 318 LYS A O 1
ATOM 2524 N N . ARG A 1 319 ? 4.66 -35.156 -43.344 1 46.72 319 ARG A N 1
ATOM 2525 C CA . ARG A 1 319 ? 6.109 -35.188 -43.531 1 46.72 319 ARG A CA 1
ATOM 2526 C C . ARG A 1 319 ? 6.555 -34.188 -44.594 1 46.72 319 ARG A C 1
ATOM 2528 O O . ARG A 1 319 ? 5.859 -33.969 -45.594 1 46.72 319 ARG A O 1
ATOM 2535 N N . PRO A 1 320 ? 7.367 -33.312 -44.094 1 48.56 320 PRO A N 1
ATOM 2536 C CA . PRO A 1 320 ? 7.867 -32.375 -45.094 1 48.56 320 PRO A CA 1
ATOM 2537 C C . PRO A 1 320 ? 8.188 -33.062 -46.438 1 48.56 320 PRO A C 1
ATOM 2539 O O . PRO A 1 320 ? 8.852 -34.094 -46.438 1 48.56 320 PRO A O 1
ATOM 2542 N N . THR A 1 321 ? 7.266 -32.938 -47.312 1 51 321 THR A N 1
ATOM 2543 C CA . THR A 1 321 ? 7.535 -33.406 -48.656 1 51 321 THR A CA 1
ATOM 2544 C C . THR A 1 321 ? 8.086 -32.25 -49.531 1 51 321 THR A C 1
ATOM 2546 O O . THR A 1 321 ? 7.574 -31.141 -49.469 1 51 321 THR A O 1
ATOM 2549 N N . LEU A 1 322 ? 9.32 -32.406 -49.812 1 57.59 322 LEU A N 1
ATOM 2550 C CA . LEU A 1 322 ? 9.867 -31.484 -50.812 1 57.59 322 LEU A CA 1
ATOM 2551 C C . LEU A 1 322 ? 9.211 -31.703 -52.156 1 57.59 322 LEU A C 1
ATOM 2553 O O . LEU A 1 322 ? 9.18 -32.812 -52.688 1 57.59 322 LEU A O 1
ATOM 2557 N N . VAL A 1 323 ? 8.422 -30.609 -52.531 1 62.25 323 VAL A N 1
ATOM 2558 C CA . VAL A 1 323 ? 7.797 -30.703 -53.844 1 62.25 323 VAL A CA 1
ATOM 2559 C C . VAL A 1 323 ? 8.523 -29.797 -54.812 1 62.25 323 VAL A C 1
ATOM 2561 O O . VAL A 1 323 ? 8.711 -28.594 -54.562 1 62.25 323 VAL A O 1
ATOM 2564 N N . ALA A 1 324 ? 9.148 -30.422 -55.812 1 66.94 324 ALA A N 1
ATOM 2565 C CA . ALA A 1 324 ? 9.688 -29.688 -56.969 1 66.94 324 ALA A CA 1
ATOM 2566 C C . ALA A 1 324 ? 8.648 -29.562 -58.062 1 66.94 324 ALA A C 1
ATOM 2568 O O . ALA A 1 324 ? 8.086 -30.578 -58.531 1 66.94 324 ALA A O 1
ATOM 2569 N N . VAL A 1 325 ? 8.297 -28.266 -58.281 1 67.56 325 VAL A N 1
ATOM 2570 C CA . VAL A 1 325 ? 7.277 -28.016 -59.312 1 67.56 325 VAL A CA 1
ATOM 2571 C C . VAL A 1 325 ? 7.922 -27.391 -60.531 1 67.56 325 VAL A C 1
ATOM 2573 O O . VAL A 1 325 ? 8.586 -26.359 -60.438 1 67.56 325 VAL A O 1
ATOM 2576 N N . GLY A 1 326 ? 7.684 -28.078 -61.625 1 66.88 326 GLY A N 1
ATOM 2577 C CA . GLY A 1 326 ? 8.148 -27.547 -62.906 1 66.88 326 GLY A CA 1
ATOM 2578 C C . GLY A 1 326 ? 9.648 -27.609 -63.062 1 66.88 326 GLY A C 1
ATOM 2579 O O . GLY A 1 326 ? 10.312 -28.438 -62.438 1 66.88 326 GLY A O 1
ATOM 2580 N N . GLY A 1 327 ? 10.25 -26.969 -63.969 1 65.88 327 GLY A N 1
ATOM 2581 C CA . GLY A 1 327 ? 11.664 -26.891 -64.312 1 65.88 327 GLY A CA 1
ATOM 2582 C C . GLY A 1 327 ? 11.914 -26.859 -65.812 1 65.88 327 GLY A C 1
ATOM 2583 O O . GLY A 1 327 ? 10.969 -26.875 -66.625 1 65.88 327 GLY A O 1
ATOM 2584 N N . ILE A 1 328 ? 13.094 -26.359 -66.062 1 63.09 328 ILE A N 1
ATOM 2585 C CA . ILE A 1 328 ? 13.5 -26.312 -67.438 1 63.09 328 ILE A CA 1
ATOM 2586 C C . ILE A 1 328 ? 14.57 -27.375 -67.75 1 63.09 328 ILE A C 1
ATOM 2588 O O . ILE A 1 328 ? 15.531 -27.484 -66.938 1 63.09 328 ILE A O 1
ATOM 2592 N N . SER A 1 329 ? 14.148 -28.25 -68.562 1 61.75 329 SER A N 1
ATOM 2593 C CA . SER A 1 329 ? 15.148 -29.188 -69.062 1 61.75 329 SER A CA 1
ATOM 2594 C C . SER A 1 329 ? 15.586 -28.875 -70.5 1 61.75 329 SER A C 1
ATOM 2596 O O . SER A 1 329 ? 14.867 -29.188 -71.438 1 61.75 329 SER A O 1
ATOM 2598 N N . SER A 1 330 ? 16.75 -28.438 -70.812 1 64 330 SER A N 1
ATOM 2599 C CA . SER A 1 330 ? 17.297 -28.031 -72.062 1 64 330 SER A CA 1
ATOM 2600 C C . SER A 1 330 ? 16.344 -27.109 -72.812 1 64 330 SER A C 1
ATOM 2602 O O . SER A 1 330 ? 16.594 -25.906 -72.938 1 64 330 SER A O 1
ATOM 2604 N N . THR A 1 331 ? 15.359 -27.625 -73.625 1 64 331 THR A N 1
ATOM 2605 C CA . THR A 1 331 ? 14.484 -26.844 -74.5 1 64 331 THR A CA 1
ATOM 2606 C C . THR A 1 331 ? 13.023 -26.984 -74.062 1 64 331 THR A C 1
ATOM 2608 O O . THR A 1 331 ? 12.141 -26.312 -74.625 1 64 331 THR A O 1
ATOM 2611 N N . PHE A 1 332 ? 12.781 -27.797 -73.062 1 66.5 332 PHE A N 1
ATOM 2612 C CA . PHE A 1 332 ? 11.375 -28.031 -72.75 1 66.5 332 PHE A CA 1
ATOM 2613 C C . PHE A 1 332 ? 11.07 -27.562 -71.312 1 66.5 332 PHE A C 1
ATOM 2615 O O . PHE A 1 332 ? 11.898 -27.688 -70.438 1 66.5 332 PHE A O 1
ATOM 2622 N N . ILE A 1 333 ? 9.938 -26.828 -71.25 1 67.88 333 ILE A N 1
ATOM 2623 C CA . ILE A 1 333 ? 9.375 -26.469 -70 1 67.88 333 ILE A CA 1
ATOM 2624 C C . ILE A 1 333 ? 8.68 -27.688 -69.375 1 67.88 333 ILE A C 1
ATOM 2626 O O . ILE A 1 333 ? 7.805 -28.281 -70 1 67.88 333 ILE A O 1
ATOM 2630 N N . LEU A 1 334 ? 9.094 -28.094 -68.25 1 68.12 334 LEU A N 1
ATOM 2631 C CA . LEU A 1 334 ? 8.555 -29.266 -67.562 1 68.12 334 LEU A CA 1
ATOM 2632 C C . LEU A 1 334 ? 7.293 -28.922 -66.75 1 68.12 334 LEU A C 1
ATOM 2634 O O . LEU A 1 334 ? 7.219 -27.859 -66.125 1 68.12 334 LEU A O 1
ATOM 2638 N N . ASP A 1 335 ? 6.293 -29.75 -66.875 1 72.31 335 ASP A N 1
ATOM 2639 C CA . ASP A 1 335 ? 5.078 -29.625 -66.062 1 72.31 335 ASP A CA 1
ATOM 2640 C C . ASP A 1 335 ? 5.066 -30.656 -64.938 1 72.31 335 ASP A C 1
ATOM 2642 O O . ASP A 1 335 ? 4.035 -30.875 -64.312 1 72.31 335 ASP A O 1
ATOM 2646 N N . SER A 1 336 ? 6.133 -31.203 -64.688 1 72.5 336 SER A N 1
ATOM 2647 C CA . SER A 1 336 ? 6.199 -32.25 -63.719 1 72.5 336 SER A CA 1
ATOM 2648 C C . SER A 1 336 ? 6.23 -31.688 -62.281 1 72.5 336 SER A C 1
ATOM 2650 O O . SER A 1 336 ? 6.723 -30.562 -62.094 1 72.5 336 SER A O 1
ATOM 2652 N N . VAL A 1 337 ? 5.508 -32.375 -61.406 1 71.62 337 VAL A N 1
ATOM 2653 C CA . VAL A 1 337 ? 5.566 -32.125 -59.969 1 71.62 337 VAL A CA 1
ATOM 2654 C C . VAL A 1 337 ? 6.18 -33.312 -59.281 1 71.62 337 VAL A C 1
ATOM 2656 O O . VAL A 1 337 ? 5.676 -34.438 -59.406 1 71.62 337 VAL A O 1
ATOM 2659 N N . ASP A 1 338 ? 7.348 -33.031 -58.75 1 67.38 338 ASP A N 1
ATOM 2660 C CA . ASP A 1 338 ? 8.016 -34.094 -57.969 1 67.38 338 ASP A CA 1
ATOM 2661 C C . ASP A 1 338 ? 8.016 -33.781 -56.5 1 67.38 338 ASP A C 1
ATOM 2663 O O . ASP A 1 338 ? 8.289 -32.656 -56.094 1 67.38 338 ASP A O 1
ATOM 2667 N N . ALA A 1 339 ? 7.477 -34.688 -55.812 1 63.72 339 ALA A N 1
ATOM 2668 C CA . ALA A 1 339 ? 7.453 -34.531 -54.375 1 63.72 339 ALA A CA 1
ATOM 2669 C C . ALA A 1 339 ? 8.398 -35.531 -53.688 1 63.72 339 ALA A C 1
ATOM 2671 O O . ALA A 1 339 ? 8.469 -36.688 -54.094 1 63.72 339 ALA A O 1
ATOM 2672 N N . PHE A 1 340 ? 9.297 -34.969 -52.906 1 58.53 340 PHE A N 1
ATOM 2673 C CA . PHE A 1 340 ? 10.195 -35.781 -52.125 1 58.53 340 PHE A CA 1
ATOM 2674 C C . PHE A 1 340 ? 9.781 -35.781 -50.656 1 58.53 340 PHE A C 1
ATOM 2676 O O . PHE A 1 340 ? 9.625 -34.688 -50.062 1 58.53 340 PHE A O 1
ATOM 2683 N N . SER A 1 341 ? 9.562 -36.906 -50.25 1 56.5 341 SER A N 1
ATOM 2684 C CA . SER A 1 341 ? 9.297 -37.094 -48.844 1 56.5 341 SER A CA 1
ATOM 2685 C C . SER A 1 341 ? 10.57 -37.406 -48.062 1 56.5 341 SER A C 1
ATOM 2687 O O . SER A 1 341 ? 11.242 -38.406 -48.312 1 56.5 341 SER A O 1
ATOM 2689 N N . PHE A 1 342 ? 10.992 -36.469 -47.219 1 53.56 342 PHE A N 1
ATOM 2690 C CA . PHE A 1 342 ? 12.203 -36.688 -46.469 1 53.56 342 PHE A CA 1
ATOM 2691 C C . PHE A 1 342 ? 12.039 -37.906 -45.531 1 53.56 342 PHE A C 1
ATOM 2693 O O . PHE A 1 342 ? 13.016 -38.562 -45.188 1 53.56 342 PHE A O 1
ATOM 2700 N N . VAL A 1 343 ? 10.938 -38.094 -45.25 1 50.25 343 VAL A N 1
ATOM 2701 C CA . VAL A 1 343 ? 10.648 -39.188 -44.312 1 50.25 343 VAL A CA 1
ATOM 2702 C C . VAL A 1 343 ? 10.711 -40.531 -45.062 1 50.25 343 VAL A C 1
ATOM 2704 O O . VAL A 1 343 ? 11.273 -41.5 -44.562 1 50.25 343 VAL A O 1
ATOM 2707 N N . ARG A 1 344 ? 10.125 -40.5 -46.219 1 48.78 344 ARG A N 1
ATOM 2708 C CA . ARG A 1 344 ? 10.117 -41.75 -46.969 1 48.78 344 ARG A CA 1
ATOM 2709 C C . ARG A 1 344 ? 11.398 -41.906 -47.781 1 48.78 344 ARG A C 1
ATOM 2711 O O . ARG A 1 344 ? 11.695 -43 -48.281 1 48.78 344 ARG A O 1
ATOM 2718 N N . GLY A 1 345 ? 12.07 -40.844 -47.719 1 52.22 345 GLY A N 1
ATOM 2719 C CA . GLY A 1 345 ? 13.32 -40.844 -48.469 1 52.22 345 GLY A CA 1
ATOM 2720 C C . GLY A 1 345 ? 13.133 -41.125 -49.938 1 52.22 345 GLY A C 1
ATOM 2721 O O . GLY A 1 345 ? 14.039 -41.656 -50.594 1 52.22 345 GLY A O 1
ATOM 2722 N N . ARG A 1 346 ? 11.914 -41.062 -50.375 1 58.88 346 ARG A N 1
ATOM 2723 C CA . ARG A 1 346 ? 11.664 -41.375 -51.781 1 58.88 346 ARG A CA 1
ATOM 2724 C C . ARG A 1 346 ? 10.805 -40.281 -52.438 1 58.88 346 ARG A C 1
ATOM 2726 O O . ARG A 1 346 ? 10.164 -39.5 -51.75 1 58.88 346 ARG A O 1
ATOM 2733 N N . CYS A 1 347 ? 11 -40.281 -53.75 1 59.44 347 CYS A N 1
ATOM 2734 C CA . CYS A 1 347 ? 10.211 -39.344 -54.562 1 59.44 347 CYS A CA 1
ATOM 2735 C C . CYS A 1 347 ? 8.789 -39.875 -54.75 1 59.44 347 CYS A C 1
ATOM 2737 O O . CYS A 1 347 ? 8.594 -41.094 -54.969 1 59.44 347 CYS A O 1
ATOM 2739 N N . LEU A 1 348 ? 7.848 -39.062 -54.344 1 60.28 348 LEU A N 1
ATOM 2740 C CA . LEU A 1 348 ? 6.449 -39.438 -54.562 1 60.28 348 LEU A CA 1
ATOM 2741 C C . LEU A 1 348 ? 5.973 -39 -55.938 1 60.28 348 LEU A C 1
ATOM 2743 O O . LEU A 1 348 ? 6.434 -38 -56.469 1 60.28 348 LEU A O 1
ATOM 2747 N N . THR A 1 349 ? 5.223 -39.812 -56.562 1 62.56 349 THR A N 1
ATOM 2748 C CA . THR A 1 349 ? 4.645 -39.438 -57.844 1 62.56 349 THR A CA 1
ATOM 2749 C C . THR A 1 349 ? 3.51 -38.438 -57.688 1 62.56 349 THR A C 1
ATOM 2751 O O . THR A 1 349 ? 2.551 -38.688 -56.969 1 62.56 349 THR A O 1
ATOM 2754 N N . CYS A 1 350 ? 3.791 -37.219 -58.031 1 65 350 CYS A N 1
ATOM 2755 C CA . CYS A 1 350 ? 2.75 -36.219 -58.031 1 65 350 CYS A CA 1
ATOM 2756 C C . CYS A 1 350 ? 2.188 -36 -59.438 1 65 350 CYS A C 1
ATOM 2758 O O . CYS A 1 350 ? 2.893 -36.188 -60.438 1 65 350 CYS A O 1
ATOM 2760 N N . PRO A 1 351 ? 0.909 -35.719 -59.438 1 71.62 351 PRO A N 1
ATOM 2761 C CA . PRO A 1 351 ? 0.384 -35.375 -60.75 1 71.62 351 PRO A CA 1
ATOM 2762 C C . PRO A 1 351 ? 1.081 -34.188 -61.375 1 71.62 351 PRO A C 1
ATOM 2764 O O . PRO A 1 351 ? 1.554 -33.281 -60.656 1 71.62 351 PRO A O 1
ATOM 2767 N N . ALA A 1 352 ? 1.159 -34.25 -62.719 1 72.94 352 ALA A N 1
ATOM 2768 C CA . ALA A 1 352 ? 1.727 -33.094 -63.469 1 72.94 352 ALA A CA 1
ATOM 2769 C C . ALA A 1 352 ? 0.839 -31.875 -63.344 1 72.94 352 ALA A C 1
ATOM 2771 O O . ALA A 1 352 ? -0.342 -31.984 -63 1 72.94 352 ALA A O 1
ATOM 2772 N N . MET A 1 353 ? 1.488 -30.703 -63.5 1 73.5 353 MET A N 1
ATOM 2773 C CA . MET A 1 353 ? 0.707 -29.469 -63.531 1 73.5 353 MET A CA 1
ATOM 2774 C C . MET A 1 353 ? -0.371 -29.531 -64.625 1 73.5 353 MET A C 1
ATOM 2776 O O . MET A 1 353 ? -0.135 -30.078 -65.688 1 73.5 353 MET A O 1
ATOM 2780 N N . PRO A 1 354 ? -1.534 -29.094 -64.125 1 74.12 354 PRO A N 1
ATOM 2781 C CA . PRO A 1 354 ? -2.615 -29.141 -65.125 1 74.12 354 PRO A CA 1
ATOM 2782 C C . PRO A 1 354 ? -2.307 -28.312 -66.375 1 74.12 354 PRO A C 1
ATOM 2784 O O . PRO A 1 354 ? -2.939 -28.516 -67.375 1 74.12 354 PRO A O 1
ATOM 2787 N N . VAL A 1 355 ? -1.436 -27.344 -66.25 1 74.12 355 VAL A N 1
ATOM 2788 C CA . VAL A 1 355 ? -1.062 -26.5 -67.375 1 74.12 355 VAL A CA 1
ATOM 2789 C C . VAL A 1 355 ? 0.36 -26.844 -67.812 1 74.12 355 VAL A C 1
ATOM 2791 O O . VAL A 1 355 ? 1.273 -26.906 -67 1 74.12 355 VAL A O 1
ATOM 2794 N N . ASN A 1 356 ? 0.413 -27.125 -69.188 1 74.25 356 ASN A N 1
ATOM 2795 C CA . ASN A 1 356 ? 1.724 -27.422 -69.75 1 74.25 356 ASN A CA 1
ATOM 2796 C C . ASN A 1 356 ? 2.512 -26.141 -70 1 74.25 356 ASN A C 1
ATOM 2798 O O . ASN A 1 356 ? 1.926 -25.078 -70.25 1 74.25 356 ASN A O 1
ATOM 2802 N N . SER A 1 357 ? 3.803 -26.234 -69.938 1 74.25 357 SER A N 1
ATOM 2803 C CA . SER A 1 357 ? 4.75 -25.188 -70.375 1 74.25 357 SER A CA 1
ATOM 2804 C C . SER A 1 357 ? 4.504 -23.906 -69.562 1 74.25 357 SER A C 1
ATOM 2806 O O . SER A 1 357 ? 4.508 -22.812 -70.125 1 74.25 357 SER A O 1
ATOM 2808 N N . LEU A 1 358 ? 4.18 -24.016 -68.312 1 71.75 358 LEU A N 1
ATOM 2809 C CA . LEU A 1 358 ? 4.008 -22.859 -67.438 1 71.75 358 LEU A CA 1
ATOM 2810 C C . LEU A 1 358 ? 5.348 -22.391 -66.875 1 71.75 358 LEU A C 1
ATOM 2812 O O . LEU A 1 358 ? 6.113 -23.188 -66.375 1 71.75 358 LEU A O 1
ATOM 2816 N N . MET A 1 359 ? 5.578 -21.172 -67.25 1 67.88 359 MET A N 1
ATOM 2817 C CA . MET A 1 359 ? 6.797 -20.531 -66.812 1 67.88 359 MET A CA 1
ATOM 2818 C C . MET A 1 359 ? 6.473 -19.328 -65.938 1 67.88 359 MET A C 1
ATOM 2820 O O . MET A 1 359 ? 5.402 -18.734 -66.062 1 67.88 359 MET A O 1
ATOM 2824 N N . TRP A 1 360 ? 7.398 -19 -65.062 1 63.81 360 TRP A N 1
ATOM 2825 C CA . TRP A 1 360 ? 7.328 -17.797 -64.188 1 63.81 360 TRP A CA 1
ATOM 2826 C C . TRP A 1 360 ? 6.121 -17.844 -63.281 1 63.81 360 TRP A C 1
ATOM 2828 O O . TRP A 1 360 ? 5.355 -16.891 -63.188 1 63.81 360 TRP A O 1
ATOM 2838 N N . PHE A 1 361 ? 5.949 -19.094 -62.719 1 64.88 361 PHE A N 1
ATOM 2839 C CA . PHE A 1 361 ? 4.887 -19.203 -61.719 1 64.88 361 PHE A CA 1
ATOM 2840 C C . PHE A 1 361 ? 5.441 -19.078 -60.312 1 64.88 361 PHE A C 1
ATOM 2842 O O . PHE A 1 361 ? 6.656 -19.141 -60.125 1 64.88 361 PHE A O 1
ATOM 2849 N N . SER A 1 362 ? 4.547 -18.719 -59.438 1 63.19 362 SER A N 1
ATOM 2850 C CA . SER A 1 362 ? 4.836 -18.734 -58 1 63.19 362 SER A CA 1
ATOM 2851 C C . SER A 1 362 ? 4.176 -19.922 -57.312 1 63.19 362 SER A C 1
ATOM 2853 O O . SER A 1 362 ? 3.1 -20.375 -57.75 1 63.19 362 SER A O 1
ATOM 2855 N N . ALA A 1 363 ? 4.98 -20.656 -56.531 1 63.78 363 ALA A N 1
ATOM 2856 C CA . ALA A 1 363 ? 4.434 -21.797 -55.781 1 63.78 363 ALA A CA 1
ATOM 2857 C C . ALA A 1 363 ? 4.406 -21.531 -54.281 1 63.78 363 ALA A C 1
ATOM 2859 O O . ALA A 1 363 ? 5.336 -20.922 -53.75 1 63.78 363 ALA A O 1
ATOM 2860 N N . THR A 1 364 ? 3.184 -21.781 -53.781 1 60.53 364 THR A N 1
ATOM 2861 C CA . THR A 1 364 ? 3.041 -21.703 -52.312 1 60.53 364 THR A CA 1
ATOM 2862 C C . THR A 1 364 ? 2.355 -22.938 -51.781 1 60.53 364 THR A C 1
ATOM 2864 O O . THR A 1 364 ? 1.611 -23.609 -52.469 1 60.53 364 THR A O 1
ATOM 2867 N N . VAL A 1 365 ? 2.844 -23.328 -50.656 1 58.66 365 VAL A N 1
ATOM 2868 C CA . VAL A 1 365 ? 2.18 -24.438 -49.969 1 58.66 365 VAL A CA 1
ATOM 2869 C C . VAL A 1 365 ? 1.33 -23.906 -48.812 1 58.66 365 VAL A C 1
ATOM 2871 O O . VAL A 1 365 ? 1.807 -23.125 -48 1 58.66 365 VAL A O 1
ATOM 2874 N N . ALA A 1 366 ? -0.01 -24.188 -48.969 1 54.84 366 ALA A N 1
ATOM 2875 C CA . ALA A 1 366 ? -0.928 -23.891 -47.875 1 54.84 366 ALA A CA 1
ATOM 2876 C C . ALA A 1 366 ? -1.729 -25.125 -47.469 1 54.84 366 ALA A C 1
ATOM 2878 O O . ALA A 1 366 ? -2.377 -25.75 -48.344 1 54.84 366 ALA A O 1
ATOM 2879 N N . GLU A 1 367 ? -1.693 -25.5 -46.156 1 51 367 GLU A N 1
ATOM 2880 C CA . GLU A 1 367 ? -2.439 -26.625 -45.625 1 51 367 GLU A CA 1
ATOM 2881 C C . GLU A 1 367 ? -2.186 -27.891 -46.438 1 51 367 GLU A C 1
ATOM 2883 O O . GLU A 1 367 ? -3.125 -28.594 -46.844 1 51 367 GLU A O 1
ATOM 2888 N N . ASN A 1 368 ? -0.938 -28.156 -46.844 1 56.81 368 ASN A N 1
ATOM 2889 C CA . ASN A 1 368 ? -0.447 -29.328 -47.562 1 56.81 368 ASN A CA 1
ATOM 2890 C C . ASN A 1 368 ? -0.988 -29.375 -48.969 1 56.81 368 ASN A C 1
ATOM 2892 O O . ASN A 1 368 ? -1.04 -30.453 -49.594 1 56.81 368 ASN A O 1
ATOM 2896 N N . ILE A 1 369 ? -1.522 -28.219 -49.312 1 60.66 369 ILE A N 1
ATOM 2897 C CA . ILE A 1 369 ? -1.938 -28.062 -50.688 1 60.66 369 ILE A CA 1
ATOM 2898 C C . ILE A 1 369 ? -0.936 -27.172 -51.438 1 60.66 369 ILE A C 1
ATOM 2900 O O . ILE A 1 369 ? -0.614 -26.078 -50.969 1 60.66 369 ILE A O 1
ATOM 2904 N N . LEU A 1 370 ? -0.347 -27.734 -52.5 1 64.81 370 LEU A N 1
ATOM 2905 C CA . LEU A 1 370 ? 0.508 -26.953 -53.375 1 64.81 370 LEU A CA 1
ATOM 2906 C C . LEU A 1 370 ? -0.328 -26.078 -54.281 1 64.81 370 LEU A C 1
ATOM 2908 O O . LEU A 1 370 ? -1.189 -26.562 -55.031 1 64.81 370 LEU A O 1
ATOM 2912 N N . ILE A 1 371 ? -0.181 -24.766 -54 1 64.81 371 ILE A N 1
ATOM 2913 C CA . ILE A 1 371 ? -0.868 -23.766 -54.844 1 64.81 371 ILE A CA 1
ATOM 2914 C C . ILE A 1 371 ? 0.131 -23.094 -55.781 1 64.81 371 ILE A C 1
ATOM 2916 O O . ILE A 1 371 ? 1.139 -22.547 -55.312 1 64.81 371 ILE A O 1
ATOM 2920 N N . ILE A 1 372 ? -0.078 -23.234 -57 1 69.06 372 ILE A N 1
ATOM 2921 C CA . ILE A 1 372 ? 0.724 -22.562 -58.031 1 69.06 372 ILE A CA 1
ATOM 2922 C C . ILE A 1 372 ? -0.06 -21.391 -58.594 1 69.06 372 ILE A C 1
ATOM 2924 O O . ILE A 1 372 ? -1.218 -21.547 -59 1 69.06 372 ILE A O 1
ATOM 2928 N N . THR A 1 373 ? 0.538 -20.234 -58.281 1 66.38 373 THR A N 1
ATOM 2929 C CA . THR A 1 373 ? -0.115 -19.016 -58.75 1 66.38 373 THR A CA 1
ATOM 2930 C C . THR A 1 373 ? 0.775 -18.297 -59.781 1 66.38 373 THR A C 1
ATOM 2932 O O . THR A 1 373 ? 1.998 -18.266 -59.625 1 66.38 373 THR A O 1
ATOM 2935 N N . GLY A 1 374 ? 0.056 -17.766 -60.812 1 64.12 374 GLY A N 1
ATOM 2936 C CA . GLY A 1 374 ? 0.746 -17.016 -61.844 1 64.12 374 GLY A CA 1
ATOM 2937 C C . GLY A 1 374 ? 1.423 -17.922 -62.875 1 64.12 374 GLY A C 1
ATOM 2938 O O . GLY A 1 374 ? 1.058 -19.078 -63 1 64.12 374 GLY A O 1
ATOM 2939 N N . GLY A 1 375 ? 2.182 -17.422 -63.781 1 65.69 375 GLY A N 1
ATOM 2940 C CA . GLY A 1 375 ? 2.967 -18.109 -64.812 1 65.69 375 GLY A CA 1
ATOM 2941 C C . GLY A 1 375 ? 2.484 -17.859 -66.188 1 65.69 375 GLY A C 1
ATOM 2942 O O . GLY A 1 375 ? 1.367 -17.375 -66.438 1 65.69 375 GLY A O 1
ATOM 2943 N N . ILE A 1 376 ? 3.361 -17.828 -67.062 1 71.31 376 ILE A N 1
ATOM 2944 C CA . ILE A 1 376 ? 3.08 -17.656 -68.5 1 71.31 376 ILE A CA 1
ATOM 2945 C C . ILE A 1 376 ? 3.271 -19 -69.188 1 71.31 376 ILE A C 1
ATOM 2947 O O . ILE A 1 376 ? 4.242 -19.703 -68.938 1 71.31 376 ILE A O 1
ATOM 2951 N N . ARG A 1 377 ? 2.279 -19.312 -69.875 1 72.62 377 ARG A N 1
ATOM 2952 C CA . ARG A 1 377 ? 2.414 -20.484 -70.75 1 72.62 377 ARG A CA 1
ATOM 2953 C C . ARG A 1 377 ? 3.283 -20.188 -71.938 1 72.62 377 ARG A C 1
ATOM 2955 O O . ARG A 1 377 ? 3.053 -19.203 -72.688 1 72.62 377 ARG A O 1
ATOM 2962 N N . VAL A 1 378 ? 4.332 -20.812 -72 1 63.53 378 VAL A N 1
ATOM 2963 C CA . VAL A 1 378 ? 5.16 -20.609 -73.188 1 63.53 378 VAL A CA 1
ATOM 2964 C C . VAL A 1 378 ? 4.84 -21.656 -74.25 1 63.53 378 VAL A C 1
ATOM 2966 O O . VAL A 1 378 ? 4.75 -22.859 -73.938 1 63.53 378 VAL A O 1
ATOM 2969 N N . SER A 1 379 ? 4.195 -21.234 -75.312 1 56.59 379 SER A N 1
ATOM 2970 C CA . SER A 1 379 ? 4.004 -22.078 -76.438 1 56.59 379 SER A CA 1
ATOM 2971 C C . SER A 1 379 ? 5.34 -22.422 -77.125 1 56.59 379 SER A C 1
ATOM 2973 O O . SER A 1 379 ? 6.27 -21.609 -77.125 1 56.59 379 SER A O 1
ATOM 2975 N N . MET B 1 1 ? -21.609 7.43 -3.129 1 20.33 1 MET B N 1
ATOM 2976 C CA . MET B 1 1 ? -20.656 6.961 -4.133 1 20.33 1 MET B CA 1
ATOM 2977 C C . MET B 1 1 ? -19.25 6.891 -3.559 1 20.33 1 MET B C 1
ATOM 2979 O O . MET B 1 1 ? -18.609 7.926 -3.33 1 20.33 1 MET B O 1
ATOM 2983 N N . LYS B 1 2 ? -19.125 5.934 -2.641 1 30.42 2 LYS B N 1
ATOM 2984 C CA . LYS B 1 2 ? -18.047 5.59 -1.716 1 30.42 2 LYS B CA 1
ATOM 2985 C C . LYS B 1 2 ? -16.719 5.402 -2.457 1 30.42 2 LYS B C 1
ATOM 2987 O O . LYS B 1 2 ? -16.656 4.652 -3.434 1 30.42 2 LYS B O 1
ATOM 2992 N N . ASN B 1 3 ? -15.945 6.488 -2.436 1 30.41 3 ASN B N 1
ATOM 2993 C CA . ASN B 1 3 ? -14.664 6.695 -3.098 1 30.41 3 ASN B CA 1
ATOM 2994 C C . ASN B 1 3 ? -13.734 5.496 -2.918 1 30.41 3 ASN B C 1
ATOM 2996 O O . ASN B 1 3 ? -13.32 5.188 -1.799 1 30.41 3 ASN B O 1
ATOM 3000 N N . ASN B 1 4 ? -13.984 4.531 -3.744 1 31.48 4 ASN B N 1
ATOM 3001 C CA . ASN B 1 4 ? -13.352 3.223 -3.836 1 31.48 4 ASN B CA 1
ATOM 3002 C C . ASN B 1 4 ? -11.828 3.346 -3.91 1 31.48 4 ASN B C 1
ATOM 3004 O O . ASN B 1 4 ? -11.297 3.943 -4.844 1 31.48 4 ASN B O 1
ATOM 3008 N N . PRO B 1 5 ? -11.25 3.314 -2.93 1 35.12 5 PRO B N 1
ATOM 3009 C CA . PRO B 1 5 ? -9.789 3.387 -2.867 1 35.12 5 PRO B CA 1
ATOM 3010 C C . PRO B 1 5 ? -9.109 2.709 -4.059 1 35.12 5 PRO B C 1
ATOM 3012 O O . PRO B 1 5 ? -7.938 2.973 -4.336 1 35.12 5 PRO B O 1
ATOM 3015 N N . LEU B 1 6 ? -9.789 1.743 -4.691 1 36 6 LEU B N 1
ATOM 3016 C CA . LEU B 1 6 ? -9.273 0.906 -5.773 1 36 6 LEU B CA 1
ATOM 3017 C C . LEU B 1 6 ? -9 1.737 -7.02 1 36 6 LEU B C 1
ATOM 3019 O O . LEU B 1 6 ? -8.195 1.34 -7.871 1 36 6 LEU B O 1
ATOM 3023 N N . CYS B 1 7 ? -9.82 2.705 -7.168 1 34.69 7 CYS B N 1
ATOM 3024 C CA . CYS B 1 7 ? -9.727 3.459 -8.414 1 34.69 7 CYS B CA 1
ATOM 3025 C C . CYS B 1 7 ? -8.352 4.102 -8.562 1 34.69 7 CYS B C 1
ATOM 3027 O O . CYS B 1 7 ? -7.887 4.324 -9.672 1 34.69 7 CYS B O 1
ATOM 3029 N N . PHE B 1 8 ? -7.777 4.383 -7.484 1 33.78 8 PHE B N 1
ATOM 3030 C CA . PHE B 1 8 ? -6.57 5.199 -7.547 1 33.78 8 PHE B CA 1
ATOM 3031 C C . PHE B 1 8 ? -5.359 4.344 -7.902 1 33.78 8 PHE B C 1
ATOM 3033 O O . PHE B 1 8 ? -4.504 4.766 -8.68 1 33.78 8 PHE B O 1
ATOM 3040 N N . ILE B 1 9 ? -5.266 3.17 -7.395 1 37.34 9 ILE B N 1
ATOM 3041 C CA . ILE B 1 9 ? -4.07 2.348 -7.566 1 37.34 9 ILE B CA 1
ATOM 3042 C C . ILE B 1 9 ? -3.996 1.838 -9 1 37.34 9 ILE B C 1
ATOM 3044 O O . ILE B 1 9 ? -2.906 1.664 -9.555 1 37.34 9 ILE B O 1
ATOM 3048 N N . LYS B 1 10 ? -5.113 1.656 -9.703 1 37.12 10 LYS B N 1
ATOM 3049 C CA . LYS B 1 10 ? -5.16 1.149 -11.07 1 37.12 10 LYS B CA 1
ATOM 3050 C C . LYS B 1 10 ? -4.328 2.018 -12.008 1 37.12 10 LYS B C 1
ATOM 3052 O O . LYS B 1 10 ? -3.686 1.509 -12.93 1 37.12 10 LYS B O 1
ATOM 3057 N N . ARG B 1 11 ? -4.473 3.248 -11.844 1 32.75 11 ARG B N 1
ATOM 3058 C CA . ARG B 1 11 ? -3.859 4.078 -12.875 1 32.75 11 ARG B CA 1
ATOM 3059 C C . ARG B 1 11 ? -2.336 4.016 -12.805 1 32.75 11 ARG B C 1
ATOM 3061 O O . ARG B 1 11 ? -1.643 4.609 -13.625 1 32.75 11 ARG B O 1
ATOM 3068 N N . MET B 1 12 ? -1.916 3.484 -11.75 1 32.12 12 MET B N 1
ATOM 3069 C CA . MET B 1 12 ? -0.468 3.422 -11.578 1 32.12 12 MET B CA 1
ATOM 3070 C C . MET B 1 12 ? 0.141 2.35 -12.477 1 32.12 12 MET B C 1
ATOM 3072 O O . MET B 1 12 ? 1.36 2.17 -12.5 1 32.12 12 MET B O 1
ATOM 3076 N N . SER B 1 13 ? -0.626 1.429 -13 1 32.88 13 SER B N 1
ATOM 3077 C CA . SER B 1 13 ? -0.139 0.15 -13.508 1 32.88 13 SER B CA 1
ATOM 3078 C C . SER B 1 13 ? 0.746 0.342 -14.734 1 32.88 13 SER B C 1
ATOM 3080 O O . SER B 1 13 ? 1.197 -0.633 -15.344 1 32.88 13 SER B O 1
ATOM 3082 N N . ALA B 1 14 ? 0.842 1.519 -15.344 1 30.47 14 ALA B N 1
ATOM 3083 C CA . ALA B 1 14 ? 1.32 1.326 -16.703 1 30.47 14 ALA B CA 1
ATOM 3084 C C . ALA B 1 14 ? 2.787 0.905 -16.719 1 30.47 14 ALA B C 1
ATOM 3086 O O . ALA B 1 14 ? 3.244 0.256 -17.672 1 30.47 14 ALA B O 1
ATOM 3087 N N . ASN B 1 15 ? 3.709 1.471 -15.93 1 29.77 15 ASN B N 1
ATOM 3088 C CA . ASN B 1 15 ? 5.066 1.322 -16.438 1 29.77 15 ASN B CA 1
ATOM 3089 C C . ASN B 1 15 ? 5.723 0.045 -15.93 1 29.77 15 ASN B C 1
ATOM 3091 O O . ASN B 1 15 ? 6.047 -0.06 -14.75 1 29.77 15 ASN B O 1
ATOM 3095 N N . LEU B 1 16 ? 5.539 -1.067 -16.4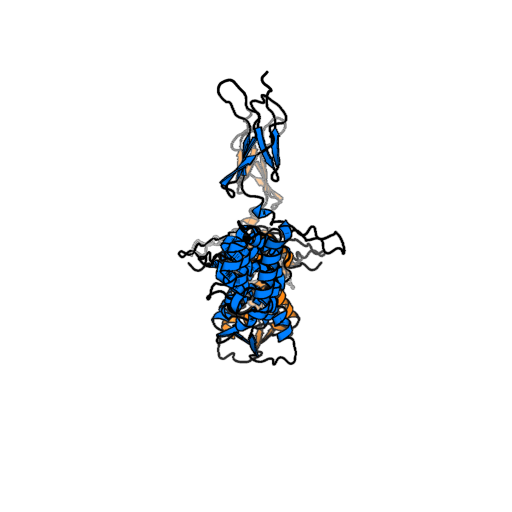84 1 32.22 16 LEU B N 1
ATOM 3096 C CA . LEU B 1 16 ? 6.043 -2.436 -16.469 1 32.22 16 LEU B CA 1
ATOM 3097 C C . LEU B 1 16 ? 7.566 -2.455 -16.531 1 32.22 16 LEU B C 1
ATOM 3099 O O . LEU B 1 16 ? 8.148 -2.086 -17.547 1 32.22 16 LEU B O 1
ATOM 3103 N N . HIS B 1 17 ? 8.344 -1.993 -15.508 1 32.88 17 HIS B N 1
ATOM 3104 C CA . HIS B 1 17 ? 9.727 -2.377 -15.797 1 32.88 17 HIS B CA 1
ATOM 3105 C C . HIS B 1 17 ? 9.969 -3.844 -15.461 1 32.88 17 HIS B C 1
ATOM 3107 O O . HIS B 1 17 ? 9.695 -4.281 -14.336 1 32.88 17 HIS B O 1
ATOM 3113 N N . LEU B 1 18 ? 9.875 -4.754 -16.328 1 33.59 18 LEU B N 1
ATOM 3114 C CA . LEU B 1 18 ? 10.43 -6.102 -16.391 1 33.59 18 LEU B CA 1
ATOM 3115 C C . LEU B 1 18 ? 11.922 -6.098 -16.062 1 33.59 18 LEU B C 1
ATOM 3117 O O . LEU B 1 18 ? 12.703 -5.441 -16.75 1 33.59 18 LEU B O 1
ATOM 3121 N N . SER B 1 19 ? 12.289 -5.969 -14.789 1 35.78 19 SER B N 1
ATOM 3122 C CA . SER B 1 19 ? 13.719 -6.227 -14.703 1 35.78 19 SER B CA 1
ATOM 3123 C C . SER B 1 19 ? 14.023 -7.715 -14.852 1 35.78 19 SER B C 1
ATOM 3125 O O . SER B 1 19 ? 13.445 -8.547 -14.156 1 35.78 19 SER B O 1
ATOM 3127 N N . GLU B 1 20 ? 14.352 -8.188 -15.945 1 36.91 20 GLU B N 1
ATOM 3128 C CA . GLU B 1 20 ? 14.961 -9.461 -16.328 1 36.91 20 GLU B CA 1
ATOM 3129 C C . GLU B 1 20 ? 16.312 -9.664 -15.641 1 36.91 20 GLU B C 1
ATOM 3131 O O . GLU B 1 20 ? 17.266 -8.945 -15.93 1 36.91 20 GLU B O 1
ATOM 3136 N N . ASP B 1 21 ? 16.422 -9.734 -14.359 1 38.31 21 ASP B N 1
ATOM 3137 C CA . ASP B 1 21 ? 17.781 -10.094 -13.938 1 38.31 21 ASP B CA 1
ATOM 3138 C C . ASP B 1 21 ? 18.062 -11.562 -14.234 1 38.31 21 ASP B C 1
ATOM 3140 O O . ASP B 1 21 ? 17.344 -12.453 -13.781 1 38.31 21 ASP B O 1
ATOM 3144 N N . LEU B 1 22 ? 18.672 -11.883 -15.375 1 34.56 22 LEU B N 1
ATOM 3145 C CA . LEU B 1 22 ? 19.312 -13.125 -15.789 1 34.56 22 LEU B CA 1
ATOM 3146 C C . LEU B 1 22 ? 20.266 -13.633 -14.711 1 34.56 22 LEU B C 1
ATOM 3148 O O . LEU B 1 22 ? 21.203 -12.922 -14.32 1 34.56 22 LEU B O 1
ATOM 3152 N N . SER B 1 23 ? 19.859 -14.273 -13.688 1 36.19 23 SER B N 1
ATOM 3153 C CA . SER B 1 23 ? 20.984 -14.883 -12.977 1 36.19 23 SER B CA 1
ATOM 3154 C C . SER B 1 23 ? 21.859 -15.711 -13.922 1 36.19 23 SER B C 1
ATOM 3156 O O . SER B 1 23 ? 21.422 -16.078 -15.016 1 36.19 23 SER B O 1
ATOM 3158 N N . GLU B 1 24 ? 23.203 -15.852 -13.617 1 36.31 24 GLU B N 1
ATOM 3159 C CA . GLU B 1 24 ? 24.297 -16.516 -14.328 1 36.31 24 GLU B CA 1
ATOM 3160 C C . GLU B 1 24 ? 23.859 -17.875 -14.844 1 36.31 24 GLU B C 1
ATOM 3162 O O . GLU B 1 24 ? 24.266 -18.281 -15.938 1 36.31 24 GLU B O 1
ATOM 3167 N N . ASN B 1 25 ? 23.484 -18.844 -13.922 1 38.81 25 ASN B N 1
ATOM 3168 C CA . ASN B 1 25 ? 23.594 -20.25 -14.281 1 38.81 25 ASN B CA 1
ATOM 3169 C C . ASN B 1 25 ? 22.359 -20.75 -15.023 1 38.81 25 ASN B C 1
ATOM 3171 O O . ASN B 1 25 ? 22.062 -21.938 -15.031 1 38.81 25 ASN B O 1
ATOM 3175 N N . GLY B 1 26 ? 21.578 -20 -15.797 1 37.41 26 GLY B N 1
ATOM 3176 C CA . GLY B 1 26 ? 20.609 -20.391 -16.812 1 37.41 26 GLY B CA 1
ATOM 3177 C C . GLY B 1 26 ? 19.188 -20.422 -16.297 1 37.41 26 GLY B C 1
ATOM 3178 O O . GLY B 1 26 ? 18.25 -20.781 -17.031 1 37.41 26 GLY B O 1
ATOM 3179 N N . VAL B 1 27 ? 19.016 -20.609 -15.062 1 42.75 27 VAL B N 1
ATOM 3180 C CA . VAL B 1 27 ? 17.641 -20.719 -14.586 1 42.75 27 VAL B CA 1
ATOM 3181 C C . VAL B 1 27 ? 17 -19.328 -14.539 1 42.75 27 VAL B C 1
ATOM 3183 O O . VAL B 1 27 ? 17.547 -18.406 -13.93 1 42.75 27 VAL B O 1
ATOM 3186 N N . LEU B 1 28 ? 16.297 -18.875 -15.438 1 39.69 28 LEU B N 1
ATOM 3187 C CA . LEU B 1 28 ? 15.562 -17.625 -15.562 1 39.69 28 LEU B CA 1
ATOM 3188 C C . LEU B 1 28 ? 14.75 -17.344 -14.305 1 39.69 28 LEU B C 1
ATOM 3190 O O . LEU B 1 28 ? 13.734 -17.984 -14.055 1 39.69 28 LEU B O 1
ATOM 3194 N N . LYS B 1 29 ? 15.398 -17.078 -13.219 1 45.41 29 LYS B N 1
ATOM 3195 C CA . LYS B 1 29 ? 14.688 -16.516 -12.07 1 45.41 29 LYS B CA 1
ATOM 3196 C C . LYS B 1 29 ? 14.008 -15.195 -12.438 1 45.41 29 LYS B C 1
ATOM 3198 O O . LYS B 1 29 ? 14.672 -14.164 -12.555 1 45.41 29 LYS B O 1
ATOM 3203 N N . GLU B 1 30 ? 13.141 -15.18 -13.398 1 45.84 30 GLU B N 1
ATOM 3204 C CA . GLU B 1 30 ? 12.414 -13.945 -13.688 1 45.84 30 GLU B CA 1
ATOM 3205 C C . GLU B 1 30 ? 11.562 -13.523 -12.492 1 45.84 30 GLU B C 1
ATOM 3207 O O . GLU B 1 30 ? 10.641 -14.242 -12.086 1 45.84 30 GLU B O 1
ATOM 3212 N N . THR B 1 31 ? 12.211 -12.961 -11.523 1 47.19 31 THR B N 1
ATOM 3213 C CA . THR B 1 31 ? 11.367 -12.266 -10.562 1 47.19 31 THR B CA 1
ATOM 3214 C C . THR B 1 31 ? 10.336 -11.398 -11.281 1 47.19 31 THR B C 1
ATOM 3216 O O . THR B 1 31 ? 10.688 -10.383 -11.898 1 47.19 31 THR B O 1
ATOM 3219 N N . TYR B 1 32 ? 9.5 -11.992 -12.047 1 44.97 32 TYR B N 1
ATOM 3220 C CA . TYR B 1 32 ? 8.422 -11.203 -12.641 1 44.97 32 TYR B CA 1
ATOM 3221 C C . TYR B 1 32 ? 7.625 -10.477 -11.57 1 44.97 32 TYR B C 1
ATOM 3223 O O . TYR B 1 32 ? 6.922 -11.102 -10.773 1 44.97 32 TYR B O 1
ATOM 3231 N N . PHE B 1 33 ? 8.297 -9.43 -11.07 1 48.88 33 PHE B N 1
ATOM 3232 C CA . PHE B 1 33 ? 7.523 -8.484 -10.266 1 48.88 33 PHE B CA 1
ATOM 3233 C C . PHE B 1 33 ? 6.336 -7.949 -11.055 1 48.88 33 PHE B C 1
ATOM 3235 O O . PHE B 1 33 ? 6.512 -7.227 -12.039 1 48.88 33 PHE B O 1
ATOM 3242 N N . LEU B 1 34 ? 5.297 -8.805 -11.211 1 52.44 34 LEU B N 1
ATOM 3243 C CA . LEU B 1 34 ? 4.156 -8.172 -11.859 1 52.44 34 LEU B CA 1
ATOM 3244 C C . LEU B 1 34 ? 3.711 -6.93 -11.094 1 52.44 34 LEU B C 1
ATOM 3246 O O . LEU B 1 34 ? 3.119 -7.039 -10.016 1 52.44 34 LEU B O 1
ATOM 3250 N N . GLU B 1 35 ? 4.398 -5.871 -11.352 1 55.62 35 GLU B N 1
ATOM 3251 C CA . GLU B 1 35 ? 4.066 -4.559 -10.797 1 55.62 35 GLU B CA 1
ATOM 3252 C C . GLU B 1 35 ? 2.559 -4.395 -10.633 1 55.62 35 GLU B C 1
ATOM 3254 O O . GLU B 1 35 ? 2.098 -3.867 -9.617 1 55.62 35 GLU B O 1
ATOM 3259 N N . ASP B 1 36 ? 1.835 -4.91 -11.68 1 59.06 36 ASP B N 1
ATOM 3260 C CA . ASP B 1 36 ? 0.386 -4.758 -11.594 1 59.06 36 ASP B CA 1
ATOM 3261 C C . ASP B 1 36 ? -0.182 -5.543 -10.414 1 59.06 36 ASP B C 1
ATOM 3263 O O . ASP B 1 36 ? -1.092 -5.07 -9.727 1 59.06 36 ASP B O 1
ATOM 3267 N N . CYS B 1 37 ? 0.576 -6.5 -10.094 1 73.62 37 CYS B N 1
ATOM 3268 C CA . CYS B 1 37 ? 0.087 -7.336 -9 1 73.62 37 CYS B CA 1
ATOM 3269 C C . CYS B 1 37 ? 0.396 -6.703 -7.648 1 73.62 37 CYS B C 1
ATOM 3271 O O . CYS B 1 37 ? -0.362 -6.875 -6.691 1 73.62 37 CYS B O 1
ATOM 3273 N N . ILE B 1 38 ? 1.398 -5.844 -7.754 1 74.5 38 ILE B N 1
ATOM 3274 C CA . ILE B 1 38 ? 1.818 -5.258 -6.484 1 74.5 38 ILE B CA 1
ATOM 3275 C C . ILE B 1 38 ? 0.774 -4.246 -6.012 1 74.5 38 ILE B C 1
ATOM 3277 O O . ILE B 1 38 ? 0.33 -4.297 -4.863 1 74.5 38 ILE B O 1
ATOM 3281 N N . TYR B 1 39 ? 0.323 -3.484 -6.945 1 75.75 39 TYR B N 1
ATOM 3282 C CA . TYR B 1 39 ? -0.63 -2.439 -6.59 1 75.75 39 TYR B CA 1
ATOM 3283 C C . TYR B 1 39 ? -1.954 -3.041 -6.133 1 75.75 39 TYR B C 1
ATOM 3285 O O . TYR B 1 39 ? -2.547 -2.58 -5.152 1 75.75 39 TYR B O 1
ATOM 3293 N N . GLU B 1 40 ? -2.303 -4.031 -6.863 1 83.19 40 GLU B N 1
ATOM 3294 C CA . GLU B 1 40 ? -3.574 -4.664 -6.527 1 83.19 40 GLU B CA 1
ATOM 3295 C C . GLU B 1 40 ? -3.504 -5.359 -5.172 1 83.19 40 GLU B C 1
ATOM 3297 O O . GLU B 1 40 ? -4.43 -5.258 -4.367 1 83.19 40 GLU B O 1
ATOM 3302 N N . GLN B 1 41 ? -2.424 -5.93 -4.984 1 85.25 41 GLN B N 1
ATOM 3303 C CA . GLN B 1 41 ? -2.266 -6.629 -3.713 1 85.25 41 GLN B CA 1
ATOM 3304 C C . GLN B 1 41 ? -2.199 -5.645 -2.549 1 85.25 41 GLN B C 1
ATOM 3306 O O . GLN B 1 41 ? -2.758 -5.898 -1.48 1 85.25 41 GLN B O 1
ATOM 3311 N N . VAL B 1 42 ? -1.503 -4.582 -2.754 1 85.31 42 VAL B N 1
ATOM 3312 C CA . VAL B 1 42 ? -1.368 -3.568 -1.712 1 85.31 42 VAL B CA 1
ATOM 3313 C C . VAL B 1 42 ? -2.736 -2.965 -1.397 1 85.31 42 VAL B C 1
ATOM 3315 O O . VAL B 1 42 ? -3.074 -2.754 -0.231 1 85.31 42 VAL B O 1
ATOM 3318 N N . ALA B 1 43 ? -3.436 -2.748 -2.43 1 84.81 43 ALA B N 1
ATOM 3319 C CA . ALA B 1 43 ? -4.789 -2.232 -2.242 1 84.81 43 ALA B CA 1
ATOM 3320 C C . ALA B 1 43 ? -5.633 -3.195 -1.412 1 84.81 43 ALA B C 1
ATOM 3322 O O . ALA B 1 43 ? -6.383 -2.771 -0.529 1 84.81 43 ALA B O 1
ATOM 3323 N N . VAL B 1 44 ? -5.508 -4.43 -1.728 1 88.06 44 VAL B N 1
ATOM 3324 C CA . VAL B 1 44 ? -6.246 -5.453 -1.001 1 88.06 44 VAL B CA 1
ATOM 3325 C C . VAL B 1 44 ? -5.816 -5.465 0.464 1 88.06 44 VAL B C 1
ATOM 3327 O O . VAL B 1 44 ? -6.656 -5.547 1.364 1 88.06 44 VAL B O 1
ATOM 3330 N N . LEU B 1 45 ? -4.586 -5.371 0.646 1 91.06 45 LEU B N 1
ATOM 3331 C CA . LEU B 1 45 ? -4.055 -5.379 2.004 1 91.06 45 LEU B CA 1
ATOM 3332 C C . LEU B 1 45 ? -4.582 -4.188 2.799 1 91.06 45 LEU B C 1
ATOM 3334 O O . LEU B 1 45 ? -5.051 -4.348 3.928 1 91.06 45 LEU B O 1
ATOM 3338 N N . LEU B 1 46 ? -4.504 -3.035 2.203 1 90.12 46 LEU B N 1
ATOM 3339 C CA . LEU B 1 46 ? -4.938 -1.823 2.887 1 90.12 46 LEU B CA 1
ATOM 3340 C C . LEU B 1 46 ? -6.426 -1.886 3.211 1 90.12 46 LEU B C 1
ATOM 3342 O O . LEU B 1 46 ? -6.84 -1.538 4.32 1 90.12 46 LEU B O 1
ATOM 3346 N N . HIS B 1 47 ? -7.121 -2.314 2.25 1 91.25 47 HIS B N 1
ATOM 3347 C CA . HIS B 1 47 ? -8.555 -2.473 2.461 1 91.25 47 HIS B CA 1
ATOM 3348 C C . HIS B 1 47 ? -8.844 -3.479 3.57 1 91.25 47 HIS B C 1
ATOM 3350 O O . HIS B 1 47 ? -9.727 -3.262 4.398 1 91.25 47 HIS B O 1
ATOM 3356 N N . GLY B 1 48 ? -8.133 -4.488 3.506 1 92.69 48 GLY B N 1
ATOM 3357 C CA . GLY B 1 48 ? -8.297 -5.504 4.535 1 92.69 48 GLY B CA 1
ATOM 3358 C C . GLY B 1 48 ? -7.957 -5.004 5.926 1 92.69 48 GLY B C 1
ATOM 3359 O O . GLY B 1 48 ? -8.664 -5.305 6.891 1 92.69 48 GLY B O 1
ATOM 3360 N N . LEU B 1 49 ? -6.863 -4.258 5.996 1 94.56 49 LEU B N 1
ATOM 3361 C CA . LEU B 1 49 ? -6.469 -3.695 7.285 1 94.56 49 LEU B CA 1
ATOM 3362 C C . LEU B 1 49 ? -7.543 -2.758 7.82 1 94.56 49 LEU B C 1
ATOM 3364 O O . LEU B 1 49 ? -7.879 -2.805 9.008 1 94.56 49 LEU B O 1
ATOM 3368 N N . GLU B 1 50 ? -8.047 -1.964 6.957 1 92.44 50 GLU B N 1
ATOM 3369 C CA . GLU B 1 50 ? -9.086 -1.021 7.344 1 92.44 50 GLU B CA 1
ATOM 3370 C C . GLU B 1 50 ? -10.352 -1.749 7.785 1 92.44 50 GLU B C 1
ATOM 3372 O O . GLU B 1 50 ? -10.992 -1.362 8.766 1 92.44 50 GLU B O 1
ATOM 3377 N N . GLU B 1 51 ? -10.695 -2.748 7.051 1 93.31 51 GLU B N 1
ATOM 3378 C CA . GLU B 1 51 ? -11.875 -3.535 7.391 1 93.31 51 GLU B CA 1
ATOM 3379 C C . GLU B 1 51 ? -11.719 -4.199 8.758 1 93.31 51 GLU B C 1
ATOM 3381 O O . GLU B 1 51 ? -12.656 -4.227 9.555 1 93.31 51 GLU B O 1
ATOM 3386 N N . CYS B 1 52 ? -10.555 -4.75 8.961 1 94.31 52 CYS B N 1
ATOM 3387 C CA . CYS B 1 52 ? -10.289 -5.379 10.25 1 94.31 52 CYS B CA 1
ATOM 3388 C C . CYS B 1 52 ? -10.398 -4.367 11.383 1 94.31 52 CYS B C 1
ATOM 3390 O O . CYS B 1 52 ? -10.945 -4.676 12.445 1 94.31 52 CYS B O 1
ATOM 3392 N N . ARG B 1 53 ? -9.938 -3.148 11.172 1 94.94 53 ARG B N 1
ATOM 3393 C CA . ARG B 1 53 ? -10.023 -2.107 12.188 1 94.94 53 ARG B CA 1
ATOM 3394 C C . ARG B 1 53 ? -11.477 -1.722 12.461 1 94.94 53 ARG B C 1
ATOM 3396 O O . ARG B 1 53 ? -11.891 -1.624 13.609 1 94.94 53 ARG B O 1
ATOM 3403 N N . GLN B 1 54 ? -12.211 -1.535 11.398 1 92.81 54 GLN B N 1
ATOM 3404 C CA . GLN B 1 54 ? -13.609 -1.12 11.516 1 92.81 54 GLN B CA 1
ATOM 3405 C C . GLN B 1 54 ? -14.43 -2.162 12.266 1 92.81 54 GLN B C 1
ATOM 3407 O O . GLN B 1 54 ? -15.305 -1.814 13.062 1 92.81 54 GLN B O 1
ATOM 3412 N N . LYS B 1 55 ? -14.117 -3.375 12.023 1 92.88 55 LYS B N 1
ATOM 3413 C CA . LYS B 1 55 ? -14.844 -4.469 12.664 1 92.88 55 LYS B CA 1
ATOM 3414 C C . LYS B 1 55 ? -14.195 -4.855 13.984 1 92.88 55 LYS B C 1
ATOM 3416 O O . LYS B 1 55 ? -14.641 -5.797 14.648 1 92.88 55 LYS B O 1
ATOM 3421 N N . GLN B 1 56 ? -13.102 -4.16 14.383 1 93.25 56 GLN B N 1
ATOM 3422 C CA . GLN B 1 56 ? -12.336 -4.387 15.609 1 93.25 56 GLN B CA 1
ATOM 3423 C C . GLN B 1 56 ? -11.844 -5.828 15.688 1 93.25 56 GLN B C 1
ATOM 3425 O O . GLN B 1 56 ? -11.961 -6.477 16.734 1 93.25 56 GLN B O 1
ATOM 3430 N N . LEU B 1 57 ? -11.406 -6.301 14.508 1 91.62 57 LEU B N 1
ATOM 3431 C CA . LEU B 1 57 ? -10.844 -7.645 14.438 1 91.62 57 LEU B CA 1
ATOM 3432 C C . LEU B 1 57 ? -9.336 -7.617 14.664 1 91.62 57 LEU B C 1
ATOM 3434 O O . LEU B 1 57 ? -8.625 -6.824 14.039 1 91.62 57 LEU B O 1
ATOM 3438 N N . PHE B 1 58 ? -8.836 -8.367 15.602 1 89.94 58 PHE B N 1
ATOM 3439 C CA . PHE B 1 58 ? -7.43 -8.609 15.898 1 89.94 58 PHE B CA 1
ATOM 3440 C C . PHE B 1 58 ? -6.77 -7.355 16.453 1 89.94 58 PHE B C 1
ATOM 3442 O O . PHE B 1 58 ? -5.555 -7.18 16.328 1 89.94 58 PHE B O 1
ATOM 3449 N N . THR B 1 59 ? -7.547 -6.418 16.906 1 92.69 59 THR B N 1
ATOM 3450 C CA . THR B 1 59 ? -6.969 -5.219 17.5 1 92.69 59 THR B CA 1
ATOM 3451 C C . THR B 1 59 ? -6.289 -5.547 18.828 1 92.69 59 THR B C 1
ATOM 3453 O O . THR B 1 59 ? -6.77 -6.398 19.578 1 92.69 59 THR B O 1
ATOM 3456 N N . ASP B 1 60 ? -5.176 -4.848 19.125 1 91.19 60 ASP B N 1
ATOM 3457 C CA . ASP B 1 60 ? -4.422 -5.188 20.328 1 91.19 60 ASP B CA 1
ATOM 3458 C C . ASP B 1 60 ? -4.027 -3.934 21.094 1 91.19 60 ASP B C 1
ATOM 3460 O O . ASP B 1 60 ? -3.236 -4.004 22.047 1 91.19 60 ASP B O 1
ATOM 3464 N N . VAL B 1 61 ? -4.559 -2.764 20.734 1 93.38 61 VAL B N 1
ATOM 3465 C CA . VAL B 1 61 ? -4.332 -1.525 21.484 1 93.38 61 VAL B CA 1
ATOM 3466 C C . VAL B 1 61 ? -5.547 -0.611 21.344 1 93.38 61 VAL B C 1
ATOM 3468 O O . VAL B 1 61 ? -6.234 -0.636 20.312 1 93.38 61 VAL B O 1
ATOM 3471 N N . ILE B 1 62 ? -5.816 0.127 22.359 1 94.94 62 ILE B N 1
ATOM 3472 C CA . ILE B 1 62 ? -6.883 1.125 22.328 1 94.94 62 ILE B CA 1
ATOM 3473 C C . ILE B 1 62 ? -6.297 2.508 22.609 1 94.94 62 ILE B C 1
ATOM 3475 O O . ILE B 1 62 ? -5.715 2.746 23.672 1 94.94 62 ILE B O 1
ATOM 3479 N N . LEU B 1 63 ? -6.387 3.404 21.656 1 95.25 63 LEU B N 1
ATOM 3480 C CA . LEU B 1 63 ? -5.977 4.793 21.844 1 95.25 63 LEU B CA 1
ATOM 3481 C C . LEU B 1 63 ? -7.125 5.629 22.391 1 95.25 63 LEU B C 1
ATOM 3483 O O . LEU B 1 63 ? -8.258 5.527 21.922 1 95.25 63 LEU B O 1
ATOM 3487 N N . CYS B 1 64 ? -6.809 6.395 23.391 1 95.38 64 CYS B N 1
ATOM 3488 C CA . CYS B 1 64 ? -7.832 7.207 24.031 1 95.38 64 CYS B CA 1
ATOM 3489 C C . CYS B 1 64 ? -7.508 8.695 23.906 1 95.38 64 CYS B C 1
ATOM 3491 O O . CYS B 1 64 ? -6.391 9.117 24.203 1 95.38 64 CYS B O 1
ATOM 3493 N N . ALA B 1 65 ? -8.398 9.422 23.375 1 93.38 65 ALA B N 1
ATOM 3494 C CA . ALA B 1 65 ? -8.359 10.883 23.344 1 93.38 65 ALA B CA 1
ATOM 3495 C C . ALA B 1 65 ? -9.648 11.477 23.906 1 93.38 65 ALA B C 1
ATOM 3497 O O . ALA B 1 65 ? -10.727 11.297 23.344 1 93.38 65 ALA B O 1
ATOM 3498 N N . SER B 1 66 ? -9.516 12.188 25 1 89.94 66 SER B N 1
ATOM 3499 C CA . SER B 1 66 ? -10.68 12.672 25.734 1 89.94 66 SER B CA 1
ATOM 3500 C C . SER B 1 66 ? -11.633 11.531 26.078 1 89.94 66 SER B C 1
ATOM 3502 O O . SER B 1 66 ? -11.25 10.578 26.75 1 89.94 66 SER B O 1
ATOM 3504 N N . GLU B 1 67 ? -12.875 11.484 25.5 1 89.06 67 GLU B N 1
ATOM 3505 C CA . GLU B 1 67 ? -13.859 10.469 25.859 1 89.06 67 GLU B CA 1
ATOM 3506 C C . GLU B 1 67 ? -14.039 9.453 24.734 1 89.06 67 GLU B C 1
ATOM 3508 O O . GLU B 1 67 ? -14.859 8.539 24.844 1 89.06 67 GLU B O 1
ATOM 3513 N N . GLU B 1 68 ? -13.133 9.539 23.828 1 94.94 68 GLU B N 1
ATOM 3514 C CA . GLU B 1 68 ? -13.281 8.625 22.703 1 94.94 68 GLU B CA 1
ATOM 3515 C C . GLU B 1 68 ? -12.18 7.574 22.688 1 94.94 68 GLU B C 1
ATOM 3517 O O . GLU B 1 68 ? -11.039 7.852 23.078 1 94.94 68 GLU B O 1
ATOM 3522 N N . GLU B 1 69 ? -12.633 6.41 22.25 1 95.56 69 GLU B N 1
ATOM 3523 C CA . GLU B 1 69 ? -11.703 5.293 22.172 1 95.56 69 GLU B CA 1
ATOM 3524 C C . GLU B 1 69 ? -11.57 4.789 20.734 1 95.56 69 GLU B C 1
ATOM 3526 O O . GLU B 1 69 ? -12.555 4.727 20 1 95.56 69 GLU B O 1
ATOM 3531 N N . PHE B 1 70 ? -10.297 4.441 20.359 1 96.5 70 PHE B N 1
ATOM 3532 C CA . PHE B 1 70 ? -10.008 3.975 19.016 1 96.5 70 PHE B CA 1
ATOM 3533 C C . PHE B 1 70 ? -9.227 2.67 19.047 1 96.5 70 PHE B C 1
ATOM 3535 O O . PHE B 1 70 ? -8 2.678 19.203 1 96.5 70 PHE B O 1
ATOM 3542 N N . PRO B 1 71 ? -9.977 1.57 18.922 1 96.25 71 PRO B N 1
ATOM 3543 C CA . PRO B 1 71 ? -9.25 0.305 18.797 1 96.25 71 PRO B CA 1
ATOM 3544 C C . PRO B 1 71 ? -8.414 0.23 17.516 1 96.25 71 PRO B C 1
ATOM 3546 O O . PRO B 1 71 ? -8.898 0.556 16.438 1 96.25 71 PRO B O 1
ATOM 3549 N N . CYS B 1 72 ? -7.105 -0.113 17.625 1 96.31 72 CYS B N 1
ATOM 3550 C CA . CYS B 1 72 ? -6.18 -0.163 16.5 1 96.31 72 CYS B CA 1
ATOM 3551 C C . CYS B 1 72 ? -5.254 -1.368 16.609 1 96.31 72 CYS B C 1
ATOM 3553 O O . CYS B 1 72 ? -5.336 -2.137 17.562 1 96.31 72 CYS B O 1
ATOM 3555 N N . HIS B 1 73 ? -4.504 -1.629 15.688 1 95.44 73 HIS B N 1
ATOM 3556 C CA . HIS B 1 73 ? -3.453 -2.641 15.68 1 95.44 73 HIS B CA 1
ATOM 3557 C C . HIS B 1 73 ? -2.088 -2.02 15.961 1 95.44 73 HIS B C 1
ATOM 3559 O O . HIS B 1 73 ? -1.67 -1.093 15.266 1 95.44 73 HIS B O 1
ATOM 3565 N N . LYS B 1 74 ? -1.348 -2.557 16.922 1 94.31 74 LYS B N 1
ATOM 3566 C CA . LYS B 1 74 ? -0.029 -2.039 17.281 1 94.31 74 LYS B CA 1
ATOM 3567 C C . LYS B 1 74 ? 0.905 -2.045 16.062 1 94.31 74 LYS B C 1
ATOM 3569 O O . LYS B 1 74 ? 1.656 -1.092 15.852 1 94.31 74 LYS B O 1
ATOM 3574 N N . VAL B 1 75 ? 0.822 -3.098 15.289 1 94.88 75 VAL B N 1
ATOM 3575 C CA . VAL B 1 75 ? 1.763 -3.27 14.188 1 94.88 75 VAL B CA 1
ATOM 3576 C C . VAL B 1 75 ? 1.555 -2.166 13.148 1 94.88 75 VAL B C 1
ATOM 3578 O O . VAL B 1 75 ? 2.52 -1.645 12.586 1 94.88 75 VAL B O 1
ATOM 3581 N N . VAL B 1 76 ? 0.302 -1.794 12.875 1 96.56 76 VAL B N 1
ATOM 3582 C CA . VAL B 1 76 ? 0.008 -0.757 11.891 1 96.56 76 VAL B CA 1
ATOM 3583 C C . VAL B 1 76 ? 0.479 0.599 12.414 1 96.56 76 VAL B C 1
ATOM 3585 O O . VAL B 1 76 ? 1.116 1.363 11.688 1 96.56 76 VAL B O 1
ATOM 3588 N N . LEU B 1 77 ? 0.2 0.873 13.688 1 95.5 77 LEU B N 1
ATOM 3589 C CA . LEU B 1 77 ? 0.599 2.143 14.289 1 95.5 77 LEU B CA 1
ATOM 3590 C C . LEU B 1 77 ? 2.117 2.256 14.352 1 95.5 77 LEU B C 1
ATOM 3592 O O . LEU B 1 77 ? 2.682 3.295 14 1 95.5 77 LEU B O 1
ATOM 3596 N N . ALA B 1 78 ? 2.742 1.178 14.773 1 94.25 78 ALA B N 1
ATOM 3597 C CA . ALA B 1 78 ? 4.195 1.166 14.898 1 94.25 78 ALA B CA 1
ATOM 3598 C C . ALA B 1 78 ? 4.867 1.273 13.531 1 94.25 78 ALA B C 1
ATOM 3600 O O . ALA B 1 78 ? 5.93 1.882 13.398 1 94.25 78 ALA B O 1
ATOM 3601 N N . ALA B 1 79 ? 4.266 0.72 12.562 1 94.25 79 ALA B N 1
ATOM 3602 C CA . ALA B 1 79 ? 4.801 0.755 11.203 1 94.25 79 ALA B CA 1
ATOM 3603 C C . ALA B 1 79 ? 4.719 2.162 10.617 1 94.25 79 ALA B C 1
ATOM 3605 O O . ALA B 1 79 ? 5.547 2.545 9.789 1 94.25 79 ALA B O 1
ATOM 3606 N N . SER B 1 80 ? 3.812 2.936 11.062 1 93.25 80 SER B N 1
ATOM 3607 C CA . SER B 1 80 ? 3.518 4.219 10.43 1 93.25 80 SER B CA 1
ATOM 3608 C C . SER B 1 80 ? 4.082 5.379 11.25 1 93.25 80 SER B C 1
ATOM 3610 O O . SER B 1 80 ? 4.219 6.492 10.734 1 93.25 80 SER B O 1
ATOM 3612 N N . SER B 1 81 ? 4.379 5.184 12.492 1 93.88 81 SER B N 1
ATOM 3613 C CA . SER B 1 81 ? 4.785 6.25 13.398 1 93.88 81 SER B CA 1
ATOM 3614 C C . SER B 1 81 ? 5.918 5.793 14.312 1 93.88 81 SER B C 1
ATOM 3616 O O . SER B 1 81 ? 5.793 4.785 15.008 1 93.88 81 SER B O 1
ATOM 3618 N N . ARG B 1 82 ? 6.965 6.594 14.367 1 91.88 82 ARG B N 1
ATOM 3619 C CA . ARG B 1 82 ? 8.078 6.281 15.258 1 91.88 82 ARG B CA 1
ATOM 3620 C C . ARG B 1 82 ? 7.684 6.461 16.719 1 91.88 82 ARG B C 1
ATOM 3622 O O . ARG B 1 82 ? 8.219 5.789 17.609 1 91.88 82 ARG B O 1
ATOM 3629 N N . TYR B 1 83 ? 6.781 7.398 16.953 1 92.75 83 TYR B N 1
ATOM 3630 C CA . TYR B 1 83 ? 6.258 7.613 18.297 1 92.75 83 TYR B CA 1
ATOM 3631 C C . TYR B 1 83 ? 5.641 6.332 18.859 1 92.75 83 TYR B C 1
ATOM 3633 O O . TYR B 1 83 ? 6 5.883 19.938 1 92.75 83 TYR B O 1
ATOM 3641 N N . PHE B 1 84 ? 4.797 5.711 18.062 1 93.06 84 PHE B N 1
ATOM 3642 C CA . PHE B 1 84 ? 4.129 4.492 18.5 1 93.06 84 PHE B CA 1
ATOM 3643 C C . PHE B 1 84 ? 5.098 3.314 18.5 1 93.06 84 PHE B C 1
ATOM 3645 O O . PHE B 1 84 ? 5.012 2.438 19.359 1 93.06 84 PHE B O 1
ATOM 3652 N N . SER B 1 85 ? 5.988 3.275 17.5 1 91.44 85 SER B N 1
ATOM 3653 C CA . SER B 1 85 ? 6.996 2.223 17.469 1 91.44 85 SER B CA 1
ATOM 3654 C C . SER B 1 85 ? 7.824 2.209 18.75 1 91.44 85 SER B C 1
ATOM 3656 O O . SER B 1 85 ? 8.008 1.155 19.359 1 91.44 85 SER B O 1
ATOM 3658 N N . ALA B 1 86 ? 8.273 3.365 19.172 1 88.5 86 ALA B N 1
ATOM 3659 C CA . ALA B 1 86 ? 9.062 3.492 20.391 1 88.5 86 ALA B CA 1
ATOM 3660 C C . ALA B 1 86 ? 8.234 3.148 21.625 1 88.5 86 ALA B C 1
ATOM 3662 O O . ALA B 1 86 ? 8.727 2.498 22.562 1 88.5 86 ALA B O 1
ATOM 3663 N N . MET B 1 87 ? 7.043 3.533 21.609 1 87.56 87 MET B N 1
ATOM 3664 C CA . MET B 1 87 ? 6.16 3.32 22.75 1 87.56 87 MET B CA 1
ATOM 3665 C C . MET B 1 87 ? 5.902 1.833 22.969 1 87.56 87 MET B C 1
ATOM 3667 O O . MET B 1 87 ? 5.93 1.355 24.109 1 87.56 87 MET B O 1
ATOM 3671 N N . PHE B 1 88 ? 5.68 1.104 21.875 1 88.62 88 PHE B N 1
ATOM 3672 C CA . PHE B 1 88 ? 5.266 -0.289 22 1 88.62 88 PHE B CA 1
ATOM 3673 C C . PHE B 1 88 ? 6.477 -1.2 22.172 1 88.62 88 PHE B C 1
ATOM 3675 O O . PHE B 1 88 ? 6.336 -2.35 22.594 1 88.62 88 PHE B O 1
ATOM 3682 N N . MET B 1 89 ? 7.633 -0.798 21.734 1 81.75 89 MET B N 1
ATOM 3683 C CA . MET B 1 89 ? 8.836 -1.613 21.859 1 81.75 89 MET B CA 1
ATOM 3684 C C . MET B 1 89 ? 9.391 -1.554 23.266 1 81.75 89 MET B C 1
ATOM 3686 O O . MET B 1 89 ? 10.258 -2.354 23.641 1 81.75 89 MET B O 1
ATOM 3690 N N . THR B 1 90 ? 9.039 -0.599 24 1 69.88 90 THR B N 1
ATOM 3691 C CA . THR B 1 90 ? 9.539 -0.498 25.375 1 69.88 90 THR B CA 1
ATOM 3692 C C . THR B 1 90 ? 8.945 -1.597 26.25 1 69.88 90 THR B C 1
ATOM 3694 O O . THR B 1 90 ? 7.742 -1.862 26.188 1 69.88 90 THR B O 1
ATOM 3697 N N . PRO B 1 91 ? 9.883 -2.578 26.578 1 60.56 91 PRO B N 1
ATOM 3698 C CA . PRO B 1 91 ? 9.523 -3.758 27.359 1 60.56 91 PRO B CA 1
ATOM 3699 C C . PRO B 1 91 ? 8.445 -3.469 28.391 1 60.56 91 PRO B C 1
ATOM 3701 O O . PRO B 1 91 ? 7.641 -4.348 28.719 1 60.56 91 PRO B O 1
ATOM 3704 N N . PHE B 1 92 ? 8.664 -2.396 29.078 1 51.47 92 PHE B N 1
ATOM 3705 C CA . PHE B 1 92 ? 7.742 -2.244 30.203 1 51.47 92 PHE B CA 1
ATOM 3706 C C . PHE B 1 92 ? 6.305 -2.123 29.703 1 51.47 92 PHE B C 1
ATOM 3708 O O . PHE B 1 92 ? 5.367 -2.127 30.516 1 51.47 92 PHE B O 1
ATOM 3715 N N . SER B 1 93 ? 6.25 -1.915 28.453 1 50.19 93 SER B N 1
ATOM 3716 C CA . SER B 1 93 ? 4.895 -1.76 27.938 1 50.19 93 SER B CA 1
ATOM 3717 C C . SER B 1 93 ? 4.254 -3.113 27.641 1 50.19 93 SER B C 1
ATOM 3719 O O . SER B 1 93 ? 4.09 -3.494 26.484 1 50.19 93 SER B O 1
ATOM 3721 N N . GLU B 1 94 ? 4.656 -4.18 28.234 1 46.09 94 GLU B N 1
ATOM 3722 C CA . GLU B 1 94 ? 4.234 -5.578 28.188 1 46.09 94 GLU B CA 1
ATOM 3723 C C . GLU B 1 94 ? 2.736 -5.691 27.938 1 46.09 94 GLU B C 1
ATOM 3725 O O . GLU B 1 94 ? 2.213 -6.797 27.781 1 46.09 94 GLU B O 1
ATOM 3730 N N . GLN B 1 95 ? 1.85 -4.855 28.531 1 46.34 95 GLN B N 1
ATOM 3731 C CA . GLN B 1 95 ? 0.511 -5.43 28.625 1 46.34 95 GLN B CA 1
ATOM 3732 C C . GLN B 1 95 ? -0.106 -5.629 27.234 1 46.34 95 GLN B C 1
ATOM 3734 O O . GLN B 1 95 ? 0.211 -4.895 26.297 1 46.34 95 GLN B O 1
ATOM 3739 N N . ARG B 1 96 ? -0.832 -6.824 27.156 1 48.44 96 ARG B N 1
ATOM 3740 C CA . ARG B 1 96 ? -1.78 -7.215 26.125 1 48.44 96 ARG B CA 1
ATOM 3741 C C . ARG B 1 96 ? -2.391 -5.992 25.453 1 48.44 96 ARG B C 1
ATOM 3743 O O . ARG B 1 96 ? -2.137 -5.738 24.266 1 48.44 96 ARG B O 1
ATOM 3750 N N . THR B 1 97 ? -3.713 -5.891 25.688 1 57.91 97 THR B N 1
ATOM 3751 C CA . THR B 1 97 ? -4.461 -4.738 25.203 1 57.91 97 THR B CA 1
ATOM 3752 C C . THR B 1 97 ? -4.074 -3.473 25.953 1 57.91 97 THR B C 1
ATOM 3754 O O . THR B 1 97 ? -4.344 -3.354 27.156 1 57.91 97 THR B O 1
ATOM 3757 N N . SER B 1 98 ? -2.965 -2.705 25.438 1 76.25 98 SER B N 1
ATOM 3758 C CA . SER B 1 98 ? -2.449 -1.491 26.062 1 76.25 98 SER B CA 1
ATOM 3759 C C . SER B 1 98 ? -3.314 -0.283 25.719 1 76.25 98 SER B C 1
ATOM 3761 O O . SER B 1 98 ? -3.912 -0.226 24.641 1 76.25 98 SER B O 1
ATOM 3763 N N . ARG B 1 99 ? -3.971 0.178 26.812 1 87.5 99 ARG B N 1
ATOM 3764 C CA . ARG B 1 99 ? -4.641 1.465 26.641 1 87.5 99 ARG B CA 1
ATOM 3765 C C . ARG B 1 99 ? -3.637 2.613 26.688 1 87.5 99 ARG B C 1
ATOM 3767 O O . ARG B 1 99 ? -2.789 2.67 27.578 1 87.5 99 ARG B O 1
ATOM 3774 N N . VAL B 1 100 ? -3.629 3.422 25.688 1 90.94 100 VAL B N 1
ATOM 3775 C CA . VAL B 1 100 ? -2.746 4.578 25.594 1 90.94 100 VAL B CA 1
ATOM 3776 C C . VAL B 1 100 ? -3.57 5.863 25.656 1 90.94 100 VAL B C 1
ATOM 3778 O O . VAL B 1 100 ? -4.414 6.109 24.797 1 90.94 100 VAL B O 1
ATOM 3781 N N . ASN B 1 101 ? -3.357 6.688 26.641 1 91.62 101 ASN B N 1
ATOM 3782 C CA . ASN B 1 101 ? -4.066 7.953 26.797 1 91.62 101 ASN B CA 1
ATOM 3783 C C . ASN B 1 101 ? -3.277 9.117 26.203 1 91.62 101 ASN B C 1
ATOM 3785 O O . ASN B 1 101 ? -2.186 9.438 26.672 1 91.62 101 ASN B O 1
ATOM 3789 N N . LEU B 1 102 ? -3.889 9.68 25.203 1 92.25 102 LEU B N 1
ATOM 3790 C CA . LEU B 1 102 ? -3.279 10.828 24.547 1 92.25 102 LEU B CA 1
ATOM 3791 C C . LEU B 1 102 ? -3.98 12.117 24.953 1 92.25 102 LEU B C 1
ATOM 3793 O O . LEU B 1 102 ? -4.883 12.586 24.25 1 92.25 102 LEU B O 1
ATOM 3797 N N . LYS B 1 103 ? -3.596 12.805 25.922 1 87.81 103 LYS B N 1
ATOM 3798 C CA . LYS B 1 103 ? -4.266 13.93 26.562 1 87.81 103 LYS B CA 1
ATOM 3799 C C . LYS B 1 103 ? -4.176 15.188 25.719 1 87.81 103 LYS B C 1
ATOM 3801 O O . LYS B 1 103 ? -5.074 16.031 25.75 1 87.81 103 LYS B O 1
ATOM 3806 N N . GLN B 1 104 ? -3.188 15.359 24.906 1 86.25 104 GLN B N 1
ATOM 3807 C CA . GLN B 1 104 ? -2.943 16.625 24.219 1 86.25 104 GLN B CA 1
ATOM 3808 C C . GLN B 1 104 ? -3.455 16.562 22.781 1 86.25 104 GLN B C 1
ATOM 3810 O O . GLN B 1 104 ? -3.215 17.484 22 1 86.25 104 GLN B O 1
ATOM 3815 N N . ILE B 1 105 ? -4.254 15.5 22.531 1 91.31 105 ILE B N 1
ATOM 3816 C CA . ILE B 1 105 ? -4.691 15.352 21.156 1 91.31 105 ILE B CA 1
ATOM 3817 C C . ILE B 1 105 ? -6.219 15.281 21.094 1 91.31 105 ILE B C 1
ATOM 3819 O O . ILE B 1 105 ? -6.844 14.578 21.891 1 91.31 105 ILE B O 1
ATOM 3823 N N . SER B 1 106 ? -6.785 16.109 20.203 1 91 106 SER B N 1
ATOM 3824 C CA . SER B 1 106 ? -8.227 16.047 20 1 91 106 SER B CA 1
ATOM 3825 C C . SER B 1 106 ? -8.641 14.727 19.344 1 91 106 SER B C 1
ATOM 3827 O O . SER B 1 106 ? -7.891 14.172 18.547 1 91 106 SER B O 1
ATOM 3829 N N . PRO B 1 107 ? -9.859 14.234 19.672 1 93.06 107 PRO B N 1
ATOM 3830 C CA . PRO B 1 107 ? -10.359 13 19.047 1 93.06 107 PRO B CA 1
ATOM 3831 C C . PRO B 1 107 ? -10.445 13.102 17.531 1 93.06 107 PRO B C 1
ATOM 3833 O O . PRO B 1 107 ? -10.195 12.125 16.828 1 93.06 107 PRO B O 1
ATOM 3836 N N . TRP B 1 108 ? -10.797 14.227 17.125 1 90.5 108 TRP B N 1
ATOM 3837 C CA . TRP B 1 108 ? -10.93 14.43 15.688 1 90.5 108 TRP B CA 1
ATOM 3838 C C . TRP B 1 108 ? -9.578 14.258 14.992 1 90.5 108 TRP B C 1
ATOM 3840 O O . TRP B 1 108 ? -9.484 13.547 13.992 1 90.5 108 TRP B O 1
ATOM 3850 N N . ALA B 1 109 ? -8.531 14.891 15.5 1 92.88 109 ALA B N 1
ATOM 3851 C CA . ALA B 1 109 ? -7.195 14.797 14.906 1 92.88 109 ALA B CA 1
ATOM 3852 C C . ALA B 1 109 ? -6.664 13.367 14.969 1 92.88 109 ALA B C 1
ATOM 3854 O O . ALA B 1 109 ? -6.066 12.883 14.008 1 92.88 109 ALA B O 1
ATOM 3855 N N . LEU B 1 110 ? -6.965 12.734 16.078 1 95.25 110 LEU B N 1
ATOM 3856 C CA . LEU B 1 110 ? -6.496 11.367 16.25 1 95.25 110 LEU B CA 1
ATOM 3857 C C . LEU B 1 110 ? -7.152 10.438 15.242 1 95.25 110 LEU B C 1
ATOM 3859 O O . LEU B 1 110 ? -6.484 9.594 14.633 1 95.25 110 LEU B O 1
ATOM 3863 N N . ARG B 1 111 ? -8.438 10.609 15.086 1 93.94 111 ARG B N 1
ATOM 3864 C CA . ARG B 1 111 ? -9.188 9.805 14.133 1 93.94 111 ARG B CA 1
ATOM 3865 C C . ARG B 1 111 ? -8.609 9.93 12.727 1 93.94 111 ARG B C 1
ATOM 3867 O O . ARG B 1 111 ? -8.422 8.922 12.031 1 93.94 111 ARG B O 1
ATOM 3874 N N . HIS B 1 112 ? -8.281 11.109 12.305 1 91.19 112 HIS B N 1
ATOM 3875 C CA . HIS B 1 112 ? -7.785 11.344 10.961 1 91.19 112 HIS B CA 1
ATOM 3876 C C . HIS B 1 112 ? -6.371 10.805 10.789 1 91.19 112 HIS B C 1
ATOM 3878 O O . HIS B 1 112 ? -6.008 10.328 9.711 1 91.19 112 HIS B O 1
ATOM 3884 N N . LEU B 1 113 ? -5.598 10.883 11.82 1 94.44 113 LEU B N 1
ATOM 3885 C CA . LEU B 1 113 ? -4.242 10.344 11.734 1 94.44 113 LEU B CA 1
ATOM 3886 C C . LEU B 1 113 ? -4.262 8.82 11.703 1 94.44 113 LEU B C 1
ATOM 3888 O O . LEU B 1 113 ? -3.438 8.203 11.031 1 94.44 113 LEU B O 1
ATOM 3892 N N . ILE B 1 114 ? -5.219 8.281 12.469 1 95.25 114 ILE B N 1
ATOM 3893 C CA . ILE B 1 114 ? -5.379 6.828 12.422 1 95.25 114 ILE B CA 1
ATOM 3894 C C . ILE B 1 114 ? -5.801 6.402 11.016 1 95.25 114 ILE B C 1
ATOM 3896 O O . ILE B 1 114 ? -5.246 5.453 10.453 1 95.25 114 ILE B O 1
ATOM 3900 N N . ASP B 1 115 ? -6.75 7.129 10.469 1 91.5 115 ASP B N 1
ATOM 3901 C CA . ASP B 1 115 ? -7.164 6.848 9.094 1 91.5 115 ASP B CA 1
ATOM 3902 C C . ASP B 1 115 ? -5.984 6.961 8.133 1 91.5 115 ASP B C 1
ATOM 3904 O O . ASP B 1 115 ? -5.84 6.145 7.223 1 91.5 115 ASP B O 1
ATOM 3908 N N . PHE B 1 116 ? -5.207 7.895 8.375 1 91.88 116 PHE B N 1
ATOM 3909 C CA . PHE B 1 116 ? -4.02 8.109 7.555 1 91.88 116 PHE B CA 1
ATOM 3910 C C . PHE B 1 116 ? -3.064 6.922 7.668 1 91.88 116 PHE B C 1
ATOM 3912 O O . PHE B 1 116 ? -2.498 6.477 6.668 1 91.88 116 PHE B O 1
ATOM 3919 N N . ALA B 1 117 ? -2.91 6.418 8.797 1 94 117 ALA B N 1
ATOM 3920 C CA . ALA B 1 117 ? -2.016 5.289 9.039 1 94 117 ALA B CA 1
ATOM 3921 C C . ALA B 1 117 ? -2.5 4.043 8.305 1 94 117 ALA B C 1
ATOM 3923 O O . ALA B 1 117 ? -1.694 3.281 7.762 1 94 117 ALA B O 1
ATOM 3924 N N . TYR B 1 118 ? -3.809 3.879 8.211 1 92.25 118 TYR B N 1
ATOM 3925 C CA . TYR B 1 118 ? -4.379 2.656 7.66 1 92.25 118 TYR B CA 1
ATOM 3926 C C . TYR B 1 118 ? -4.578 2.773 6.152 1 92.25 118 TYR B C 1
ATOM 3928 O O . TYR B 1 118 ? -4.543 1.77 5.438 1 92.25 118 TYR B O 1
ATOM 3936 N N . THR B 1 119 ? -4.785 3.988 5.684 1 85.31 119 THR B N 1
ATOM 3937 C CA . THR B 1 119 ? -5.23 4.105 4.301 1 85.31 119 THR B CA 1
ATOM 3938 C C . THR B 1 119 ? -4.273 4.984 3.496 1 85.31 119 THR B C 1
ATOM 3940 O O . THR B 1 119 ? -4.309 4.98 2.264 1 85.31 119 THR B O 1
ATOM 3943 N N . GLY B 1 120 ? -3.512 5.793 4.203 1 84.88 120 GLY B N 1
ATOM 3944 C CA . GLY B 1 120 ? -2.662 6.766 3.535 1 84.88 120 GLY B CA 1
ATOM 3945 C C . GLY B 1 120 ? -3.396 8.031 3.15 1 84.88 120 GLY B C 1
ATOM 3946 O O . GLY B 1 120 ? -2.793 8.969 2.617 1 84.88 120 GLY B O 1
ATOM 3947 N N . ARG B 1 121 ? -4.629 8.102 3.529 1 82.5 121 ARG B N 1
ATOM 3948 C CA . ARG B 1 121 ? -5.438 9.266 3.16 1 82.5 121 ARG B CA 1
ATOM 3949 C C . ARG B 1 121 ? -5.578 10.227 4.332 1 82.5 121 ARG B C 1
ATOM 3951 O O . ARG B 1 121 ? -5.754 9.805 5.477 1 82.5 121 ARG B O 1
ATOM 3958 N N . LEU B 1 122 ? -5.379 11.508 3.955 1 85.44 122 LEU B N 1
ATOM 3959 C CA . LEU B 1 122 ? -5.512 12.555 4.957 1 85.44 122 LEU B CA 1
ATOM 3960 C C . LEU B 1 122 ? -6.508 13.617 4.5 1 85.44 122 LEU B C 1
ATOM 3962 O O . LEU B 1 122 ? -6.395 14.141 3.391 1 85.44 122 LEU B O 1
ATOM 3966 N N . THR B 1 123 ? -7.547 13.883 5.258 1 80.88 123 THR B N 1
ATOM 3967 C CA . THR B 1 123 ? -8.531 14.922 4.977 1 80.88 123 THR B CA 1
ATOM 3968 C C . THR B 1 123 ? -8.156 16.234 5.68 1 80.88 123 THR B C 1
ATOM 3970 O O . THR B 1 123 ? -8.039 16.266 6.906 1 80.88 123 THR B O 1
ATOM 3973 N N . LEU B 1 124 ? -7.93 17.25 4.82 1 84.81 124 LEU B N 1
ATOM 3974 C CA . LEU B 1 124 ? -7.496 18.516 5.379 1 84.81 124 LEU B CA 1
ATOM 3975 C C . LEU B 1 124 ? -8.508 19.625 5.074 1 84.81 124 LEU B C 1
ATOM 3977 O O . LEU B 1 124 ? -9.18 19.578 4.043 1 84.81 124 LEU B O 1
ATOM 3981 N N . SER B 1 125 ? -8.758 20.453 5.98 1 82.88 125 SER B N 1
ATOM 3982 C CA . SER B 1 125 ? -9.523 21.688 5.832 1 82.88 125 SER B CA 1
ATOM 3983 C C . SER B 1 125 ? -8.883 22.844 6.602 1 82.88 125 SER B C 1
ATOM 3985 O O . SER B 1 125 ? -8.031 22.625 7.457 1 82.88 125 SER B O 1
ATOM 3987 N N . THR B 1 126 ? -9.297 24.031 6.312 1 81.31 126 THR B N 1
ATOM 3988 C CA . THR B 1 126 ? -8.711 25.203 6.945 1 81.31 126 THR B CA 1
ATOM 3989 C C . THR B 1 126 ? -9.07 25.266 8.43 1 81.31 126 THR B C 1
ATOM 3991 O O . THR B 1 126 ? -8.336 25.828 9.234 1 81.31 126 THR B O 1
ATOM 3994 N N . THR B 1 127 ? -10.109 24.641 8.781 1 78.94 127 THR B N 1
ATOM 3995 C CA . THR B 1 127 ? -10.602 24.719 10.156 1 78.94 127 THR B CA 1
ATOM 3996 C C . THR B 1 127 ? -9.883 23.703 11.039 1 78.94 127 THR B C 1
ATOM 3998 O O . THR B 1 127 ? -9.758 23.906 12.25 1 78.94 127 THR B O 1
ATOM 4001 N N . VAL B 1 128 ? -9.367 22.703 10.352 1 83.81 128 VAL B N 1
ATOM 4002 C CA . VAL B 1 128 ? -8.891 21.625 11.211 1 83.81 128 VAL B CA 1
ATOM 4003 C C . VAL B 1 128 ? -7.402 21.391 10.961 1 83.81 128 VAL B C 1
ATOM 4005 O O . VAL B 1 128 ? -6.742 20.672 11.727 1 83.81 128 VAL B O 1
ATOM 4008 N N . VAL B 1 129 ? -6.77 22 10.031 1 88.81 129 VAL B N 1
ATOM 4009 C CA . VAL B 1 129 ? -5.414 21.688 9.586 1 88.81 129 VAL B CA 1
ATOM 4010 C C . VAL B 1 129 ? -4.422 21.984 10.711 1 88.81 129 VAL B C 1
ATOM 4012 O O . VAL B 1 129 ? -3.443 21.266 10.891 1 88.81 129 VAL B O 1
ATOM 4015 N N . GLN B 1 130 ? -4.613 23 11.43 1 88.5 130 GLN B N 1
ATOM 4016 C CA . GLN B 1 130 ? -3.666 23.359 12.477 1 88.5 130 GLN B CA 1
ATOM 4017 C C . GLN B 1 130 ? -3.65 22.312 13.594 1 88.5 130 GLN B C 1
ATOM 4019 O O . GLN B 1 130 ? -2.582 21.922 14.062 1 88.5 130 GLN B O 1
ATOM 4024 N N . ASP B 1 131 ? -4.863 21.891 13.945 1 91.12 131 ASP B N 1
ATOM 4025 C CA . ASP B 1 131 ? -4.969 20.844 14.961 1 91.12 131 ASP B CA 1
ATOM 4026 C C . ASP B 1 131 ? -4.309 19.562 14.492 1 91.12 131 ASP B C 1
ATOM 4028 O O . ASP B 1 131 ? -3.646 18.875 15.273 1 91.12 131 ASP B O 1
ATOM 4032 N N . LEU B 1 132 ? -4.512 19.25 13.305 1 92.88 132 LEU B N 1
ATOM 4033 C CA . LEU B 1 132 ? -3.941 18.047 12.727 1 92.88 132 LEU B CA 1
ATOM 4034 C C . LEU B 1 132 ? -2.42 18.125 12.672 1 92.88 132 LEU B C 1
ATOM 4036 O O . LEU B 1 132 ? -1.726 17.141 12.922 1 92.88 132 LEU B O 1
ATOM 4040 N N . PHE B 1 133 ? -1.95 19.312 12.336 1 93.81 133 PHE B N 1
ATOM 4041 C CA . PHE B 1 133 ? -0.511 19.547 12.297 1 93.81 133 PHE B CA 1
ATOM 4042 C C . PHE B 1 133 ? 0.118 19.281 13.656 1 93.81 133 PHE B C 1
ATOM 4044 O O . PHE B 1 133 ? 1.125 18.578 13.758 1 93.81 133 PHE B O 1
ATOM 4051 N N . VAL B 1 134 ? -0.485 19.828 14.664 1 93.81 134 VAL B N 1
ATOM 4052 C CA . VAL B 1 134 ? 0.054 19.688 16.016 1 93.81 134 VAL B CA 1
ATOM 4053 C C . VAL B 1 134 ? 0.044 18.219 16.422 1 93.81 134 VAL B C 1
ATOM 4055 O O . VAL B 1 134 ? 1.035 17.703 16.953 1 93.81 134 VAL B O 1
ATOM 4058 N N . ALA B 1 135 ? -1 17.516 16.156 1 95.06 135 ALA B N 1
ATOM 4059 C CA . ALA B 1 135 ? -1.119 16.094 16.5 1 95.06 135 ALA B CA 1
ATOM 4060 C C . ALA B 1 135 ? -0.103 15.258 15.727 1 95.06 135 ALA B C 1
ATOM 4062 O O . ALA B 1 135 ? 0.546 14.375 16.297 1 95.06 135 ALA B O 1
ATOM 4063 N N . ALA B 1 136 ? -0.038 15.516 14.438 1 95.62 136 ALA B N 1
ATOM 4064 C CA . ALA B 1 136 ? 0.893 14.789 13.586 1 95.62 136 ALA B CA 1
ATOM 4065 C C . ALA B 1 136 ? 2.332 14.977 14.055 1 95.62 136 ALA B C 1
ATOM 4067 O O . ALA B 1 136 ? 3.131 14.039 14.008 1 95.62 136 ALA B O 1
ATOM 4068 N N . ASN B 1 137 ? 2.623 16.203 14.438 1 94.56 137 ASN B N 1
ATOM 4069 C CA . ASN B 1 137 ? 3.959 16.5 14.945 1 94.56 137 ASN B CA 1
ATOM 4070 C C . ASN B 1 137 ? 4.23 15.766 16.25 1 94.56 137 ASN B C 1
ATOM 4072 O O . ASN B 1 137 ? 5.312 15.211 16.453 1 94.56 137 ASN B O 1
ATOM 4076 N N . LEU B 1 138 ? 3.283 15.734 17.125 1 94.19 138 LEU B N 1
ATOM 4077 C CA . LEU B 1 138 ? 3.42 15.07 18.422 1 94.19 138 LEU B CA 1
ATOM 4078 C C . LEU B 1 138 ? 3.588 13.57 18.25 1 94.19 138 LEU B C 1
ATOM 4080 O O . LEU B 1 138 ? 4.422 12.953 18.906 1 94.19 138 LEU B O 1
ATOM 4084 N N . LEU B 1 139 ? 2.834 12.992 17.359 1 95.25 139 LEU B N 1
ATOM 4085 C CA . LEU B 1 139 ? 2.826 11.547 17.188 1 95.25 139 LEU B CA 1
ATOM 4086 C C . LEU B 1 139 ? 3.854 11.125 16.141 1 95.25 139 LEU B C 1
ATOM 4088 O O . LEU B 1 139 ? 3.93 9.945 15.781 1 95.25 139 LEU B O 1
ATOM 4092 N N . ASP B 1 140 ? 4.574 12.023 15.586 1 94.88 140 ASP B N 1
ATOM 4093 C CA . ASP B 1 140 ? 5.695 11.789 14.68 1 94.88 140 ASP B CA 1
ATOM 4094 C C . ASP B 1 140 ? 5.227 11.148 13.375 1 94.88 140 ASP B C 1
ATOM 4096 O O . ASP B 1 140 ? 5.719 10.086 12.984 1 94.88 140 ASP B O 1
ATOM 4100 N N . TYR B 1 141 ? 4.332 11.758 12.703 1 94.25 141 TYR B N 1
ATOM 4101 C CA . TYR B 1 141 ? 3.934 11.445 11.336 1 94.25 141 TYR B CA 1
ATOM 4102 C C . TYR B 1 141 ? 4.508 12.461 10.352 1 94.25 141 TYR B C 1
ATOM 4104 O O . TYR B 1 141 ? 3.824 13.406 9.953 1 94.25 141 TYR B O 1
ATOM 4112 N N . PRO B 1 142 ? 5.668 12.242 9.852 1 92.81 142 PRO B N 1
ATOM 4113 C CA . PRO B 1 142 ? 6.352 13.258 9.047 1 92.81 142 PRO B CA 1
ATOM 4114 C C . PRO B 1 142 ? 5.617 13.57 7.746 1 92.81 142 PRO B C 1
ATOM 4116 O O . PRO B 1 142 ? 5.605 14.727 7.305 1 92.81 142 PRO B O 1
ATOM 4119 N N . LEU B 1 143 ? 5.059 12.617 7.184 1 91.56 143 LEU B N 1
ATOM 4120 C CA . LEU B 1 143 ? 4.367 12.852 5.922 1 91.56 143 LEU B CA 1
ATOM 4121 C C . LEU B 1 143 ? 3.094 13.664 6.137 1 91.56 143 LEU B C 1
ATOM 4123 O O . LEU B 1 143 ? 2.748 14.508 5.312 1 91.56 143 LEU B O 1
ATOM 4127 N N . ALA B 1 144 ? 2.412 13.375 7.195 1 92.62 144 ALA B N 1
ATOM 4128 C CA . ALA B 1 144 ? 1.231 14.164 7.527 1 92.62 144 ALA B CA 1
ATOM 4129 C C . ALA B 1 144 ? 1.61 15.609 7.84 1 92.62 144 ALA B C 1
ATOM 4131 O O . ALA B 1 144 ? 0.893 16.547 7.465 1 92.62 144 ALA B O 1
ATOM 4132 N N . VAL B 1 145 ? 2.732 15.789 8.531 1 93.56 145 VAL B N 1
ATOM 4133 C CA . VAL B 1 145 ? 3.238 17.125 8.844 1 93.56 145 VAL B CA 1
ATOM 4134 C C . VAL B 1 145 ? 3.512 17.891 7.551 1 93.56 145 VAL B C 1
ATOM 4136 O O . VAL B 1 145 ? 3.078 19.031 7.395 1 93.56 145 VAL B O 1
ATOM 4139 N N . LYS B 1 146 ? 4.168 17.234 6.695 1 91.12 146 LYS B N 1
ATOM 4140 C CA . LYS B 1 146 ? 4.484 17.859 5.414 1 91.12 146 LYS B CA 1
ATOM 4141 C C . LYS B 1 146 ? 3.211 18.234 4.656 1 91.12 146 LYS B C 1
ATOM 4143 O O . LYS B 1 146 ? 3.125 19.312 4.07 1 91.12 146 LYS B O 1
ATOM 4148 N N . ALA B 1 147 ? 2.273 17.359 4.707 1 89.06 147 ALA B N 1
ATOM 4149 C CA . ALA B 1 147 ? 1.007 17.609 4.023 1 89.06 147 ALA B CA 1
ATOM 4150 C C . ALA B 1 147 ? 0.288 18.812 4.629 1 89.06 147 ALA B C 1
ATOM 4152 O O . ALA B 1 147 ? -0.288 19.625 3.904 1 89.06 147 ALA B O 1
ATOM 4153 N N . CYS B 1 148 ? 0.311 18.922 5.879 1 91.69 148 CYS B N 1
ATOM 4154 C CA . CYS B 1 148 ? -0.334 20.031 6.566 1 91.69 148 CYS B CA 1
ATOM 4155 C C . CYS B 1 148 ? 0.339 21.359 6.215 1 91.69 148 CYS B C 1
ATOM 4157 O O . CYS B 1 148 ? -0.337 22.344 5.953 1 91.69 148 CYS B O 1
ATOM 4159 N N . ILE B 1 149 ? 1.645 21.359 6.195 1 92.69 149 ILE B N 1
ATOM 4160 C CA . ILE B 1 149 ? 2.4 22.562 5.879 1 92.69 149 ILE B CA 1
ATOM 4161 C C . ILE B 1 149 ? 2.078 23.016 4.457 1 92.69 149 ILE B C 1
ATOM 4163 O O . ILE B 1 149 ? 1.788 24.188 4.227 1 92.69 149 ILE B O 1
ATOM 4167 N N . ASP B 1 150 ? 2.082 22.078 3.574 1 88.62 150 ASP B N 1
ATOM 4168 C CA . ASP B 1 150 ? 1.767 22.391 2.184 1 88.62 150 ASP B CA 1
ATOM 4169 C C . ASP B 1 150 ? 0.351 22.938 2.051 1 88.62 150 ASP B C 1
ATOM 4171 O O . ASP B 1 150 ? 0.117 23.891 1.296 1 88.62 150 ASP B O 1
ATOM 4175 N N . PHE B 1 151 ? -0.497 22.391 2.711 1 89.31 151 PHE B N 1
ATOM 4176 C CA . PHE B 1 151 ? -1.89 22.828 2.67 1 89.31 151 PHE B CA 1
ATOM 4177 C C . PHE B 1 151 ? -2.031 24.234 3.213 1 89.31 151 PHE B C 1
ATOM 4179 O O . PHE B 1 151 ? -2.703 25.078 2.607 1 89.31 151 PHE B O 1
ATOM 4186 N N . MET B 1 152 ? -1.426 24.469 4.348 1 92.19 152 MET B N 1
ATOM 4187 C CA . MET B 1 152 ? -1.502 25.781 4.965 1 92.19 152 MET B CA 1
ATOM 4188 C C . MET B 1 152 ? -0.88 26.844 4.062 1 92.19 152 MET B C 1
ATOM 4190 O O . MET B 1 152 ? -1.398 27.953 3.955 1 92.19 152 MET B O 1
ATOM 4194 N N . GLN B 1 153 ? 0.135 26.469 3.43 1 91.44 153 GLN B N 1
ATOM 4195 C CA . GLN B 1 153 ? 0.789 27.391 2.506 1 91.44 153 GLN B CA 1
ATOM 4196 C C . GLN B 1 153 ? -0.119 27.719 1.326 1 91.44 153 GLN B C 1
ATOM 4198 O O . GLN B 1 153 ? -0.221 28.891 0.923 1 91.44 153 GLN B O 1
ATOM 4203 N N . ARG B 1 154 ? -0.767 26.766 0.85 1 87.88 154 ARG B N 1
ATOM 4204 C CA . ARG B 1 154 ? -1.606 26.922 -0.333 1 87.88 154 ARG B CA 1
ATOM 4205 C C . ARG B 1 154 ? -2.906 27.641 0.012 1 87.88 154 ARG B C 1
ATOM 4207 O O . ARG B 1 154 ? -3.514 28.281 -0.849 1 87.88 154 ARG B O 1
ATOM 4214 N N . HIS B 1 155 ? -3.305 27.547 1.255 1 89.5 155 HIS B N 1
ATOM 4215 C CA . HIS B 1 155 ? -4.609 28.094 1.622 1 89.5 155 HIS B CA 1
ATOM 4216 C C . HIS B 1 155 ? -4.465 29.234 2.631 1 89.5 155 HIS B C 1
ATOM 4218 O O . HIS B 1 155 ? -5.391 29.5 3.4 1 89.5 155 HIS B O 1
ATOM 4224 N N . LEU B 1 156 ? -3.305 29.781 2.535 1 92.31 156 LEU B N 1
ATOM 4225 C CA . LEU B 1 156 ? -3.096 30.938 3.4 1 92.31 156 LEU B CA 1
ATOM 4226 C C . LEU B 1 156 ? -4.047 32.062 3.029 1 92.31 156 LEU B C 1
ATOM 4228 O O . LEU B 1 156 ? -4.215 32.375 1.85 1 92.31 156 LEU B O 1
ATOM 4232 N N . HIS B 1 157 ? -4.719 32.625 3.996 1 91.62 157 HIS B N 1
ATOM 4233 C CA . HIS B 1 157 ? -5.738 33.656 3.822 1 91.62 157 HIS B CA 1
ATOM 4234 C C . HIS B 1 157 ? -5.781 34.594 5.02 1 91.62 157 HIS B C 1
ATOM 4236 O O . HIS B 1 157 ? -5.262 34.281 6.09 1 91.62 157 HIS B O 1
ATOM 4242 N N . ILE B 1 158 ? -6.41 35.719 4.887 1 90.88 158 ILE B N 1
ATOM 4243 C CA . ILE B 1 158 ? -6.496 36.719 5.93 1 90.88 158 ILE B CA 1
ATOM 4244 C C . ILE B 1 158 ? -7.234 36.156 7.141 1 90.88 158 ILE B C 1
ATOM 4246 O O . ILE B 1 158 ? -6.93 36.5 8.281 1 90.88 158 ILE B O 1
ATOM 4250 N N . SER B 1 159 ? -8.055 35.188 6.926 1 88.31 159 SER B N 1
ATOM 4251 C CA . SER B 1 159 ? -8.891 34.625 7.992 1 88.31 159 SER B CA 1
ATOM 4252 C C . SER B 1 159 ? -8.102 33.656 8.859 1 88.31 159 SER B C 1
ATOM 4254 O O . SER B 1 159 ? -8.523 33.344 9.977 1 88.31 159 SER B O 1
ATOM 4256 N N . ASN B 1 160 ? -6.992 33.25 8.375 1 90.69 160 ASN B N 1
ATOM 4257 C CA . ASN B 1 160 ? -6.27 32.25 9.141 1 90.69 160 ASN B CA 1
ATOM 4258 C C . ASN B 1 160 ? -4.797 32.625 9.297 1 90.69 160 ASN B C 1
ATOM 4260 O O . ASN B 1 160 ? -4.043 31.906 9.953 1 90.69 160 ASN B O 1
ATOM 4264 N N . CYS B 1 161 ? -4.363 33.719 8.836 1 93.19 161 CYS B N 1
ATOM 4265 C CA . CYS B 1 161 ? -2.945 34.031 8.727 1 93.19 161 CYS B CA 1
ATOM 4266 C C . CYS B 1 161 ? -2.324 34.25 10.102 1 93.19 161 CYS B C 1
ATOM 4268 O O . CYS B 1 161 ? -1.172 33.875 10.328 1 93.19 161 CYS B O 1
ATOM 4270 N N . LEU B 1 162 ? -3.072 34.844 11.055 1 94.06 162 LEU B N 1
ATOM 4271 C CA . LEU B 1 162 ? -2.512 35.062 12.383 1 94.06 162 LEU B CA 1
ATOM 4272 C C . LEU B 1 162 ? -2.238 33.719 13.078 1 94.06 162 LEU B C 1
ATOM 4274 O O . LEU B 1 162 ? -1.158 33.531 13.641 1 94.06 162 LEU B O 1
ATOM 4278 N N . GLY B 1 163 ? -3.209 32.844 12.984 1 92.69 163 GLY B N 1
ATOM 4279 C CA . GLY B 1 163 ? -3.033 31.516 13.57 1 92.69 163 GLY B CA 1
ATOM 4280 C C . GLY B 1 163 ? -1.909 30.719 12.93 1 92.69 163 GLY B C 1
ATOM 4281 O O . GLY B 1 163 ? -1.121 30.078 13.625 1 92.69 163 GLY B O 1
ATOM 4282 N N . VAL B 1 164 ? -1.839 30.766 11.695 1 94.69 164 VAL B N 1
ATOM 4283 C CA . VAL B 1 164 ? -0.806 30.047 10.945 1 94.69 164 VAL B CA 1
ATOM 4284 C C . VAL B 1 164 ? 0.568 30.625 11.297 1 94.69 164 VAL B C 1
ATOM 4286 O O . VAL B 1 164 ? 1.54 29.875 11.43 1 94.69 164 VAL B O 1
ATOM 4289 N N . GLN B 1 165 ? 0.63 31.938 11.367 1 94.75 165 GLN B N 1
ATOM 4290 C CA . GLN B 1 165 ? 1.898 32.562 11.711 1 94.75 165 GLN B CA 1
ATOM 4291 C C . GLN B 1 165 ? 2.385 32.125 13.086 1 94.75 165 GLN B C 1
ATOM 4293 O O . GLN B 1 165 ? 3.564 31.812 13.266 1 94.75 165 GLN B O 1
ATOM 4298 N N . LEU B 1 166 ? 1.441 32.188 14.023 1 93.5 166 LEU B N 1
ATOM 4299 C CA . LEU B 1 166 ? 1.789 31.734 15.375 1 93.5 166 LEU B CA 1
ATOM 4300 C C . LEU B 1 166 ? 2.307 30.312 15.367 1 93.5 166 LEU B C 1
ATOM 4302 O O . LEU B 1 166 ? 3.355 30.016 15.945 1 93.5 166 LEU B O 1
ATOM 4306 N N . LEU B 1 167 ? 1.608 29.453 14.742 1 94.25 167 LEU B N 1
ATOM 4307 C CA . LEU B 1 167 ? 1.982 28.047 14.648 1 94.25 167 LEU B CA 1
ATOM 4308 C C . LEU B 1 167 ? 3.338 27.891 13.961 1 94.25 167 LEU B C 1
ATOM 4310 O O . LEU B 1 167 ? 4.184 27.109 14.422 1 94.25 167 LEU B O 1
ATOM 4314 N N . ALA B 1 168 ? 3.533 28.578 12.891 1 95.38 168 ALA B N 1
ATOM 4315 C CA . ALA B 1 168 ? 4.766 28.5 12.109 1 95.38 168 ALA B CA 1
ATOM 4316 C C . ALA B 1 168 ? 5.961 28.969 12.93 1 95.38 168 ALA B C 1
ATOM 4318 O O . ALA B 1 168 ? 7.062 28.438 12.797 1 95.38 168 ALA B O 1
ATOM 4319 N N . GLU B 1 169 ? 5.766 29.922 13.758 1 92.56 169 GLU B N 1
ATOM 4320 C CA . GLU B 1 169 ? 6.84 30.438 14.602 1 92.56 169 GLU B CA 1
ATOM 4321 C C . GLU B 1 169 ? 7.203 29.422 15.695 1 92.56 169 GLU B C 1
ATOM 4323 O O . GLU B 1 169 ? 8.383 29.172 15.945 1 92.56 169 GLU B O 1
ATOM 4328 N N . VAL B 1 170 ? 6.203 28.891 16.328 1 91.88 170 VAL B N 1
ATOM 4329 C CA . VAL B 1 170 ? 6.41 27.938 17.422 1 91.88 170 VAL B CA 1
ATOM 4330 C C . VAL B 1 170 ? 7.156 26.719 16.891 1 91.88 170 VAL B C 1
ATOM 4332 O O . VAL B 1 170 ? 8.078 26.219 17.547 1 91.88 170 VAL B O 1
ATOM 4335 N N . TYR B 1 171 ? 6.887 26.297 15.719 1 93.44 171 TYR B N 1
ATOM 4336 C CA . TYR B 1 171 ? 7.461 25.078 15.18 1 93.44 171 TYR B CA 1
ATOM 4337 C C . TYR B 1 171 ? 8.586 25.375 14.195 1 93.44 171 TYR B C 1
ATOM 4339 O O . TYR B 1 171 ? 9.055 24.484 13.492 1 93.44 171 TYR B O 1
ATOM 4347 N N . GLU B 1 172 ? 8.969 26.672 14.039 1 93.56 172 GLU B N 1
ATOM 4348 C CA . GLU B 1 172 ? 10.133 27.141 13.289 1 93.56 172 GLU B CA 1
ATOM 4349 C C . GLU B 1 172 ? 10 26.812 11.805 1 93.56 172 GLU B C 1
ATOM 4351 O O . GLU B 1 172 ? 10.945 26.312 11.188 1 93.56 172 GLU B O 1
ATOM 4356 N N . LEU B 1 173 ? 8.805 26.938 11.344 1 95.19 173 LEU B N 1
ATOM 4357 C CA . LEU B 1 173 ? 8.562 26.875 9.906 1 95.19 173 LEU B CA 1
ATOM 4358 C C . LEU B 1 173 ? 8.797 28.234 9.258 1 95.19 173 LEU B C 1
ATOM 4360 O O . LEU B 1 173 ? 7.848 28.984 9.023 1 95.19 173 LEU B O 1
ATOM 4364 N N . HIS B 1 174 ? 9.906 28.531 8.828 1 95.38 174 HIS B N 1
ATOM 4365 C CA . HIS B 1 174 ? 10.359 29.875 8.484 1 95.38 174 HIS B CA 1
ATOM 4366 C C . HIS B 1 174 ? 9.633 30.422 7.258 1 95.38 174 HIS B C 1
ATOM 4368 O O . HIS B 1 174 ? 9.133 31.547 7.273 1 95.38 174 HIS B O 1
ATOM 4374 N N . ASP B 1 175 ? 9.562 29.578 6.219 1 95.88 175 ASP B N 1
ATOM 4375 C CA . ASP B 1 175 ? 8.93 30.047 4.988 1 95.88 175 ASP B CA 1
ATOM 4376 C C . ASP B 1 175 ? 7.445 30.344 5.211 1 95.88 175 ASP B C 1
ATOM 4378 O O . ASP B 1 175 ? 6.934 31.359 4.746 1 95.88 175 ASP B O 1
ATOM 4382 N N . LEU B 1 176 ? 6.82 29.5 5.891 1 96.12 176 LEU B N 1
ATOM 4383 C CA . LEU B 1 176 ? 5.402 29.672 6.176 1 96.12 176 LEU B CA 1
ATOM 4384 C C . LEU B 1 176 ? 5.172 30.859 7.098 1 96.12 176 LEU B C 1
ATOM 4386 O O . LEU B 1 176 ? 4.223 31.625 6.91 1 96.12 176 LEU B O 1
ATOM 4390 N N . ALA B 1 177 ? 6.074 31.062 8.055 1 96.31 177 ALA B N 1
ATOM 4391 C CA . ALA B 1 177 ? 5.98 32.188 8.984 1 96.31 177 ALA B CA 1
ATOM 4392 C C . ALA B 1 177 ? 6.125 33.531 8.258 1 96.31 177 ALA B C 1
ATOM 4394 O O . ALA B 1 177 ? 5.367 34.469 8.516 1 96.31 177 ALA B O 1
ATOM 4395 N N . LYS B 1 178 ? 7.027 33.531 7.406 1 95.5 178 LYS B N 1
ATOM 4396 C CA . LYS B 1 178 ? 7.277 34.75 6.648 1 95.5 178 LYS B CA 1
ATOM 4397 C C . LYS B 1 178 ? 6.078 35.094 5.773 1 95.5 178 LYS B C 1
ATOM 4399 O O . LYS B 1 178 ? 5.656 36.25 5.727 1 95.5 178 LYS B O 1
ATOM 4404 N N . SER B 1 179 ? 5.594 34.156 5.07 1 95.81 179 SER B N 1
ATOM 4405 C CA . SER B 1 179 ? 4.441 34.375 4.199 1 95.81 179 SER B CA 1
ATOM 4406 C C . SER B 1 179 ? 3.221 34.812 5 1 95.81 179 SER B C 1
ATOM 4408 O O . SER B 1 179 ? 2.504 35.719 4.59 1 95.81 179 SER B O 1
ATOM 4410 N N . ALA B 1 180 ? 3.018 34.156 6.09 1 96.38 180 ALA B N 1
ATOM 4411 C CA . ALA B 1 180 ? 1.878 34.5 6.938 1 96.38 180 ALA B CA 1
ATOM 4412 C C . ALA B 1 180 ? 2.037 35.875 7.531 1 96.38 180 ALA B C 1
ATOM 4414 O O . ALA B 1 180 ? 1.075 36.656 7.586 1 96.38 180 ALA B O 1
ATOM 4415 N N . ARG B 1 181 ? 3.213 36.25 7.914 1 95.19 181 ARG B N 1
ATOM 4416 C CA . ARG B 1 181 ? 3.49 37.562 8.477 1 95.19 181 ARG B CA 1
ATOM 4417 C C . ARG B 1 181 ? 3.27 38.656 7.438 1 95.19 181 ARG B C 1
ATOM 4419 O O . ARG B 1 181 ? 2.695 39.719 7.746 1 95.19 181 ARG B O 1
ATOM 4426 N N . THR B 1 182 ? 3.75 38.438 6.316 1 94.31 182 THR B N 1
ATOM 4427 C CA . THR B 1 182 ? 3.582 39.406 5.238 1 94.31 182 THR B CA 1
ATOM 4428 C C . THR B 1 182 ? 2.102 39.688 4.988 1 94.31 182 THR B C 1
ATOM 4430 O O . THR B 1 182 ? 1.691 40.844 4.875 1 94.31 182 THR B O 1
ATOM 4433 N N . LEU B 1 183 ? 1.365 38.656 4.926 1 93.75 183 LEU B N 1
ATOM 4434 C CA . LEU B 1 183 ? -0.07 38.812 4.711 1 93.75 183 LEU B CA 1
ATOM 4435 C C . LEU B 1 183 ? -0.719 39.562 5.863 1 93.75 183 LEU B C 1
ATOM 4437 O O . LEU B 1 183 ? -1.584 40.406 5.648 1 93.75 183 LEU B O 1
ATOM 4441 N N . ALA B 1 184 ? -0.323 39.25 7.074 1 95.31 184 ALA B N 1
ATOM 4442 C CA . ALA B 1 184 ? -0.882 39.875 8.266 1 95.31 184 ALA B CA 1
ATOM 4443 C C . ALA B 1 184 ? -0.548 41.375 8.305 1 95.31 184 ALA B C 1
ATOM 4445 O O . ALA B 1 184 ? -1.419 42.188 8.578 1 95.31 184 ALA B O 1
ATOM 4446 N N . VAL B 1 185 ? 0.683 41.656 7.988 1 93.69 185 VAL B N 1
ATOM 4447 C CA . VAL B 1 185 ? 1.142 43.062 8.039 1 93.69 185 VAL B CA 1
ATOM 4448 C C . VAL B 1 185 ? 0.44 43.875 6.957 1 93.69 185 VAL B C 1
ATOM 4450 O O . VAL B 1 185 ? 0.062 45.031 7.188 1 93.69 185 VAL B O 1
ATOM 4453 N N . GLU B 1 186 ? 0.245 43.281 5.852 1 90.38 186 GLU B N 1
ATOM 4454 C CA . GLU B 1 186 ? -0.375 43.969 4.727 1 90.38 186 GLU B CA 1
ATOM 4455 C C . GLU B 1 186 ? -1.865 44.188 4.969 1 90.38 186 GLU B C 1
ATOM 4457 O O . GLU B 1 186 ? -2.459 45.094 4.402 1 90.38 186 GLU B O 1
ATOM 4462 N N . ASN B 1 187 ? -2.457 43.406 5.824 1 92.81 187 ASN B N 1
ATOM 4463 C CA . ASN B 1 187 ? -3.895 43.5 6.055 1 92.81 187 ASN B CA 1
ATOM 4464 C C . ASN B 1 187 ? -4.215 43.719 7.527 1 92.81 187 ASN B C 1
ATOM 4466 O O . ASN B 1 187 ? -5.254 43.281 8.023 1 92.81 187 ASN B O 1
ATOM 4470 N N . PHE B 1 188 ? -3.398 44.406 8.203 1 94.62 188 PHE B N 1
ATOM 4471 C CA . PHE B 1 188 ? -3.492 44.562 9.648 1 94.62 188 PHE B CA 1
ATOM 4472 C C . PHE B 1 188 ? -4.785 45.25 10.039 1 94.62 188 PHE B C 1
ATOM 4474 O O . PHE B 1 188 ? -5.461 44.844 10.984 1 94.62 188 PHE B O 1
ATOM 4481 N N . SER B 1 189 ? -5.207 46.25 9.273 1 91.88 189 SER B N 1
ATOM 4482 C CA . SER B 1 189 ? -6.406 47.031 9.586 1 91.88 189 SER B CA 1
ATOM 4483 C C . SER B 1 189 ? -7.648 46.125 9.578 1 91.88 189 SER B C 1
ATOM 4485 O O . SER B 1 189 ? -8.523 46.281 10.438 1 91.88 189 SER B O 1
ATOM 4487 N N . THR B 1 190 ? -7.664 45.281 8.672 1 91.88 190 THR B N 1
ATOM 4488 C CA . THR B 1 190 ? -8.789 44.344 8.562 1 91.88 190 THR B CA 1
ATOM 4489 C C . THR B 1 190 ? -8.75 43.312 9.68 1 91.88 190 THR B C 1
ATOM 4491 O O . THR B 1 190 ? -9.789 42.969 10.242 1 91.88 190 THR B O 1
ATOM 4494 N N . LEU B 1 191 ? -7.617 42.875 10.078 1 94.38 191 LEU B N 1
ATOM 4495 C CA . LEU B 1 191 ? -7.422 41.781 11.047 1 94.38 191 LEU B CA 1
ATOM 4496 C C . LEU B 1 191 ? -7.824 42.25 12.445 1 94.38 191 LEU B C 1
ATOM 4498 O O . LEU B 1 191 ? -8.281 41.438 13.258 1 94.38 191 LEU B O 1
ATOM 4502 N N . VAL B 1 192 ? -7.688 43.562 12.672 1 94.69 192 VAL B N 1
ATOM 4503 C CA . VAL B 1 192 ? -7.918 44.062 14.031 1 94.69 192 VAL B CA 1
ATOM 4504 C C . VAL B 1 192 ? -9.266 44.781 14.102 1 94.69 192 VAL B C 1
ATOM 4506 O O . VAL B 1 192 ? -9.664 45.25 15.164 1 94.69 192 VAL B O 1
ATOM 4509 N N . ASN B 1 193 ? -9.922 44.812 12.961 1 92.5 193 ASN B N 1
ATOM 4510 C CA . ASN B 1 193 ? -11.242 45.438 12.938 1 92.5 193 ASN B CA 1
ATOM 4511 C C . ASN B 1 193 ? -12.25 44.656 13.766 1 92.5 193 ASN B C 1
ATOM 4513 O O . ASN B 1 193 ? -12.516 43.469 13.477 1 92.5 193 ASN B O 1
ATOM 4517 N N . PRO B 1 194 ? -12.844 45.219 14.781 1 89.81 194 PRO B N 1
ATOM 4518 C CA . PRO B 1 194 ? -13.773 44.5 15.672 1 89.81 194 PRO B CA 1
ATOM 4519 C C . PRO B 1 194 ? -15.008 44 14.938 1 89.81 194 PRO B C 1
ATOM 4521 O O . PRO B 1 194 ? -15.664 43.062 15.422 1 89.81 194 PRO B O 1
ATOM 4524 N N . GLU B 1 195 ? -15.32 44.531 13.789 1 89.44 195 GLU B N 1
ATOM 4525 C CA . GLU B 1 195 ? -16.5 44.125 13.031 1 89.44 195 GLU B CA 1
ATOM 4526 C C . GLU B 1 195 ? -16.219 42.844 12.219 1 89.44 195 GLU B C 1
ATOM 4528 O O . GLU B 1 195 ? -17.156 42.188 11.773 1 89.44 195 GLU B O 1
ATOM 4533 N N . GLU B 1 196 ? -14.984 42.594 12.188 1 87.94 196 GLU B N 1
ATOM 4534 C CA . GLU B 1 196 ? -14.586 41.406 11.414 1 87.94 196 GLU B CA 1
ATOM 4535 C C . GLU B 1 196 ? -14.352 40.219 12.312 1 87.94 196 GLU B C 1
ATOM 4537 O O . GLU B 1 196 ? -13.906 40.344 13.461 1 87.94 196 GLU B O 1
ATOM 4542 N N . SER B 1 197 ? -14.633 39.031 11.812 1 85.5 197 SER B N 1
ATOM 4543 C CA . SER B 1 197 ? -14.453 37.812 12.562 1 85.5 197 SER B CA 1
ATOM 4544 C C . SER B 1 197 ? -12.977 37.531 12.82 1 85.5 197 SER B C 1
ATOM 4546 O O . SER B 1 197 ? -12.633 36.812 13.773 1 85.5 197 SER B O 1
ATOM 4548 N N . THR B 1 198 ? -12.156 38.125 12.078 1 85.44 198 THR B N 1
ATOM 4549 C CA . THR B 1 198 ? -10.719 37.906 12.172 1 85.44 198 THR B CA 1
ATOM 4550 C C . THR B 1 198 ? -10.148 38.531 13.438 1 85.44 198 THR B C 1
ATOM 4552 O O . THR B 1 198 ? -9.062 38.156 13.891 1 85.44 198 THR B O 1
ATOM 4555 N N . SER B 1 199 ? -10.883 39.438 14.031 1 89.5 199 SER B N 1
ATOM 4556 C CA . SER B 1 199 ? -10.398 40.156 15.211 1 89.5 199 SER B CA 1
ATOM 4557 C C . SER B 1 199 ? -10.258 39.219 16.406 1 89.5 199 SER B C 1
ATOM 4559 O O . SER B 1 199 ? -9.453 39.469 17.312 1 89.5 199 SER B O 1
ATOM 4561 N N . GLU B 1 200 ? -11.016 38.156 16.359 1 90.12 200 GLU B N 1
ATOM 4562 C CA . GLU B 1 200 ? -10.953 37.188 17.453 1 90.12 200 GLU B CA 1
ATOM 4563 C C . GLU B 1 200 ? -9.578 36.531 17.531 1 90.12 200 GLU B C 1
ATOM 4565 O O . GLU B 1 200 ? -9.086 36.25 18.625 1 90.12 200 GLU B O 1
ATOM 4570 N N . GLU B 1 201 ? -9.016 36.312 16.469 1 90.38 201 GLU B N 1
ATOM 4571 C CA . GLU B 1 201 ? -7.691 35.688 16.438 1 90.38 201 GLU B CA 1
ATOM 4572 C C . GLU B 1 201 ? -6.633 36.625 17.016 1 90.38 201 GLU B C 1
ATOM 4574 O O . GLU B 1 201 ? -5.719 36.188 17.719 1 90.38 201 GLU B O 1
ATOM 4579 N N . TRP B 1 202 ? -6.84 37.875 16.719 1 94.56 202 TRP B N 1
ATOM 4580 C CA . TRP B 1 202 ? -5.926 38.906 17.266 1 94.56 202 TRP B CA 1
ATOM 4581 C C . TRP B 1 202 ? -5.973 38.906 18.781 1 94.56 202 TRP B C 1
ATOM 4583 O O . TRP B 1 202 ? -4.934 38.938 19.438 1 94.56 202 TRP B O 1
ATOM 4593 N N . LEU B 1 203 ? -7.191 38.812 19.25 1 94.94 203 LEU B N 1
ATOM 4594 C CA . LEU B 1 203 ? -7.398 38.938 20.688 1 94.94 203 LEU B CA 1
ATOM 4595 C C . LEU B 1 203 ? -6.82 37.719 21.422 1 94.94 203 LEU B C 1
ATOM 4597 O O . LEU B 1 203 ? -6.516 37.812 22.609 1 94.94 203 LEU B O 1
ATOM 4601 N N . GLN B 1 204 ? -6.559 36.625 20.688 1 92.38 204 GLN B N 1
ATOM 4602 C CA . GLN B 1 204 ? -6.109 35.406 21.328 1 92.38 204 GLN B CA 1
ATOM 4603 C C . GLN B 1 204 ? -4.602 35.219 21.188 1 92.38 204 GLN B C 1
ATOM 4605 O O . GLN B 1 204 ? -4.023 34.312 21.75 1 92.38 204 GLN B O 1
ATOM 4610 N N . LEU B 1 205 ? -3.963 36.125 20.547 1 94.5 205 LEU B N 1
ATOM 4611 C CA . LEU B 1 205 ? -2.525 36 20.312 1 94.5 205 LEU B CA 1
ATOM 4612 C C . LEU B 1 205 ? -1.753 36.188 21.609 1 94.5 205 LEU B C 1
ATOM 4614 O O . LEU B 1 205 ? -2.189 36.906 22.516 1 94.5 205 LEU B O 1
ATOM 4618 N N . PRO B 1 206 ? -0.633 35.5 21.719 1 94.88 206 PRO B N 1
ATOM 4619 C CA . PRO B 1 206 ? 0.226 35.688 22.875 1 94.88 206 PRO B CA 1
ATOM 4620 C C . PRO B 1 206 ? 0.931 37.062 22.859 1 94.88 206 PRO B C 1
ATOM 4622 O O . PRO B 1 206 ? 1.028 37.688 21.812 1 94.88 206 PRO B O 1
ATOM 4625 N N . LEU B 1 207 ? 1.402 37.469 23.984 1 96.19 207 LEU B N 1
ATOM 4626 C CA . LEU B 1 207 ? 2.01 38.781 24.188 1 96.19 207 LEU B CA 1
ATOM 4627 C C . LEU B 1 207 ? 3.166 39 23.219 1 96.19 207 LEU B C 1
ATOM 4629 O O . LEU B 1 207 ? 3.268 40.062 22.609 1 96.19 207 LEU B O 1
ATOM 4633 N N . LYS B 1 208 ? 3.924 38 23.062 1 95.06 208 LYS B N 1
ATOM 4634 C CA . LYS B 1 208 ? 5.121 38.156 22.234 1 95.06 208 LYS B CA 1
ATOM 4635 C C . LYS B 1 208 ? 4.754 38.469 20.797 1 95.06 208 LYS B C 1
ATOM 4637 O O . LYS B 1 208 ? 5.426 39.281 20.141 1 95.06 208 LYS B O 1
ATOM 4642 N N . SER B 1 209 ? 3.732 37.844 20.344 1 95.25 209 SER B N 1
ATOM 4643 C CA . SER B 1 209 ? 3.287 38.094 18.969 1 95.25 209 SER B CA 1
ATOM 4644 C C . SER B 1 209 ? 2.695 39.469 18.812 1 95.25 209 SER B C 1
ATOM 4646 O O . SER B 1 209 ? 2.953 40.156 17.812 1 95.25 209 SER B O 1
ATOM 4648 N N . VAL B 1 210 ? 1.919 39.875 19.75 1 96.5 210 VAL B N 1
ATOM 4649 C CA . VAL B 1 210 ? 1.303 41.188 19.719 1 96.5 210 VAL B CA 1
ATOM 4650 C C . VAL B 1 210 ? 2.387 42.281 19.703 1 96.5 210 VAL B C 1
ATOM 4652 O O . VAL B 1 210 ? 2.316 43.219 18.922 1 96.5 210 VAL B O 1
ATOM 4655 N N . GLU B 1 211 ? 3.357 42.094 20.516 1 96.12 211 GLU B N 1
ATOM 4656 C CA . GLU B 1 211 ? 4.48 43.031 20.578 1 96.12 211 GLU B CA 1
ATOM 4657 C C . GLU B 1 211 ? 5.188 43.125 19.219 1 96.12 211 GLU B C 1
ATOM 4659 O O . GLU B 1 211 ? 5.543 44.219 18.766 1 96.12 211 GLU B O 1
ATOM 4664 N N . SER B 1 212 ? 5.328 42 18.688 1 95 212 SER B N 1
ATOM 4665 C CA . SER B 1 212 ? 6.031 41.906 17.406 1 95 212 SER B CA 1
ATOM 4666 C C . SER B 1 212 ? 5.293 42.688 16.328 1 95 212 SER B C 1
ATOM 4668 O O . SER B 1 212 ? 5.918 43.344 15.492 1 95 212 SER B O 1
ATOM 4670 N N . TYR B 1 213 ? 4.004 42.656 16.312 1 95.56 213 TYR B N 1
ATOM 4671 C CA . TYR B 1 213 ? 3.217 43.375 15.32 1 95.56 213 TYR B CA 1
ATOM 4672 C C . TYR B 1 213 ? 3.193 44.844 15.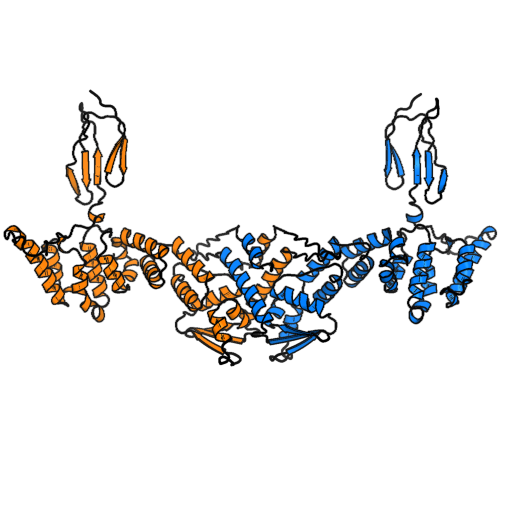609 1 95.56 213 TYR B C 1
ATOM 4674 O O . TYR B 1 213 ? 3.354 45.688 14.703 1 95.56 213 TYR B O 1
ATOM 4682 N N . LEU B 1 214 ? 2.998 45.219 16.812 1 95.31 214 LEU B N 1
ATOM 4683 C CA . LEU B 1 214 ? 2.887 46.625 17.188 1 95.31 214 LEU B CA 1
ATOM 4684 C C . LEU B 1 214 ? 4.195 47.375 16.922 1 95.31 214 LEU B C 1
ATOM 4686 O O . LEU B 1 214 ? 4.184 48.562 16.578 1 95.31 214 LEU B O 1
ATOM 4690 N N . CYS B 1 215 ? 5.262 46.688 17.047 1 92.88 215 CYS B N 1
ATOM 4691 C CA . CYS B 1 215 ? 6.566 47.312 16.875 1 92.88 215 CYS B CA 1
ATOM 4692 C C . CYS B 1 215 ? 6.973 47.344 15.398 1 92.88 215 CYS B C 1
ATOM 4694 O O . CYS B 1 215 ? 7.883 48.062 15.016 1 92.88 215 CYS B O 1
ATOM 4696 N N . ALA B 1 216 ? 6.289 46.656 14.617 1 91.69 216 ALA B N 1
ATOM 4697 C CA . ALA B 1 216 ? 6.68 46.469 13.219 1 91.69 216 ALA B CA 1
ATOM 4698 C C . ALA B 1 216 ? 6.566 47.781 12.445 1 91.69 216 ALA B C 1
ATOM 4700 O O . ALA B 1 216 ? 5.566 48.5 12.562 1 91.69 216 ALA B O 1
ATOM 4701 N N . ASP B 1 217 ? 7.52 48.062 11.594 1 88.31 217 ASP B N 1
ATOM 4702 C CA . ASP B 1 217 ? 7.539 49.25 10.773 1 88.31 217 ASP B CA 1
ATOM 4703 C C . ASP B 1 217 ? 6.719 49.062 9.5 1 88.31 217 ASP B C 1
ATOM 4705 O O . ASP B 1 217 ? 6.199 50.031 8.938 1 88.31 217 ASP B O 1
ATOM 4709 N N . ASP B 1 218 ? 6.582 47.875 9.141 1 87.06 218 ASP B N 1
ATOM 4710 C CA . ASP B 1 218 ? 6 47.594 7.828 1 87.06 218 ASP B CA 1
ATOM 4711 C C . ASP B 1 218 ? 4.5 47.312 7.941 1 87.06 218 ASP B C 1
ATOM 4713 O O . ASP B 1 218 ? 3.891 46.781 7.008 1 87.06 218 ASP B O 1
ATOM 4717 N N . LEU B 1 219 ? 3.924 47.688 9.078 1 90.25 219 LEU B N 1
ATOM 4718 C CA . LEU B 1 219 ? 2.484 47.5 9.227 1 90.25 219 LEU B CA 1
ATOM 4719 C C . LEU B 1 219 ? 1.722 48.406 8.266 1 90.25 219 LEU B C 1
ATOM 4721 O O . LEU B 1 219 ? 1.986 49.625 8.188 1 90.25 219 LEU B O 1
ATOM 4725 N N . GLU B 1 220 ? 0.862 47.812 7.555 1 84.69 220 GLU B N 1
ATOM 4726 C CA . GLU B 1 220 ? 0.066 48.625 6.637 1 84.69 220 GLU B CA 1
ATOM 4727 C C . GLU B 1 220 ? -1.215 49.125 7.305 1 84.69 220 GLU B C 1
ATOM 4729 O O . GLU B 1 220 ? -2.225 48.406 7.32 1 84.69 220 GLU B O 1
ATOM 4734 N N . VAL B 1 221 ? -1.175 50.281 7.797 1 88.38 221 VAL B N 1
ATOM 4735 C CA . VAL B 1 221 ? -2.309 50.906 8.461 1 88.38 221 VAL B CA 1
ATOM 4736 C C . VAL B 1 221 ? -2.486 52.344 7.941 1 88.38 221 VAL B C 1
ATOM 4738 O O . VAL B 1 221 ? -1.517 52.969 7.531 1 88.38 221 VAL B O 1
ATOM 4741 N N . ARG B 1 222 ? -3.73 52.781 7.941 1 81.06 222 ARG B N 1
ATOM 4742 C CA . ARG B 1 222 ? -4.031 54.125 7.488 1 81.06 222 ARG B CA 1
ATOM 4743 C C . ARG B 1 222 ? -3.625 55.156 8.539 1 81.06 222 ARG B C 1
ATOM 4745 O O . ARG B 1 222 ? -3.262 56.312 8.195 1 81.06 222 ARG B O 1
ATOM 4752 N N . SER B 1 223 ? -3.74 54.781 9.719 1 86.69 223 SER B N 1
ATOM 4753 C CA . SER B 1 223 ? -3.432 55.688 10.836 1 86.69 223 SER B CA 1
ATOM 4754 C C . SER B 1 223 ? -2.92 54.875 12.039 1 86.69 223 SER B C 1
ATOM 4756 O O . SER B 1 223 ? -3.256 53.719 12.211 1 86.69 223 SER B O 1
ATOM 4758 N N . GLU B 1 224 ? -2.084 55.594 12.781 1 92.06 224 GLU B N 1
ATOM 4759 C CA . GLU B 1 224 ? -1.579 55 14.008 1 92.06 224 GLU B CA 1
ATOM 4760 C C . GLU B 1 224 ? -2.707 54.719 14.992 1 92.06 224 GLU B C 1
ATOM 4762 O O . GLU B 1 224 ? -2.541 53.938 15.938 1 92.06 224 GLU B O 1
ATOM 4767 N N . LYS B 1 225 ? -3.799 55.344 14.711 1 92.62 225 LYS B N 1
ATOM 4768 C CA . LYS B 1 225 ? -4.973 55.125 15.555 1 92.62 225 LYS B CA 1
ATOM 4769 C C . LYS B 1 225 ? -5.391 53.656 15.547 1 92.62 225 LYS B C 1
ATOM 4771 O O . LYS B 1 225 ? -5.797 53.125 16.578 1 92.62 225 LYS B O 1
ATOM 4776 N N . VAL B 1 226 ? -5.289 53.062 14.406 1 93.62 226 VAL B N 1
ATOM 4777 C CA . VAL B 1 226 ? -5.668 51.656 14.25 1 93.62 226 VAL B CA 1
ATOM 4778 C C . VAL B 1 226 ? -4.781 50.781 15.141 1 93.62 226 VAL B C 1
ATOM 4780 O O . VAL B 1 226 ? -5.266 49.844 15.773 1 93.62 226 VAL B O 1
ATOM 4783 N N . VAL B 1 227 ? -3.527 51.125 15.242 1 95.62 227 VAL B N 1
ATOM 4784 C CA . VAL B 1 227 ? -2.561 50.375 16.031 1 95.62 227 VAL B CA 1
ATOM 4785 C C . VAL B 1 227 ? -2.859 50.531 17.516 1 95.62 227 VAL B C 1
ATOM 4787 O O . VAL B 1 227 ? -2.832 49.562 18.281 1 95.62 227 VAL B O 1
ATOM 4790 N N . LEU B 1 228 ? -3.133 51.781 17.859 1 95.75 228 LEU B N 1
ATOM 4791 C CA . LEU B 1 228 ? -3.471 52.031 19.25 1 95.75 228 LEU B CA 1
ATOM 4792 C C . LEU B 1 228 ? -4.727 51.281 19.656 1 95.75 228 LEU B C 1
ATOM 4794 O O . LEU B 1 228 ? -4.75 50.656 20.719 1 95.75 228 LEU B O 1
ATOM 4798 N N . GLU B 1 229 ? -5.695 51.344 18.828 1 95.06 229 GLU B N 1
ATOM 4799 C CA . GLU B 1 229 ? -6.957 50.688 19.141 1 95.06 229 GLU B CA 1
ATOM 4800 C C . GLU B 1 229 ? -6.777 49.156 19.219 1 95.06 229 GLU B C 1
ATOM 4802 O O . GLU B 1 229 ? -7.41 48.5 20.047 1 95.06 229 GLU B O 1
ATOM 4807 N N . ALA B 1 230 ? -5.988 48.656 18.344 1 96.38 230 ALA B N 1
ATOM 4808 C CA . ALA B 1 230 ? -5.691 47.219 18.375 1 96.38 230 ALA B CA 1
ATOM 4809 C C . ALA B 1 230 ? -5.016 46.812 19.672 1 96.38 230 ALA B C 1
ATOM 4811 O O . ALA B 1 230 ? -5.328 45.781 20.25 1 96.38 230 ALA B O 1
ATOM 4812 N N . CYS B 1 231 ? -4.105 47.656 20.109 1 97.12 231 CYS B N 1
ATOM 4813 C CA . CYS B 1 231 ? -3.396 47.438 21.359 1 97.12 231 CYS B CA 1
ATOM 4814 C C . CYS B 1 231 ? -4.359 47.438 22.547 1 97.12 231 CYS B C 1
ATOM 4816 O O . CYS B 1 231 ? -4.359 46.5 23.359 1 97.12 231 CYS B O 1
ATOM 4818 N N . LEU B 1 232 ? -5.199 48.406 22.531 1 96.5 232 LEU B N 1
ATOM 4819 C CA . LEU B 1 232 ? -6.145 48.531 23.625 1 96.5 232 LEU B CA 1
ATOM 4820 C C . LEU B 1 232 ? -7.156 47.406 23.625 1 96.5 232 LEU B C 1
ATOM 4822 O O . LEU B 1 232 ? -7.516 46.875 24.688 1 96.5 232 LEU B O 1
ATOM 4826 N N . ALA B 1 233 ? -7.594 47.031 22.469 1 96.19 233 ALA B N 1
ATOM 4827 C CA . ALA B 1 233 ? -8.555 45.938 22.359 1 96.19 233 ALA B CA 1
ATOM 4828 C C . ALA B 1 233 ? -7.965 44.625 22.875 1 96.19 233 ALA B C 1
ATOM 4830 O O . ALA B 1 233 ? -8.656 43.844 23.531 1 96.19 233 ALA B O 1
ATOM 4831 N N . TRP B 1 234 ? -6.719 44.375 22.562 1 97.12 234 TRP B N 1
ATOM 4832 C CA . TRP B 1 234 ? -6.051 43.156 23.016 1 97.12 234 TRP B CA 1
ATOM 4833 C C . TRP B 1 234 ? -5.969 43.125 24.547 1 97.12 234 TRP B C 1
ATOM 4835 O O . TRP B 1 234 ? -6.242 42.094 25.156 1 97.12 234 TRP B O 1
ATOM 4845 N N . VAL B 1 235 ? -5.66 44.188 25.219 1 96.88 235 VAL B N 1
ATOM 4846 C CA . VAL B 1 235 ? -5.539 44.25 26.672 1 96.88 235 VAL B CA 1
ATOM 4847 C C . VAL B 1 235 ? -6.922 44.156 27.312 1 96.88 235 VAL B C 1
ATOM 4849 O O . VAL B 1 235 ? -7.086 43.5 28.344 1 96.88 235 VAL B O 1
ATOM 4852 N N . ALA B 1 236 ? -7.902 44.75 26.656 1 95.69 236 ALA B N 1
ATOM 4853 C CA . ALA B 1 236 ? -9.258 44.781 27.188 1 95.69 236 ALA B CA 1
ATOM 4854 C C . ALA B 1 236 ? -9.898 43.406 27.156 1 95.69 236 ALA B C 1
ATOM 4856 O O . ALA B 1 236 ? -10.828 43.125 27.922 1 95.69 236 ALA B O 1
ATOM 4857 N N . HIS B 1 237 ? -9.438 42.531 26.297 1 95.56 237 HIS B N 1
ATOM 4858 C CA . HIS B 1 237 ? -9.977 41.156 26.188 1 95.56 237 HIS B CA 1
ATOM 4859 C C . HIS B 1 237 ? -9.734 40.375 27.453 1 95.56 237 HIS B C 1
ATOM 4861 O O . HIS B 1 237 ? -10.578 39.562 27.844 1 95.56 237 HIS B O 1
ATOM 4867 N N . GLU B 1 238 ? -8.594 40.562 28.062 1 95.5 238 GLU B N 1
ATOM 4868 C CA . GLU B 1 238 ? -8.258 39.969 29.344 1 95.5 238 GLU B CA 1
ATOM 4869 C C . GLU B 1 238 ? -7.512 40.969 30.25 1 95.5 238 GLU B C 1
ATOM 4871 O O . GLU B 1 238 ? -6.336 40.75 30.547 1 95.5 238 GLU B O 1
ATOM 4876 N N . PRO B 1 239 ? -8.188 41.844 30.828 1 94.62 239 PRO B N 1
ATOM 4877 C CA . PRO B 1 239 ? -7.535 42.906 31.562 1 94.62 239 PRO B CA 1
ATOM 4878 C C . PRO B 1 239 ? -6.789 42.438 32.812 1 94.62 239 PRO B C 1
ATOM 4880 O O . PRO B 1 239 ? -5.734 42.969 33.156 1 94.62 239 PRO B O 1
ATOM 4883 N N . GLU B 1 240 ? -7.289 41.438 33.406 1 94.44 240 GLU B N 1
ATOM 4884 C CA . GLU B 1 240 ? -6.699 40.938 34.625 1 94.44 240 GLU B CA 1
ATOM 4885 C C . GLU B 1 240 ? -5.266 40.438 34.406 1 94.44 240 GLU B C 1
ATOM 4887 O O . GLU B 1 240 ? -4.387 40.688 35.25 1 94.44 240 GLU B O 1
ATOM 4892 N N . LYS B 1 241 ? -5.043 39.875 33.312 1 95.44 241 LYS B N 1
ATOM 4893 C CA . LYS B 1 241 ? -3.74 39.281 33.031 1 95.44 241 LYS B CA 1
ATOM 4894 C C . LYS B 1 241 ? -2.877 40.219 32.188 1 95.44 241 LYS B C 1
ATOM 4896 O O . LYS B 1 241 ? -1.648 40.094 32.188 1 95.44 241 LYS B O 1
ATOM 4901 N N . ARG B 1 242 ? -3.51 41.125 31.422 1 96.56 242 ARG B N 1
ATOM 4902 C CA . ARG B 1 242 ? -2.764 41.781 30.359 1 96.56 242 ARG B CA 1
ATOM 4903 C C . ARG B 1 242 ? -2.531 43.25 30.688 1 96.56 242 ARG B C 1
ATOM 4905 O O . ARG B 1 242 ? -1.686 43.906 30.062 1 96.56 242 ARG B O 1
ATOM 4912 N N . ILE B 1 243 ? -3.213 43.844 31.641 1 96 243 ILE B N 1
ATOM 4913 C CA . ILE B 1 243 ? -3.15 45.281 31.938 1 96 243 ILE B CA 1
ATOM 4914 C C . ILE B 1 243 ? -1.729 45.656 32.344 1 96 243 ILE B C 1
ATOM 4916 O O . ILE B 1 243 ? -1.276 46.75 32.094 1 96 243 ILE B O 1
ATOM 4920 N N . CYS B 1 244 ? -1.056 44.688 32.969 1 95.5 244 CYS B N 1
ATOM 4921 C CA . CYS B 1 244 ? 0.298 44.969 33.438 1 95.5 244 CYS B CA 1
ATOM 4922 C C . CYS B 1 244 ? 1.249 45.188 32.281 1 95.5 244 CYS B C 1
ATOM 4924 O O . CYS B 1 244 ? 2.297 45.812 32.469 1 95.5 244 CYS B O 1
ATOM 4926 N N . HIS B 1 245 ? 0.891 44.812 31.094 1 96.38 245 HIS B N 1
ATOM 4927 C CA . HIS B 1 245 ? 1.766 44.938 29.938 1 96.38 245 HIS B CA 1
ATOM 4928 C C . HIS B 1 245 ? 1.39 46.125 29.094 1 96.38 245 HIS B C 1
ATOM 4930 O O . HIS B 1 245 ? 2.062 46.438 28.109 1 96.38 245 HIS B O 1
ATOM 4936 N N . LEU B 1 246 ? 0.356 46.875 29.422 1 96.94 246 LEU B N 1
ATOM 4937 C CA . LEU B 1 246 ? -0.202 47.938 28.578 1 96.94 246 LEU B CA 1
ATOM 4938 C C . LEU B 1 246 ? 0.829 49.031 28.328 1 96.94 246 LEU B C 1
ATOM 4940 O O . LEU B 1 246 ? 1.013 49.469 27.188 1 96.94 246 LEU B O 1
ATOM 4944 N N . THR B 1 247 ? 1.522 49.5 29.375 1 95.62 247 THR B N 1
ATOM 4945 C CA . THR B 1 247 ? 2.488 50.594 29.234 1 95.62 247 THR B CA 1
ATOM 4946 C C . THR B 1 247 ? 3.605 50.188 28.266 1 95.62 247 THR B C 1
ATOM 4948 O O . THR B 1 247 ? 3.979 50.969 27.391 1 95.62 247 THR B O 1
ATOM 4951 N N . ASP B 1 248 ? 4.109 49.031 28.484 1 96.19 248 ASP B N 1
ATOM 4952 C CA . ASP B 1 248 ? 5.172 48.531 27.609 1 96.19 248 ASP B CA 1
ATOM 4953 C C . ASP B 1 248 ? 4.699 48.438 26.172 1 96.19 248 ASP B C 1
ATOM 4955 O O . ASP B 1 248 ? 5.449 48.75 25.234 1 96.19 248 ASP B O 1
ATOM 4959 N N . LEU B 1 249 ? 3.49 47.969 25.969 1 97.06 249 LEU B N 1
ATOM 4960 C CA . LEU B 1 249 ? 2.926 47.812 24.641 1 97.06 249 LEU B CA 1
ATOM 4961 C C . LEU B 1 249 ? 2.76 49.188 23.984 1 97.06 249 LEU B C 1
ATOM 4963 O O . LEU B 1 249 ? 2.99 49.344 22.781 1 97.06 249 LEU B O 1
ATOM 4967 N N . LEU B 1 250 ? 2.336 50.188 24.734 1 95.88 250 LEU B N 1
ATOM 4968 C CA . LEU B 1 250 ? 2.125 51.531 24.234 1 95.88 250 LEU B CA 1
ATOM 4969 C C . LEU B 1 250 ? 3.434 52.156 23.719 1 95.88 250 LEU B C 1
ATOM 4971 O O . LEU B 1 250 ? 3.428 53 22.828 1 95.88 250 LEU B O 1
ATOM 4975 N N . HIS B 1 251 ? 4.539 51.656 24.266 1 94.31 251 HIS B N 1
ATOM 4976 C CA . HIS B 1 251 ? 5.848 52.125 23.828 1 94.31 251 HIS B CA 1
ATOM 4977 C C . HIS B 1 251 ? 6.133 51.719 22.391 1 94.31 251 HIS B C 1
ATOM 4979 O O . HIS B 1 251 ? 6.977 52.312 21.719 1 94.31 251 HIS B O 1
ATOM 4985 N N . HIS B 1 252 ? 5.402 50.688 21.953 1 93.88 252 HIS B N 1
ATOM 4986 C CA . HIS B 1 252 ? 5.602 50.219 20.578 1 93.88 252 HIS B CA 1
ATOM 4987 C C . HIS B 1 252 ? 4.66 50.938 19.609 1 93.88 252 HIS B C 1
ATOM 4989 O O . HIS B 1 252 ? 4.812 50.812 18.391 1 93.88 252 HIS B O 1
ATOM 4995 N N . VAL B 1 253 ? 3.699 51.625 20.172 1 94.62 253 VAL B N 1
ATOM 4996 C CA . VAL B 1 253 ? 2.787 52.406 19.344 1 94.62 253 VAL B CA 1
ATOM 4997 C C . VAL B 1 253 ? 3.365 53.812 19.141 1 94.62 253 VAL B C 1
ATOM 4999 O O . VAL B 1 253 ? 3.861 54.438 20.078 1 94.62 253 VAL B O 1
ATOM 5002 N N . ARG B 1 254 ? 3.326 54.312 18 1 90.75 254 ARG B N 1
ATOM 5003 C CA . ARG B 1 254 ? 3.834 55.656 17.703 1 90.75 254 ARG B CA 1
ATOM 5004 C C . ARG B 1 254 ? 2.801 56.719 18.062 1 90.75 254 ARG B C 1
ATOM 5006 O O . ARG B 1 254 ? 2.244 57.344 17.172 1 90.75 254 ARG B O 1
ATOM 5013 N N . LEU B 1 255 ? 2.711 57 19.281 1 92.12 255 LEU B N 1
ATOM 5014 C CA . LEU B 1 255 ? 1.679 57.875 19.812 1 92.12 255 LEU B CA 1
ATOM 5015 C C . LEU B 1 255 ? 1.885 59.312 19.328 1 92.12 255 LEU B C 1
ATOM 5017 O O . LEU B 1 255 ? 0.924 60.062 19.219 1 92.12 255 LEU B O 1
ATOM 5021 N N . GLN B 1 256 ? 3.143 59.625 19.016 1 87.94 256 GLN B N 1
ATOM 5022 C CA . GLN B 1 256 ? 3.471 60.969 18.594 1 87.94 256 GLN B CA 1
ATOM 5023 C C . GLN B 1 256 ? 2.857 61.281 17.234 1 87.94 256 GLN B C 1
ATOM 5025 O O . GLN B 1 256 ? 2.764 62.469 16.859 1 87.94 256 GLN B O 1
ATOM 5030 N N . GLN B 1 257 ? 2.455 60.25 16.609 1 87 257 GLN B N 1
ATOM 5031 C CA . GLN B 1 257 ? 1.861 60.438 15.289 1 87 257 GLN B CA 1
ATOM 5032 C C . GLN B 1 257 ? 0.363 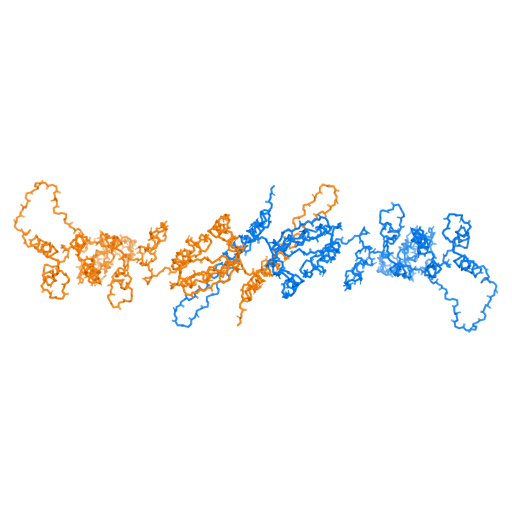60.688 15.391 1 87 257 GLN B C 1
ATOM 5034 O O . GLN B 1 257 ? -0.296 60.969 14.383 1 87 257 GLN B O 1
ATOM 5039 N N . LEU B 1 258 ? -0.206 60.75 16.578 1 89.38 258 LEU B N 1
ATOM 5040 C CA . LEU B 1 258 ? -1.617 61.031 16.828 1 89.38 258 LEU B CA 1
ATOM 5041 C C . LEU B 1 258 ? -1.807 62.406 17.422 1 89.38 258 LEU B C 1
ATOM 5043 O O . LEU B 1 258 ? -0.874 63 17.984 1 89.38 258 LEU B O 1
ATOM 5047 N N . SER B 1 259 ? -3.035 62.969 17.25 1 89.19 259 SER B N 1
ATOM 5048 C CA . SER B 1 259 ? -3.326 64.312 17.797 1 89.19 259 SER B CA 1
ATOM 5049 C C . SER B 1 259 ? -3.473 64.25 19.312 1 89.19 259 SER B C 1
ATOM 5051 O O . SER B 1 259 ? -4.023 63.312 19.859 1 89.19 259 SER B O 1
ATOM 5053 N N . PRO B 1 260 ? -2.891 65.312 19.938 1 90.44 260 PRO B N 1
ATOM 5054 C CA . PRO B 1 260 ? -3.039 65.375 21.391 1 90.44 260 PRO B CA 1
ATOM 5055 C C . PRO B 1 260 ? -4.5 65.312 21.844 1 90.44 260 PRO B C 1
ATOM 5057 O O . PRO B 1 260 ? -4.812 64.75 22.875 1 90.44 260 PRO B O 1
ATOM 5060 N N . GLY B 1 261 ? -5.281 65.938 21.031 1 91.44 261 GLY B N 1
ATOM 5061 C CA . GLY B 1 261 ? -6.699 65.938 21.344 1 91.44 261 GLY B CA 1
ATOM 5062 C C . GLY B 1 261 ? -7.262 64.5 21.391 1 91.44 261 GLY B C 1
ATOM 5063 O O . GLY B 1 261 ? -8.039 64.188 22.281 1 91.44 261 GLY B O 1
ATOM 5064 N N . LEU B 1 262 ? -6.859 63.812 20.453 1 91.62 262 LEU B N 1
ATOM 5065 C CA . LEU B 1 262 ? -7.312 62.438 20.375 1 91.62 262 LEU B CA 1
ATOM 5066 C C . LEU B 1 262 ? -6.793 61.625 21.562 1 91.62 262 LEU B C 1
ATOM 5068 O O . LEU B 1 262 ? -7.535 60.844 22.141 1 91.62 262 LEU B O 1
ATOM 5072 N N . LEU B 1 263 ? -5.594 61.781 21.938 1 93.5 263 LEU B N 1
ATOM 5073 C CA . LEU B 1 263 ? -4.984 61.062 23.047 1 93.5 263 LEU B CA 1
ATOM 5074 C C . LEU B 1 263 ? -5.684 61.406 24.359 1 93.5 263 LEU B C 1
ATOM 5076 O O . LEU B 1 263 ? -5.895 60.531 25.203 1 93.5 263 LEU B O 1
ATOM 5080 N N . ARG B 1 264 ? -6.039 62.656 24.516 1 92.75 264 ARG B N 1
ATOM 5081 C CA . ARG B 1 264 ? -6.75 63.094 25.703 1 92.75 264 ARG B CA 1
ATOM 5082 C C . ARG B 1 264 ? -8.109 62.406 25.812 1 92.75 264 ARG B C 1
ATOM 5084 O O . ARG B 1 264 ? -8.562 62.062 26.906 1 92.75 264 ARG B O 1
ATOM 5091 N N . THR B 1 265 ? -8.695 62.25 24.672 1 92.94 265 THR B N 1
ATOM 5092 C CA . THR B 1 265 ? -10 61.594 24.656 1 92.94 265 THR B CA 1
ATOM 5093 C C . THR B 1 265 ? -9.898 60.156 25.188 1 92.94 265 THR B C 1
ATOM 5095 O O . THR B 1 265 ? -10.805 59.688 25.875 1 92.94 265 THR B O 1
ATOM 5098 N N . TYR B 1 266 ? -8.828 59.469 24.906 1 92.38 266 TYR B N 1
ATOM 5099 C CA . TYR B 1 266 ? -8.648 58.094 25.328 1 92.38 266 TYR B CA 1
ATOM 5100 C C . 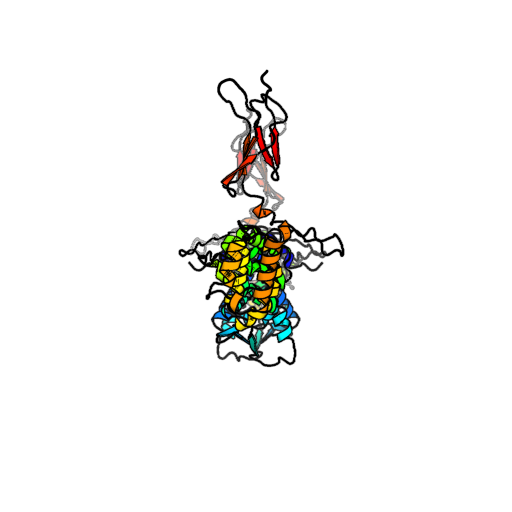TYR B 1 266 ? -8.383 58 26.828 1 92.38 266 TYR B C 1
ATOM 5102 O O . TYR B 1 266 ? -8.797 57.062 27.5 1 92.38 266 TYR B O 1
ATOM 5110 N N . ILE B 1 267 ? -7.727 59 27.375 1 91.31 267 ILE B N 1
ATOM 5111 C CA . ILE B 1 267 ? -7.418 59.031 28.797 1 91.31 267 ILE B CA 1
ATOM 5112 C C . ILE B 1 267 ? -8.672 59.375 29.594 1 91.31 267 ILE B C 1
ATOM 5114 O O . ILE B 1 267 ? -8.891 58.844 30.688 1 91.31 267 ILE B O 1
ATOM 5118 N N . GLU B 1 268 ? -9.5 60.156 28.984 1 89.5 268 GLU B N 1
ATOM 5119 C CA . GLU B 1 268 ? -10.641 60.719 29.703 1 89.5 268 GLU B CA 1
ATOM 5120 C C . GLU B 1 268 ? -11.867 59.812 29.578 1 89.5 268 GLU B C 1
ATOM 5122 O O . GLU B 1 268 ? -12.766 59.844 30.406 1 89.5 268 GLU B O 1
ATOM 5127 N N . SER B 1 269 ? -11.898 59.062 28.547 1 89.88 269 SER B N 1
ATOM 5128 C CA . SER B 1 269 ? -13.047 58.188 28.328 1 89.88 269 SER B CA 1
ATOM 5129 C C . SER B 1 269 ? -13.195 57.156 29.438 1 89.88 269 SER B C 1
ATOM 5131 O O . SER B 1 269 ? -12.242 56.469 29.766 1 89.88 269 SER B O 1
ATOM 5133 N N . PRO B 1 270 ? -14.383 57.031 30.031 1 85.44 270 PRO B N 1
ATOM 5134 C CA . PRO B 1 270 ? -14.594 56.094 31.156 1 85.44 270 PRO B CA 1
ATOM 5135 C C . PRO B 1 270 ? -14.508 54.625 30.734 1 85.44 270 PRO B C 1
ATOM 5137 O O . PRO B 1 270 ? -14.227 53.781 31.578 1 85.44 270 PRO B O 1
ATOM 5140 N N . SER B 1 271 ? -14.727 54.375 29.547 1 86.69 271 SER B N 1
ATOM 5141 C CA . SER B 1 271 ? -14.734 52.969 29.078 1 86.69 271 SER B CA 1
ATOM 5142 C C . SER B 1 271 ? -13.352 52.531 28.609 1 86.69 271 SER B C 1
ATOM 5144 O O . SER B 1 271 ? -13.148 51.375 28.281 1 86.69 271 SER B O 1
ATOM 5146 N N . SER B 1 272 ? -12.43 53.375 28.766 1 89 272 SER B N 1
ATOM 5147 C CA . SER B 1 272 ? -11.102 53.094 28.25 1 89 272 SER B CA 1
ATOM 5148 C C . SER B 1 272 ? -10.289 52.25 29.234 1 89 272 SER B C 1
ATOM 5150 O O . SER B 1 272 ? -10.32 52.5 30.438 1 89 272 SER B O 1
ATOM 5152 N N . ILE B 1 273 ? -9.57 51.344 28.734 1 92.5 273 ILE B N 1
ATOM 5153 C CA . ILE B 1 273 ? -8.758 50.438 29.531 1 92.5 273 ILE B CA 1
ATOM 5154 C C . ILE B 1 273 ? -7.547 51.188 30.078 1 92.5 273 ILE B C 1
ATOM 5156 O O . ILE B 1 273 ? -6.93 50.75 31.062 1 92.5 273 ILE B O 1
ATOM 5160 N N . ILE B 1 274 ? -7.23 52.312 29.547 1 92.94 274 ILE B N 1
ATOM 5161 C CA . ILE B 1 274 ? -6.09 53.125 29.953 1 92.94 274 ILE B CA 1
ATOM 5162 C C . ILE B 1 274 ? -6.297 53.625 31.375 1 92.94 274 ILE B C 1
ATOM 5164 O O . ILE B 1 274 ? -5.332 53.781 32.125 1 92.94 274 ILE B O 1
ATOM 5168 N N . ARG B 1 275 ? -7.512 53.812 31.703 1 90.25 275 ARG B N 1
ATOM 5169 C CA . ARG B 1 275 ? -7.852 54.312 33.031 1 90.25 275 ARG B CA 1
ATOM 5170 C C . ARG B 1 275 ? -7.473 53.312 34.125 1 90.25 275 ARG B C 1
ATOM 5172 O O . ARG B 1 275 ? -7.176 53.719 35.25 1 90.25 275 ARG B O 1
ATOM 5179 N N . GLU B 1 276 ? -7.438 52.156 33.75 1 91.62 276 GLU B N 1
ATOM 5180 C CA . GLU B 1 276 ? -7.148 51.094 34.688 1 91.62 276 GLU B CA 1
ATOM 5181 C C . GLU B 1 276 ? -5.648 50.969 34.938 1 91.62 276 GLU B C 1
ATOM 5183 O O . GLU B 1 276 ? -5.219 50.25 35.844 1 91.62 276 GLU B O 1
ATOM 5188 N N . SER B 1 277 ? -4.867 51.656 34.188 1 94.19 277 SER B N 1
ATOM 5189 C CA . SER B 1 277 ? -3.416 51.594 34.312 1 94.19 277 SER B CA 1
ATOM 5190 C C . SER B 1 277 ? -2.83 53 34.562 1 94.19 277 SER B C 1
ATOM 5192 O O . SER B 1 277 ? -2.602 53.75 33.594 1 94.19 277 SER B O 1
ATOM 5194 N N . PRO B 1 278 ? -2.537 53.281 35.75 1 93.44 278 PRO B N 1
ATOM 5195 C CA . PRO B 1 278 ? -1.951 54.594 36.031 1 93.44 278 PRO B CA 1
ATOM 5196 C C . PRO B 1 278 ? -0.641 54.844 35.281 1 93.44 278 PRO B C 1
ATOM 5198 O O . PRO B 1 278 ? -0.38 55.969 34.844 1 93.44 278 PRO B O 1
ATOM 5201 N N . ALA B 1 279 ? 0.13 53.844 35.219 1 94.44 279 ALA B N 1
ATOM 5202 C CA . ALA B 1 279 ? 1.405 53.969 34.531 1 94.44 279 ALA B CA 1
ATOM 5203 C C . ALA B 1 279 ? 1.192 54.344 33.062 1 94.44 279 ALA B C 1
ATOM 5205 O O . ALA B 1 279 ? 1.942 55.156 32.531 1 94.44 279 ALA B O 1
ATOM 5206 N N . ALA B 1 280 ? 0.186 53.75 32.469 1 95.19 280 ALA B N 1
ATOM 5207 C CA . ALA B 1 280 ? -0.127 54.062 31.078 1 95.19 280 ALA B CA 1
ATOM 5208 C C . ALA B 1 280 ? -0.62 55.5 30.938 1 95.19 280 ALA B C 1
ATOM 5210 O O . ALA B 1 280 ? -0.284 56.188 29.969 1 95.19 280 ALA B O 1
ATOM 5211 N N . GLN B 1 281 ? -1.414 55.969 31.891 1 93.81 281 GLN B N 1
ATOM 5212 C CA . GLN B 1 281 ? -1.915 57.344 31.875 1 93.81 281 GLN B CA 1
ATOM 5213 C C . GLN B 1 281 ? -0.77 58.344 31.969 1 93.81 281 GLN B C 1
ATOM 5215 O O . GLN B 1 281 ? -0.746 59.344 31.219 1 93.81 281 GLN B O 1
ATOM 5220 N N . VAL B 1 282 ? 0.072 58.031 32.875 1 94.12 282 VAL B N 1
ATOM 5221 C CA . VAL B 1 282 ? 1.226 58.906 33.062 1 94.12 282 VAL B CA 1
ATOM 5222 C C . VAL B 1 282 ? 2.037 58.969 31.75 1 94.12 282 VAL B C 1
ATOM 5224 O O . VAL B 1 282 ? 2.465 60.062 31.344 1 94.12 282 VAL B O 1
ATOM 5227 N N . TYR B 1 283 ? 2.211 57.906 31.219 1 94.06 283 TYR B N 1
ATOM 5228 C CA . TYR B 1 283 ? 3 57.812 29.984 1 94.06 283 TYR B CA 1
ATOM 5229 C C . TYR B 1 283 ? 2.352 58.625 28.875 1 94.06 283 TYR B C 1
ATOM 5231 O O . TYR B 1 283 ? 3.025 59.406 28.203 1 94.06 283 TYR B O 1
ATOM 5239 N N . ILE B 1 284 ? 1.085 58.5 28.641 1 93.81 284 ILE B N 1
ATOM 5240 C CA . ILE B 1 284 ? 0.38 59.219 27.578 1 93.81 284 ILE B CA 1
ATOM 5241 C C . ILE B 1 284 ? 0.403 60.719 27.844 1 93.81 284 ILE B C 1
ATOM 5243 O O . ILE B 1 284 ? 0.578 61.5 26.922 1 93.81 284 ILE B O 1
ATOM 5247 N N . LYS B 1 285 ? 0.272 61.094 29.078 1 92.5 285 LYS B N 1
ATOM 5248 C CA . LYS B 1 285 ? 0.335 62.5 29.453 1 92.5 285 LYS B CA 1
ATOM 5249 C C . LYS B 1 285 ? 1.714 63.062 29.156 1 92.5 285 LYS B C 1
ATOM 5251 O O . LYS B 1 285 ? 1.829 64.25 28.734 1 92.5 285 LYS B O 1
ATOM 5256 N N . GLU B 1 286 ? 2.639 62.281 29.453 1 91.88 286 GLU B N 1
ATOM 5257 C CA . GLU B 1 286 ? 4 62.688 29.141 1 91.88 286 GLU B CA 1
ATOM 5258 C C . GLU B 1 286 ? 4.176 62.906 27.641 1 91.88 286 GLU B C 1
ATOM 5260 O O . GLU B 1 286 ? 4.84 63.844 27.203 1 91.88 286 GLU B O 1
ATOM 5265 N N . VAL B 1 287 ? 3.631 62.031 26.906 1 91.62 287 VAL B N 1
ATOM 5266 C CA . VAL B 1 287 ? 3.711 62.156 25.453 1 91.62 287 VAL B CA 1
ATOM 5267 C C . VAL B 1 287 ? 2.98 63.406 24.984 1 91.62 287 VAL B C 1
ATOM 5269 O O . VAL B 1 287 ? 3.488 64.125 24.141 1 91.62 287 VAL B O 1
ATOM 5272 N N . ILE B 1 288 ? 1.844 63.688 25.516 1 90.5 288 ILE B N 1
ATOM 5273 C CA . ILE B 1 288 ? 1.06 64.875 25.156 1 90.5 288 ILE B CA 1
ATOM 5274 C C . ILE B 1 288 ? 1.84 66.125 25.5 1 90.5 288 ILE B C 1
ATOM 5276 O O . ILE B 1 288 ? 1.902 67.062 24.703 1 90.5 288 ILE B O 1
ATOM 5280 N N . SER B 1 289 ? 2.473 66.125 26.672 1 89.75 289 SER B N 1
ATOM 5281 C CA . SER B 1 289 ? 3.246 67.25 27.125 1 89.75 289 SER B CA 1
ATOM 5282 C C . SER B 1 289 ? 4.441 67.562 26.219 1 89.75 289 SER B C 1
ATOM 5284 O O . SER B 1 289 ? 4.785 68.688 25.953 1 89.75 289 SER B O 1
ATOM 5286 N N . SER B 1 290 ? 5.016 66.438 25.875 1 86.25 290 SER B N 1
ATOM 5287 C CA . SER B 1 290 ? 6.168 66.625 24.984 1 86.25 290 SER B CA 1
ATOM 5288 C C . SER B 1 290 ? 5.754 67.125 23.609 1 86.25 290 SER B C 1
ATOM 5290 O O . SER B 1 290 ? 6.539 67.812 22.938 1 86.25 290 SER B O 1
ATOM 5292 N N . MET B 1 291 ? 4.566 66.875 23.203 1 82.94 291 MET B N 1
ATOM 5293 C CA . MET B 1 291 ? 4.039 67.312 21.922 1 82.94 291 MET B CA 1
ATOM 5294 C C . MET B 1 291 ? 3.664 68.812 22 1 82.94 291 MET B C 1
ATOM 5296 O O . MET B 1 291 ? 3.865 69.562 21.031 1 82.94 291 MET B O 1
ATOM 5300 N N . ASP B 1 292 ? 3.156 69.188 23.188 1 76.94 292 ASP B N 1
ATOM 5301 C CA . ASP B 1 292 ? 2.758 70.625 23.406 1 76.94 292 ASP B CA 1
ATOM 5302 C C . ASP B 1 292 ? 3.973 71.5 23.672 1 76.94 292 ASP B C 1
ATOM 5304 O O . ASP B 1 292 ? 4.008 72.625 23.25 1 76.94 292 ASP B O 1
ATOM 5308 N N . GLY B 1 293 ? 4.926 71.125 24.672 1 62.91 293 GLY B N 1
ATOM 5309 C CA . GLY B 1 293 ? 6.109 71.875 25.016 1 62.91 293 GLY B CA 1
ATOM 5310 C C . GLY B 1 293 ? 7.086 72 23.859 1 62.91 293 GLY B C 1
ATOM 5311 O O . GLY B 1 293 ? 7.977 72.875 23.891 1 62.91 293 GLY B O 1
ATOM 5312 N N . ASN B 1 294 ? 7.414 70.938 23.125 1 51.5 294 ASN B N 1
ATOM 5313 C CA . ASN B 1 294 ? 8.391 71.125 22.047 1 51.5 294 ASN B CA 1
ATOM 5314 C C . ASN B 1 294 ? 8.016 72.25 21.109 1 51.5 294 ASN B C 1
ATOM 5316 O O . ASN B 1 294 ? 8.633 72.438 20.047 1 51.5 294 ASN B O 1
ATOM 5320 N N . ASN B 1 295 ? 7.055 73.062 21.141 1 44.06 295 ASN B N 1
ATOM 5321 C CA . ASN B 1 295 ? 7.25 74.312 20.375 1 44.06 295 ASN B CA 1
ATOM 5322 C C . ASN B 1 295 ? 8.414 75.125 20.906 1 44.06 295 ASN B C 1
ATOM 5324 O O . ASN B 1 295 ? 9.172 75.75 20.141 1 44.06 295 ASN B O 1
ATOM 5328 N N . HIS B 1 296 ? 8.609 75.875 22.203 1 37.06 296 HIS B N 1
ATOM 5329 C CA . HIS B 1 296 ? 9.641 76.812 22.578 1 37.06 296 HIS B CA 1
ATOM 5330 C C . HIS B 1 296 ? 10.891 76.125 23.078 1 37.06 296 HIS B C 1
ATOM 5332 O O . HIS B 1 296 ? 11.898 76.75 23.375 1 37.06 296 HIS B O 1
ATOM 5338 N N . ILE B 1 297 ? 11 75.125 23.969 1 37.41 297 ILE B N 1
ATOM 5339 C CA . ILE B 1 297 ? 12.234 74.688 24.609 1 37.41 297 ILE B CA 1
ATOM 5340 C C . ILE B 1 297 ? 13.094 73.938 23.609 1 37.41 297 ILE B C 1
ATOM 5342 O O . ILE B 1 297 ? 12.695 72.875 23.094 1 37.41 297 ILE B O 1
ATOM 5346 N N . THR B 1 298 ? 14.039 74.625 22.875 1 34.88 298 THR B N 1
ATOM 5347 C CA . THR B 1 298 ? 15.281 74.125 22.266 1 34.88 298 THR B CA 1
ATOM 5348 C C . THR B 1 298 ? 16 73.188 23.219 1 34.88 298 THR B C 1
ATOM 5350 O O . THR B 1 298 ? 16.594 73.562 24.219 1 34.88 298 THR B O 1
ATOM 5353 N N . LEU B 1 299 ? 15.531 72.062 23.703 1 33.06 299 LEU B N 1
ATOM 5354 C CA . LEU B 1 299 ? 16.344 71.125 24.484 1 33.06 299 LEU B CA 1
ATOM 5355 C C . LEU B 1 299 ? 17.75 71 23.891 1 33.06 299 LEU B C 1
ATOM 5357 O O . LEU B 1 299 ? 17.906 70.938 22.672 1 33.06 299 LEU B O 1
ATOM 5361 N N . SER B 1 300 ? 18.734 71.625 24.516 1 33.44 300 SER B N 1
ATOM 5362 C CA . SER B 1 300 ? 20.156 71.438 24.234 1 33.44 300 SER B CA 1
ATOM 5363 C C . SER B 1 300 ? 20.453 70 23.844 1 33.44 300 SER B C 1
ATOM 5365 O O . SER B 1 300 ? 19.781 69.062 24.297 1 33.44 300 SER B O 1
ATOM 5367 N N . PRO B 1 301 ? 21.312 69.688 22.812 1 34.09 301 PRO B N 1
ATOM 5368 C CA . PRO B 1 301 ? 21.844 68.375 22.391 1 34.09 301 PRO B CA 1
ATOM 5369 C C . PRO B 1 301 ? 22.328 67.562 23.547 1 34.09 301 PRO B C 1
ATOM 5371 O O . PRO B 1 301 ? 23.141 66.625 23.359 1 34.09 301 PRO B O 1
ATOM 5374 N N . VAL B 1 302 ? 22.203 67.875 24.812 1 32.53 302 VAL B N 1
ATOM 5375 C CA . VAL B 1 302 ? 23.094 67.062 25.594 1 32.53 302 VAL B CA 1
ATOM 5376 C C . VAL B 1 302 ? 22.969 65.625 25.156 1 32.53 302 VAL B C 1
ATOM 5378 O O . VAL B 1 302 ? 23.953 65 24.75 1 32.53 302 VAL B O 1
ATOM 5381 N N . ASN B 1 303 ? 22.844 64.625 26.312 1 32.41 303 ASN B N 1
ATOM 5382 C CA . ASN B 1 303 ? 23 63.188 26.047 1 32.41 303 ASN B CA 1
ATOM 5383 C C . ASN B 1 303 ? 22.094 62.719 24.922 1 32.41 303 ASN B C 1
ATOM 5385 O O . ASN B 1 303 ? 21.109 63.406 24.594 1 32.41 303 ASN B O 1
ATOM 5389 N N . GLY B 1 304 ? 22.484 61.625 24.172 1 33.19 304 GLY B N 1
ATOM 5390 C CA . GLY B 1 304 ? 22.062 60.812 23.047 1 33.19 304 GLY B CA 1
ATOM 5391 C C . GLY B 1 304 ? 20.562 60.656 22.953 1 33.19 304 GLY B C 1
ATOM 5392 O O . GLY B 1 304 ? 20.078 59.781 22.219 1 33.19 304 GLY B O 1
ATOM 5393 N N . ASN B 1 305 ? 19.875 60.969 23.984 1 32.22 305 ASN B N 1
ATOM 5394 C CA . ASN B 1 305 ? 18.469 60.594 23.844 1 32.22 305 ASN B CA 1
ATOM 5395 C C . ASN B 1 305 ? 17.781 61.469 22.797 1 32.22 305 ASN B C 1
ATOM 5397 O O . ASN B 1 305 ? 17.453 62.625 23.047 1 32.22 305 ASN B O 1
ATOM 5401 N N . THR B 1 306 ? 18.297 61.688 21.562 1 34.44 306 THR B N 1
ATOM 5402 C CA . THR B 1 306 ? 17.688 62.25 20.359 1 34.44 306 THR B CA 1
ATOM 5403 C C . THR B 1 306 ? 16.172 62.094 20.406 1 34.44 306 THR B C 1
ATOM 5405 O O . THR B 1 306 ? 15.656 61.031 20.766 1 34.44 306 THR B O 1
ATOM 5408 N N . ALA B 1 307 ? 15.438 63.094 20.75 1 39.5 307 ALA B N 1
ATOM 5409 C CA . ALA B 1 307 ? 14 63.094 20.453 1 39.5 307 ALA B CA 1
ATOM 5410 C C . ALA B 1 307 ? 13.703 62.156 19.266 1 39.5 307 ALA B C 1
ATOM 5412 O O . ALA B 1 307 ? 14.117 62.438 18.141 1 39.5 307 ALA B O 1
ATOM 5413 N N . ILE B 1 308 ? 13.938 60.875 19.375 1 43.06 308 ILE B N 1
ATOM 5414 C CA . ILE B 1 308 ? 13.672 59.906 18.312 1 43.06 308 ILE B CA 1
ATOM 5415 C C . ILE B 1 308 ? 12.352 60.25 17.625 1 43.06 308 ILE B C 1
ATOM 5417 O O . ILE B 1 308 ? 11.289 60.156 18.234 1 43.06 308 ILE B O 1
ATOM 5421 N N . SER B 1 309 ? 12.211 61.438 16.953 1 49.28 309 SER B N 1
ATOM 5422 C CA . SER B 1 309 ? 11.102 61.625 16.031 1 49.28 309 SER B CA 1
ATOM 5423 C C . SER B 1 309 ? 10.609 60.281 15.492 1 49.28 309 SER B C 1
ATOM 5425 O O . SER B 1 309 ? 11.375 59.531 14.883 1 49.28 309 SER B O 1
ATOM 5427 N N . VAL B 1 310 ? 9.812 59.719 16.234 1 64.12 310 VAL B N 1
ATOM 5428 C CA . VAL B 1 310 ? 9.258 58.469 15.773 1 64.12 310 VAL B CA 1
ATOM 5429 C C . VAL B 1 310 ? 8.703 58.625 14.359 1 64.12 310 VAL B C 1
ATOM 5431 O O . VAL B 1 310 ? 7.809 59.438 14.125 1 64.12 310 VAL B O 1
ATOM 5434 N N . GLN B 1 311 ? 9.422 58.344 13.336 1 68.38 311 GLN B N 1
ATOM 5435 C CA . GLN B 1 311 ? 9.023 58.344 11.93 1 68.38 311 GLN B CA 1
ATOM 5436 C C . GLN B 1 311 ? 7.742 57.562 11.711 1 68.38 311 GLN B C 1
ATOM 5438 O O . GLN B 1 311 ? 7.508 56.562 12.375 1 68.38 311 GLN B O 1
ATOM 5443 N N . PRO B 1 312 ? 6.746 58.281 11 1 73.12 312 PRO B N 1
ATOM 5444 C CA . PRO B 1 312 ? 5.555 57.5 10.641 1 73.12 312 PRO B CA 1
ATOM 5445 C C . PRO B 1 312 ? 5.895 56.188 9.938 1 73.12 312 PRO B C 1
ATOM 5447 O O . PRO B 1 312 ? 6.98 56.031 9.375 1 73.12 312 PRO B O 1
ATOM 5450 N N . ARG B 1 313 ? 5.074 55.25 10.047 1 77.88 313 ARG B N 1
ATOM 5451 C CA . ARG B 1 313 ? 5.27 53.969 9.352 1 77.88 313 ARG B CA 1
ATOM 5452 C C . ARG B 1 313 ? 5.188 54.188 7.836 1 77.88 313 ARG B C 1
ATOM 5454 O O . ARG B 1 313 ? 4.402 55 7.352 1 77.88 313 ARG B O 1
ATOM 5461 N N . PRO B 1 314 ? 6.039 53.469 7.09 1 65.94 314 PRO B N 1
ATOM 5462 C CA . PRO B 1 314 ? 6.129 53.656 5.641 1 65.94 314 PRO B CA 1
ATOM 5463 C C . PRO B 1 314 ? 4.781 53.5 4.941 1 65.94 314 PRO B C 1
ATOM 5465 O O . PRO B 1 314 ? 4.504 54.188 3.963 1 65.94 314 PRO B O 1
ATOM 5468 N N . SER B 1 315 ? 4.02 52.5 5.324 1 59.53 315 SER B N 1
ATOM 5469 C CA . SER B 1 315 ? 2.734 52.25 4.676 1 59.53 315 SER B CA 1
ATOM 5470 C C . SER B 1 315 ? 1.813 53.469 4.785 1 59.53 315 SER B C 1
ATOM 5472 O O . SER B 1 315 ? 1.014 53.719 3.885 1 59.53 315 SER B O 1
ATOM 5474 N N . THR B 1 316 ? 1.912 54.031 5.867 1 49.91 316 THR B N 1
ATOM 5475 C CA . THR B 1 316 ? 1.094 55.219 6.074 1 49.91 316 THR B CA 1
ATOM 5476 C C . THR B 1 316 ? 1.481 56.312 5.09 1 49.91 316 THR B C 1
ATOM 5478 O O . THR B 1 316 ? 0.654 57.156 4.734 1 49.91 316 THR B O 1
ATOM 5481 N N . LEU B 1 317 ? 2.74 56.062 4.75 1 46.34 317 LEU B N 1
ATOM 5482 C CA . LEU B 1 317 ? 3.277 57.031 3.811 1 46.34 317 LEU B CA 1
ATOM 5483 C C . LEU B 1 317 ? 2.893 56.688 2.377 1 46.34 317 LEU B C 1
ATOM 5485 O O . LEU B 1 317 ? 2.801 57.562 1.519 1 46.34 317 LEU B O 1
ATOM 5489 N N . LYS B 1 318 ? 2.875 55.281 2.078 1 49.66 318 LYS B N 1
ATOM 5490 C CA . LYS B 1 318 ? 2.658 54.781 0.723 1 49.66 318 LYS B CA 1
ATOM 5491 C C . LYS B 1 318 ? 1.22 55.031 0.273 1 49.66 318 LYS B C 1
ATOM 5493 O O . LYS B 1 318 ? 0.427 54.094 0.174 1 49.66 318 LYS B O 1
ATOM 5498 N N . ARG B 1 319 ? 0.652 55.906 0.677 1 46.56 319 ARG B N 1
ATOM 5499 C CA . ARG B 1 319 ? -0.733 56.188 0.316 1 46.56 319 ARG B CA 1
ATOM 5500 C C . ARG B 1 319 ? -0.869 56.406 -1.183 1 46.56 319 ARG B C 1
ATOM 5502 O O . ARG B 1 319 ? 0.02 57 -1.803 1 46.56 319 ARG B O 1
ATOM 5509 N N . PRO B 1 320 ? -1.664 55.594 -1.712 1 48.56 320 PRO B N 1
ATOM 5510 C CA . PRO B 1 320 ? -1.88 55.844 -3.139 1 48.56 320 PRO B CA 1
ATOM 5511 C C . PRO B 1 320 ? -2.002 57.312 -3.463 1 48.56 320 PRO B C 1
ATOM 5513 O O . PRO B 1 320 ? -2.732 58.031 -2.785 1 48.56 320 PRO B O 1
ATOM 5516 N N . THR B 1 321 ? -0.927 57.812 -3.943 1 51 321 THR B N 1
ATOM 5517 C CA . THR B 1 321 ? -0.97 59.188 -4.453 1 51 321 THR B CA 1
ATOM 5518 C C . THR B 1 321 ? -1.281 59.188 -5.949 1 51 321 THR B C 1
ATOM 5520 O O . THR B 1 321 ? -0.712 58.406 -6.711 1 51 321 THR B O 1
ATOM 5523 N N . LEU B 1 322 ? -2.432 59.656 -6.219 1 57.28 322 LEU B N 1
ATOM 5524 C CA . LEU B 1 322 ? -2.723 59.906 -7.625 1 57.28 322 LEU B CA 1
ATOM 5525 C C . LEU B 1 322 ? -1.843 61.031 -8.156 1 57.28 322 LEU B C 1
ATOM 5527 O O . LEU B 1 322 ? -1.797 62.125 -7.582 1 57.28 322 LEU B O 1
ATOM 5531 N N . VAL B 1 323 ? -0.943 60.531 -9.102 1 62.47 323 VAL B N 1
ATOM 5532 C CA . VAL B 1 323 ? -0.096 61.562 -9.719 1 62.47 323 VAL B CA 1
ATOM 5533 C C . VAL B 1 323 ? -0.571 61.844 -11.141 1 62.47 323 VAL B C 1
ATOM 5535 O O . VAL B 1 323 ? -0.728 60.906 -11.945 1 62.47 323 VAL B O 1
ATOM 5538 N N . ALA B 1 324 ? -1.031 63.062 -11.359 1 67 324 ALA B N 1
ATOM 5539 C CA . ALA B 1 324 ? -1.307 63.562 -12.711 1 67 324 ALA B CA 1
ATOM 5540 C C . ALA B 1 324 ? -0.08 64.25 -13.305 1 67 324 ALA B C 1
ATOM 5542 O O . ALA B 1 324 ? 0.489 65.125 -12.688 1 67 324 ALA B O 1
ATOM 5543 N N . VAL B 1 325 ? 0.395 63.562 -14.383 1 67.25 325 VAL B N 1
ATOM 5544 C CA . VAL B 1 325 ? 1.591 64.125 -15.031 1 67.25 325 VAL B CA 1
ATOM 5545 C C . VAL B 1 325 ? 1.216 64.75 -16.375 1 67.25 325 VAL B C 1
ATOM 5547 O O . VAL B 1 325 ? 0.605 64.062 -17.219 1 67.25 325 VAL B O 1
ATOM 5550 N N . GLY B 1 326 ? 1.61 65.938 -16.453 1 66.62 326 GLY B N 1
ATOM 5551 C CA . GLY B 1 326 ? 1.424 66.688 -17.703 1 66.62 326 GLY B CA 1
ATOM 5552 C C . GLY B 1 326 ? -0.031 67 -18 1 66.62 326 GLY B C 1
ATOM 5553 O O . GLY B 1 326 ? -0.851 67.062 -17.094 1 66.62 326 GLY B O 1
ATOM 5554 N N . GLY B 1 327 ? -0.407 67.375 -19.172 1 65.75 327 GLY B N 1
ATOM 5555 C CA . GLY B 1 327 ? -1.722 67.688 -19.672 1 65.75 327 GLY B CA 1
ATOM 5556 C C . GLY B 1 327 ? -1.688 68.875 -20.641 1 65.75 327 GLY B C 1
ATOM 5557 O O . GLY B 1 327 ? -0.617 69.438 -20.938 1 65.75 327 GLY B O 1
ATOM 5558 N N . ILE B 1 328 ? -2.76 68.875 -21.375 1 62.75 328 ILE B N 1
ATOM 5559 C CA . ILE B 1 328 ? -2.898 70 -22.312 1 62.75 328 ILE B CA 1
ATOM 5560 C C . ILE B 1 328 ? -3.969 71 -21.828 1 62.75 328 ILE B C 1
ATOM 5562 O O . ILE B 1 328 ? -5.059 70.562 -21.422 1 62.75 328 ILE B O 1
ATOM 5566 N N . SER B 1 329 ? -3.443 72.125 -21.594 1 61.34 329 SER B N 1
ATOM 5567 C CA . SER B 1 329 ? -4.398 73.188 -21.297 1 61.34 329 SER B CA 1
ATOM 5568 C C . SER B 1 329 ? -4.535 74.188 -22.484 1 61.34 329 SER B C 1
ATOM 5570 O O . SER B 1 329 ? -3.676 75 -22.688 1 61.34 329 SER B O 1
ATOM 5572 N N . SER B 1 330 ? -5.574 74.25 -23.203 1 63.75 330 SER B N 1
ATOM 5573 C CA . SER B 1 330 ? -5.855 75.062 -24.375 1 63.75 330 SER B CA 1
ATOM 5574 C C . SER B 1 330 ? -4.715 74.938 -25.391 1 63.75 330 SER B C 1
ATOM 5576 O O . SER B 1 330 ? -4.859 74.312 -26.438 1 63.75 330 SER B O 1
ATOM 5578 N N . THR B 1 331 ? -3.643 75.812 -25.328 1 63.94 331 THR B N 1
ATOM 5579 C CA . THR B 1 331 ? -2.57 75.938 -26.312 1 63.94 331 THR B CA 1
ATOM 5580 C C . THR B 1 331 ? -1.233 75.5 -25.688 1 63.94 331 THR B C 1
ATOM 5582 O O . THR B 1 331 ? -0.222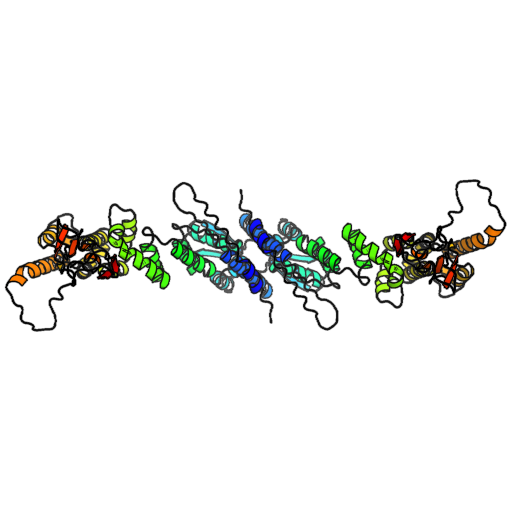 75.438 -26.391 1 63.94 331 THR B O 1
ATOM 5585 N N . PHE B 1 332 ? -1.241 75.188 -24.406 1 65.88 332 PHE B N 1
ATOM 5586 C CA . PHE B 1 332 ? 0.055 74.938 -23.797 1 65.88 332 PHE B CA 1
ATOM 5587 C C . PHE B 1 332 ? 0.125 73.5 -23.25 1 65.88 332 PHE B C 1
ATOM 5589 O O . PHE B 1 332 ? -0.87 73 -22.75 1 65.88 332 PHE B O 1
ATOM 5596 N N . ILE B 1 333 ? 1.271 72.938 -23.609 1 67.12 333 ILE B N 1
ATOM 5597 C CA . ILE B 1 333 ? 1.61 71.625 -23 1 67.12 333 ILE B CA 1
ATOM 5598 C C . ILE B 1 333 ? 2.096 71.812 -21.578 1 67.12 333 ILE B C 1
ATOM 5600 O O . ILE B 1 333 ? 3.027 72.625 -21.328 1 67.12 333 ILE B O 1
ATOM 5604 N N . LEU B 1 334 ? 1.457 71.25 -20.641 1 67.81 334 LEU B N 1
ATOM 5605 C CA . LEU B 1 334 ? 1.781 71.375 -19.234 1 67.81 334 LEU B CA 1
ATOM 5606 C C . LEU B 1 334 ? 2.896 70.438 -18.828 1 67.81 334 LEU B C 1
ATOM 5608 O O . LEU B 1 334 ? 2.924 69.312 -19.266 1 67.81 334 LEU B O 1
ATOM 5612 N N . ASP B 1 335 ? 3.848 70.938 -18.094 1 72.19 335 ASP B N 1
ATOM 5613 C CA . ASP B 1 335 ? 4.895 70.125 -17.5 1 72.19 335 ASP B CA 1
ATOM 5614 C C . ASP B 1 335 ? 4.629 69.875 -16.016 1 72.19 335 ASP B C 1
ATOM 5616 O O . ASP B 1 335 ? 5.508 69.375 -15.297 1 72.19 335 ASP B O 1
ATOM 5620 N N . SER B 1 336 ? 3.5 70.125 -15.617 1 72.19 336 SER B N 1
ATOM 5621 C CA . SER B 1 336 ? 3.18 70 -14.195 1 72.19 336 SER B CA 1
ATOM 5622 C C . SER B 1 336 ? 2.93 68.562 -13.797 1 72.19 336 SER B C 1
ATOM 5624 O O . SER B 1 336 ? 2.479 67.75 -14.617 1 72.19 336 SER B O 1
ATOM 5626 N N . VAL B 1 337 ? 3.426 68.25 -12.609 1 71.62 337 VAL B N 1
ATOM 5627 C CA . VAL B 1 337 ? 3.123 66.938 -11.938 1 71.62 337 VAL B CA 1
ATOM 5628 C C . VAL B 1 337 ? 2.318 67.25 -10.672 1 71.62 337 VAL B C 1
ATOM 5630 O O . VAL B 1 337 ? 2.762 68 -9.797 1 71.62 337 VAL B O 1
ATOM 5633 N N . ASP B 1 338 ? 1.093 66.75 -10.766 1 67.12 338 ASP B N 1
ATOM 5634 C CA . ASP B 1 338 ? 0.232 66.875 -9.594 1 67.12 338 ASP B CA 1
ATOM 5635 C C . ASP B 1 338 ? -0.022 65.562 -8.938 1 67.12 338 ASP B C 1
ATOM 5637 O O . ASP B 1 338 ? -0.287 64.562 -9.625 1 67.12 338 ASP B O 1
ATOM 5641 N N . ALA B 1 339 ? 0.32 65.562 -7.727 1 63.69 339 ALA B N 1
ATOM 5642 C CA . ALA B 1 339 ? 0.081 64.312 -6.969 1 63.69 339 ALA B CA 1
ATOM 5643 C C . ALA B 1 339 ? -1.033 64.5 -5.945 1 63.69 339 ALA B C 1
ATOM 5645 O O . ALA B 1 339 ? -1.109 65.562 -5.293 1 63.69 339 ALA B O 1
ATOM 5646 N N . PHE B 1 340 ? -2.018 63.656 -6.082 1 58.28 340 PHE B N 1
ATOM 5647 C CA . PHE B 1 340 ? -3.098 63.656 -5.105 1 58.28 340 PHE B CA 1
ATOM 5648 C C . PHE B 1 340 ? -2.959 62.438 -4.164 1 58.28 340 PHE B C 1
ATOM 5650 O O . PHE B 1 340 ? -2.832 61.312 -4.613 1 58.28 340 PHE B O 1
ATOM 5657 N N . SER B 1 341 ? -2.904 62.844 -2.986 1 56.38 341 SER B N 1
ATOM 5658 C CA . SER B 1 341 ? -2.91 61.812 -1.938 1 56.38 341 SER B CA 1
ATOM 5659 C C . SER B 1 341 ? -4.328 61.531 -1.448 1 56.38 341 SER B C 1
ATOM 5661 O O . SER B 1 341 ? -5.004 62.438 -0.944 1 56.38 341 SER B O 1
ATOM 5663 N N . PHE B 1 342 ? -4.82 60.375 -1.748 1 53.16 342 PHE B N 1
ATOM 5664 C CA . PHE B 1 342 ? -6.164 60.031 -1.303 1 53.16 342 PHE B CA 1
ATOM 5665 C C . PHE B 1 342 ? -6.25 60.031 0.219 1 53.16 342 PHE B C 1
ATOM 5667 O O . PHE B 1 342 ? -7.316 60.312 0.785 1 53.16 342 PHE B O 1
ATOM 5674 N N . VAL B 1 343 ? -5.25 59.875 0.732 1 50 343 VAL B N 1
ATOM 5675 C CA . VAL B 1 343 ? -5.211 59.812 2.189 1 50 343 VAL B CA 1
ATOM 5676 C C . VAL B 1 343 ? -5.234 61.219 2.773 1 50 343 VAL B C 1
ATOM 5678 O O . VAL B 1 343 ? -5.945 61.469 3.744 1 50 343 VAL B O 1
ATOM 5681 N N . ARG B 1 344 ? -4.457 62.031 2.182 1 48.62 344 ARG B N 1
ATOM 5682 C CA . ARG B 1 344 ? -4.402 63.375 2.691 1 48.62 344 ARG B CA 1
ATOM 5683 C C . ARG B 1 344 ? -5.52 64.25 2.102 1 48.62 344 ARG B C 1
ATOM 5685 O O . ARG B 1 344 ? -5.789 65.312 2.586 1 48.62 344 ARG B O 1
ATOM 5692 N N . GLY B 1 345 ? -6.086 63.594 1.182 1 51.72 345 GLY B N 1
ATOM 5693 C CA . GLY B 1 345 ? -7.172 64.312 0.521 1 51.72 345 GLY B CA 1
ATOM 5694 C C . GLY B 1 345 ? -6.738 65.625 -0.109 1 51.72 345 GLY B C 1
ATOM 5695 O O . GLY B 1 345 ? -7.543 66.5 -0.248 1 51.72 345 GLY B O 1
ATOM 5696 N N . ARG B 1 346 ? -5.457 65.75 -0.228 1 58.31 346 ARG B N 1
ATOM 5697 C CA . ARG B 1 346 ? -4.973 67 -0.798 1 58.31 346 ARG B CA 1
ATOM 5698 C C . ARG B 1 346 ? -3.947 66.75 -1.897 1 58.31 346 ARG B C 1
ATOM 5700 O O . ARG B 1 346 ? -3.391 65.688 -1.989 1 58.31 346 ARG B O 1
ATOM 5707 N N . CYS B 1 347 ? -3.881 67.75 -2.715 1 59.06 347 CYS B N 1
ATOM 5708 C CA . CYS B 1 347 ? -2.896 67.75 -3.793 1 59.06 347 CYS B CA 1
ATOM 5709 C C . CYS B 1 347 ? -1.508 68.125 -3.268 1 59.06 347 CYS B C 1
ATOM 5711 O O . CYS B 1 347 ? -1.356 69 -2.447 1 59.06 347 CYS B O 1
ATOM 5713 N N . LEU B 1 348 ? -0.593 67.188 -3.512 1 60.41 348 LEU B N 1
ATOM 5714 C CA . LEU B 1 348 ? 0.793 67.438 -3.131 1 60.41 348 LEU B CA 1
ATOM 5715 C C . LEU B 1 348 ? 1.535 68.188 -4.238 1 60.41 348 LEU B C 1
ATOM 5717 O O . LEU B 1 348 ? 1.244 68 -5.422 1 60.41 348 LEU B O 1
ATOM 5721 N N . THR B 1 349 ? 2.328 69.062 -3.873 1 62.75 349 THR B N 1
ATOM 5722 C CA . THR B 1 349 ? 3.152 69.812 -4.836 1 62.75 349 THR B CA 1
ATOM 5723 C C . THR B 1 349 ? 4.309 68.938 -5.32 1 62.75 349 THR B C 1
ATOM 5725 O O . THR B 1 349 ? 5.098 68.438 -4.516 1 62.75 349 THR B O 1
ATOM 5728 N N . CYS B 1 350 ? 4.18 68.5 -6.52 1 64.94 350 CYS B N 1
ATOM 5729 C CA . CYS B 1 350 ? 5.273 67.75 -7.133 1 64.94 350 CYS B CA 1
ATOM 5730 C C . CYS B 1 350 ? 6.094 68.625 -8.055 1 64.94 350 CYS B C 1
ATOM 5732 O O . CYS B 1 350 ? 5.566 69.562 -8.625 1 64.94 350 CYS B O 1
ATOM 5734 N N . PRO B 1 351 ? 7.359 68.312 -8.055 1 71.56 351 PRO B N 1
ATOM 5735 C CA . PRO B 1 351 ? 8.141 69.062 -9.039 1 71.56 351 PRO B CA 1
ATOM 5736 C C . PRO B 1 351 ? 7.648 68.875 -10.469 1 71.56 351 PRO B C 1
ATOM 5738 O O . PRO B 1 351 ? 7.113 67.812 -10.797 1 71.56 351 PRO B O 1
ATOM 5741 N N . ALA B 1 352 ? 7.824 69.938 -11.25 1 72.81 352 ALA B N 1
ATOM 5742 C CA . ALA B 1 352 ? 7.469 69.875 -12.664 1 72.81 352 ALA B CA 1
ATOM 5743 C C . ALA B 1 352 ? 8.398 68.875 -13.406 1 72.81 352 ALA B C 1
ATOM 5745 O O . ALA B 1 352 ? 9.484 68.562 -12.93 1 72.81 352 ALA B O 1
ATOM 5746 N N . MET B 1 353 ? 7.871 68.375 -14.523 1 73.44 353 MET B N 1
ATOM 5747 C CA . MET B 1 353 ? 8.727 67.562 -15.383 1 73.44 353 MET B CA 1
ATOM 5748 C C . MET B 1 353 ? 9.969 68.312 -15.805 1 73.44 353 MET B C 1
ATOM 5750 O O . MET B 1 353 ? 9.898 69.562 -16.078 1 73.44 353 MET B O 1
ATOM 5754 N N . PRO B 1 354 ? 11.039 67.562 -15.672 1 74.25 354 PRO B N 1
ATOM 5755 C CA . PRO B 1 354 ? 12.281 68.25 -16.047 1 74.25 354 PRO B CA 1
ATOM 5756 C C . PRO B 1 354 ? 12.258 68.75 -17.5 1 74.25 354 PRO B C 1
ATOM 5758 O O . PRO B 1 354 ? 13.055 69.625 -17.875 1 74.25 354 PRO B O 1
ATOM 5761 N N . VAL B 1 355 ? 11.445 68.125 -18.344 1 74.31 355 VAL B N 1
ATOM 5762 C CA . VAL B 1 355 ? 11.344 68.562 -19.734 1 74.31 355 VAL B CA 1
ATOM 5763 C C . VAL B 1 355 ? 10.008 69.25 -19.984 1 74.31 355 VAL B C 1
ATOM 5765 O O . VAL B 1 355 ? 8.953 68.75 -19.594 1 74.31 355 VAL B O 1
ATOM 5768 N N . ASN B 1 356 ? 10.188 70.438 -20.562 1 74.12 356 ASN B N 1
ATOM 5769 C CA . ASN B 1 356 ? 8.992 71.188 -20.891 1 74.12 356 ASN B CA 1
ATOM 5770 C C . ASN B 1 356 ? 8.352 70.688 -22.188 1 74.12 356 ASN B C 1
ATOM 5772 O O . ASN B 1 356 ? 9.039 70.188 -23.062 1 74.12 356 ASN B O 1
ATOM 5776 N N . SER B 1 357 ? 7.066 70.875 -22.281 1 73.88 357 SER B N 1
ATOM 5777 C CA . SER B 1 357 ? 6.273 70.625 -23.484 1 73.88 357 SER B CA 1
ATOM 5778 C C . SER B 1 357 ? 6.453 69.188 -23.984 1 73.88 357 SER B C 1
ATOM 5780 O O . SER B 1 357 ? 6.621 68.938 -25.172 1 73.88 357 SER B O 1
ATOM 5782 N N . LEU B 1 358 ? 6.535 68.25 -23.094 1 71.44 358 LEU B N 1
ATOM 5783 C CA . LEU B 1 358 ? 6.617 66.875 -23.453 1 71.44 358 LEU B CA 1
ATOM 5784 C C . LEU B 1 358 ? 5.227 66.25 -23.703 1 71.44 358 LEU B C 1
ATOM 5786 O O . LEU B 1 358 ? 4.332 66.438 -22.875 1 71.44 358 LEU B O 1
ATOM 5790 N N . MET B 1 359 ? 5.156 65.812 -24.906 1 67.62 359 MET B N 1
ATOM 5791 C CA . MET B 1 359 ? 3.908 65.188 -25.312 1 67.62 359 MET B CA 1
ATOM 5792 C C . MET B 1 359 ? 4.145 63.719 -25.688 1 67.62 359 MET B C 1
ATOM 5794 O O . MET B 1 359 ? 5.258 63.344 -26.047 1 67.62 359 MET B O 1
ATOM 5798 N N . TRP B 1 360 ? 3.084 62.938 -25.547 1 63.72 360 TRP B N 1
ATOM 5799 C CA . TRP B 1 360 ? 3.08 61.562 -25.984 1 63.72 360 TRP B CA 1
ATOM 5800 C C . TRP B 1 360 ? 4.09 60.75 -25.188 1 63.72 360 TRP B C 1
ATOM 5802 O O . TRP B 1 360 ? 4.883 60 -25.766 1 63.72 360 TRP B O 1
ATOM 5812 N N . PHE B 1 361 ? 4.078 61.062 -23.875 1 65 361 PHE B N 1
ATOM 5813 C CA . PHE B 1 361 ? 4.934 60.25 -23.016 1 65 361 PHE B CA 1
ATOM 5814 C C . PHE B 1 361 ? 4.129 59.125 -22.359 1 65 361 PHE B C 1
ATOM 5816 O O . PHE B 1 361 ? 2.896 59.156 -22.391 1 65 361 PHE B O 1
ATOM 5823 N N . SER B 1 362 ? 4.855 58.125 -21.953 1 62.81 362 SER B N 1
ATOM 5824 C CA . SER B 1 362 ? 4.309 57.062 -21.125 1 62.81 362 SER B CA 1
ATOM 5825 C C . SER B 1 362 ? 4.762 57.219 -19.672 1 62.81 362 SER B C 1
ATOM 5827 O O . SER B 1 362 ? 5.867 57.688 -19.406 1 62.81 362 SER B O 1
ATOM 5829 N N . ALA B 1 363 ? 3.791 57.125 -18.75 1 63.69 363 ALA B N 1
ATOM 5830 C CA . ALA B 1 363 ? 4.121 57.219 -17.328 1 63.69 363 ALA B CA 1
ATOM 5831 C C . ALA B 1 363 ? 3.889 55.875 -16.625 1 63.69 363 ALA B C 1
ATOM 5833 O O . ALA B 1 363 ? 2.916 55.156 -16.922 1 63.69 363 ALA B O 1
ATOM 5834 N N . THR B 1 364 ? 4.977 55.5 -15.922 1 60.12 364 THR B N 1
ATOM 5835 C CA . THR B 1 364 ? 4.863 54.312 -15.094 1 60.12 364 THR B CA 1
ATOM 5836 C C . THR B 1 364 ? 5.355 54.594 -13.672 1 60.12 364 THR B C 1
ATOM 5838 O O . THR B 1 364 ? 6.172 55.5 -13.461 1 60.12 364 THR B O 1
ATOM 5841 N N . VAL B 1 365 ? 4.656 54 -12.781 1 58.44 365 VAL B N 1
ATOM 5842 C CA . VAL B 1 365 ? 5.113 54.094 -11.398 1 58.44 365 VAL B CA 1
ATOM 5843 C C . VAL B 1 365 ? 5.766 52.781 -10.977 1 58.44 365 VAL B C 1
ATOM 5845 O O . VAL B 1 365 ? 5.199 51.719 -11.18 1 58.44 365 VAL B O 1
ATOM 5848 N N . ALA B 1 366 ? 7.094 52.938 -10.625 1 54.97 366 ALA B N 1
ATOM 5849 C CA . ALA B 1 366 ? 7.816 51.812 -10.031 1 54.97 366 ALA B CA 1
ATOM 5850 C C . ALA B 1 366 ? 8.453 52.219 -8.703 1 54.97 366 ALA B C 1
ATOM 5852 O O . ALA B 1 366 ? 9.203 53.188 -8.633 1 54.97 366 ALA B O 1
ATOM 5853 N N . GLU B 1 367 ? 8.133 51.406 -7.633 1 51.19 367 GLU B N 1
ATOM 5854 C CA . GLU B 1 367 ? 8.695 51.625 -6.305 1 51.19 367 GLU B CA 1
ATOM 5855 C C . GLU B 1 367 ? 8.508 53.094 -5.859 1 51.19 367 GLU B C 1
ATOM 5857 O O . GLU B 1 367 ? 9.453 53.719 -5.391 1 51.19 367 GLU B O 1
ATOM 5862 N N . ASN B 1 368 ? 7.352 53.656 -6.098 1 56.94 368 ASN B N 1
ATOM 5863 C CA . ASN B 1 368 ? 6.926 55 -5.699 1 56.94 368 ASN B CA 1
ATOM 5864 C C . ASN B 1 368 ? 7.715 56.094 -6.43 1 56.94 368 ASN B C 1
ATOM 5866 O O . ASN B 1 368 ? 7.809 57.219 -5.953 1 56.94 368 ASN B O 1
ATOM 5870 N N . ILE B 1 369 ? 8.359 55.562 -7.441 1 60.38 369 ILE B N 1
ATOM 5871 C CA . ILE B 1 369 ? 9.031 56.5 -8.336 1 60.38 369 ILE B CA 1
ATOM 5872 C C . ILE B 1 369 ? 8.242 56.625 -9.641 1 60.38 369 ILE B C 1
ATOM 5874 O O . ILE B 1 369 ? 7.918 55.625 -10.273 1 60.38 369 ILE B O 1
ATOM 5878 N N . LEU B 1 370 ? 7.852 57.844 -9.945 1 64.88 370 LEU B N 1
ATOM 5879 C CA . LEU B 1 370 ? 7.227 58.156 -11.227 1 64.88 370 LEU B CA 1
ATOM 5880 C C . LEU B 1 370 ? 8.273 58.219 -12.336 1 64.88 370 LEU B C 1
ATOM 5882 O O . LEU B 1 370 ? 9.227 59 -12.242 1 64.88 370 LEU B O 1
ATOM 5886 N N . ILE B 1 371 ? 8.156 57.219 -13.219 1 64.62 371 ILE B N 1
ATOM 5887 C CA . ILE B 1 371 ? 9.039 57.156 -14.383 1 64.62 371 ILE B CA 1
ATOM 5888 C C . ILE B 1 371 ? 8.266 57.562 -15.633 1 64.62 371 ILE B C 1
ATOM 5890 O O . ILE B 1 371 ? 7.23 57 -15.953 1 64.62 371 ILE B O 1
ATOM 5894 N N . ILE B 1 372 ? 8.695 58.594 -16.219 1 69.31 372 ILE B N 1
ATOM 5895 C CA . ILE B 1 372 ? 8.133 59.031 -17.484 1 69.31 372 ILE B CA 1
ATOM 5896 C C . ILE B 1 372 ? 9.086 58.688 -18.625 1 69.31 372 ILE B C 1
ATOM 5898 O O . ILE B 1 372 ? 10.281 58.969 -18.562 1 69.31 372 ILE B O 1
ATOM 5902 N N . THR B 1 373 ? 8.5 57.75 -19.438 1 66.25 373 THR B N 1
ATOM 5903 C CA . THR B 1 373 ? 9.305 57.312 -20.578 1 66.25 373 THR B CA 1
ATOM 5904 C C . THR B 1 373 ? 8.656 57.75 -21.891 1 66.25 373 THR B C 1
ATOM 5906 O O . THR B 1 373 ? 7.43 57.75 -22.016 1 66.25 373 THR B O 1
ATOM 5909 N N . GLY B 1 374 ? 9.586 58.156 -22.812 1 64.25 374 GLY B N 1
ATOM 5910 C CA . GLY B 1 374 ? 9.141 58.562 -24.125 1 64.25 374 GLY B CA 1
ATOM 5911 C C . GLY B 1 374 ? 8.609 60 -24.141 1 64.25 374 GLY B C 1
ATOM 5912 O O . GLY B 1 374 ? 8.922 60.781 -23.266 1 64.25 374 GLY B O 1
ATOM 5913 N N . GLY B 1 375 ? 8.07 60.469 -25.203 1 65.75 375 GLY B N 1
ATOM 5914 C CA . GLY B 1 375 ? 7.449 61.781 -25.406 1 65.75 375 GLY B CA 1
ATOM 5915 C C . GLY B 1 375 ? 8.203 62.656 -26.391 1 65.75 375 GLY B C 1
ATOM 5916 O O . GLY B 1 375 ? 9.359 62.406 -26.703 1 65.75 375 GLY B O 1
ATOM 5917 N N . ILE B 1 376 ? 7.496 63.406 -27.062 1 72 376 ILE B N 1
ATOM 5918 C CA . ILE B 1 376 ? 8.039 64.375 -28 1 72 376 ILE B CA 1
ATOM 5919 C C . ILE B 1 376 ? 7.906 65.75 -27.422 1 72 376 ILE B C 1
ATOM 5921 O O . ILE B 1 376 ? 6.863 66.125 -26.875 1 72 376 ILE B O 1
ATOM 5925 N N . ARG B 1 377 ? 8.992 66.375 -27.422 1 72.44 377 ARG B N 1
ATOM 5926 C CA . ARG B 1 377 ? 8.945 67.75 -27.047 1 72.44 377 ARG B CA 1
ATOM 5927 C C . ARG B 1 377 ? 8.336 68.625 -28.156 1 72.44 377 ARG B C 1
ATOM 5929 O O . ARG B 1 377 ? 8.75 68.5 -29.312 1 72.44 377 ARG B O 1
ATOM 5936 N N . VAL B 1 378 ? 7.293 69.188 -27.859 1 63.56 378 VAL B N 1
ATOM 5937 C CA . VAL B 1 378 ? 6.719 70.062 -28.875 1 63.56 378 VAL B CA 1
ATOM 5938 C C . VAL B 1 378 ? 7.176 71.5 -28.625 1 63.56 378 VAL B C 1
ATOM 5940 O O . VAL B 1 378 ? 7.141 72 -27.5 1 63.56 378 VAL B O 1
ATOM 5943 N N . SER B 1 379 ? 8.023 71.938 -29.469 1 56.44 379 SER B N 1
ATOM 5944 C CA . SER B 1 379 ? 8.391 73.375 -29.516 1 56.44 379 SER B CA 1
ATOM 5945 C C . SER B 1 379 ? 7.191 74.188 -29.875 1 56.44 379 SER B C 1
ATOM 5947 O O . SER B 1 379 ? 6.328 73.812 -30.641 1 56.44 379 SER B O 1
#